Protein 4JDP (pdb70)

Structure (mmCIF, N/CA/C/O backbone):
data_4JDP
#
_entry.id   4JDP
#
_cell.length_a   59.559
_cell.length_b   64.733
_cell.length_c   135.062
_cell.angle_alpha   90.00
_cell.angle_beta   90.00
_cell.angle_gamma   90.00
#
_symmetry.space_group_name_H-M   'P 21 21 21'
#
loop_
_entity.id
_entity.type
_entity.pdbx_description
1 polymer 'p-nitrophenyl phosphatase (Pho2)'
2 non-polymer 'MAGNESIUM ION'
3 non-polymer 'CHLORIDE ION'
4 water water
#
loop_
_atom_site.group_PDB
_atom_site.id
_atom_site.type_symbol
_atom_site.label_atom_id
_atom_site.label_alt_id
_atom_site.label_comp_id
_atom_site.label_asym_id
_atom_site.label_entity_id
_atom_site.label_seq_id
_atom_site.pdbx_PDB_ins_code
_atom_site.Cartn_x
_atom_site.Cartn_y
_atom_site.Cartn_z
_atom_site.occupancy
_atom_site.B_iso_or_equiv
_atom_site.auth_seq_id
_atom_site.auth_comp_id
_atom_site.auth_asym_id
_atom_site.auth_atom_id
_atom_site.pdbx_PDB_model_num
ATOM 1 N N . MET A 1 23 ? -3.197 16.346 13.078 1.00 74.01 1 MET A N 1
ATOM 2 C CA . MET A 1 23 ? -2.038 16.965 13.797 1.00 72.33 1 MET A CA 1
ATOM 3 C C . MET A 1 23 ? -1.892 18.434 13.406 1.00 67.63 1 MET A C 1
ATOM 4 O O . MET A 1 23 ? -2.127 18.803 12.257 1.00 65.26 1 MET A O 1
ATOM 9 N N . MET A 1 24 ? -1.520 19.264 14.376 1.00 62.38 2 MET A N 1
ATOM 10 C CA . MET A 1 24 ? -1.370 20.700 14.160 1.00 59.13 2 MET A CA 1
ATOM 11 C C . MET A 1 24 ? 0.085 21.115 14.349 1.00 55.68 2 MET A C 1
ATOM 12 O O . MET A 1 24 ? 0.840 20.463 15.092 1.00 48.27 2 MET A O 1
ATOM 14 N N . PRO A 1 25 ? 0.489 22.217 13.691 1.00 55.65 3 PRO A N 1
ATOM 15 C CA . PRO A 1 25 ? 1.858 22.702 13.819 1.00 50.34 3 PRO A CA 1
ATOM 16 C C . PRO A 1 25 ? 2.047 23.528 15.101 1.00 50.03 3 PRO A C 1
ATOM 17 O O . PRO A 1 25 ? 2.419 24.708 15.023 1.00 42.95 3 PRO A O 1
ATOM 21 N N . ASP A 1 26 ? 1.804 22.907 16.260 1.00 45.29 4 ASP A N 1
ATOM 22 C CA . ASP A 1 26 ? 1.840 23.606 17.548 1.00 46.76 4 ASP A CA 1
ATOM 23 C C . ASP A 1 26 ? 3.167 23.358 18.248 1.00 43.39 4 ASP A C 1
ATOM 24 O O . ASP A 1 26 ? 3.439 22.249 18.704 1.00 43.38 4 ASP A O 1
ATOM 29 N N . LYS A 1 27 ? 3.982 24.407 18.324 1.00 36.15 5 LYS A N 1
ATOM 30 C CA . LYS A 1 27 ? 5.365 24.318 18.770 1.00 32.57 5 LYS A CA 1
ATOM 31 C C . LYS A 1 27 ? 5.642 25.431 19.764 1.00 31.95 5 LYS A C 1
ATOM 32 O O . LYS A 1 27 ? 4.888 26.408 19.829 1.00 29.93 5 LYS A O 1
ATOM 38 N N . LYS A 1 28 ? 6.750 25.315 20.486 1.00 29.71 6 LYS A N 1
ATOM 39 C CA . LYS A 1 28 ? 7.151 26.355 21.419 1.00 27.69 6 LYS A CA 1
ATOM 40 C C . LYS A 1 28 ? 7.743 27.542 20.691 1.00 28.63 6 LYS A C 1
ATOM 41 O O . LYS A 1 28 ? 7.623 28.675 21.165 1.00 25.87 6 LYS A O 1
ATOM 47 N N . GLY A 1 29 ? 8.404 27.287 19.566 1.00 27.21 7 GLY A N 1
ATOM 48 C CA . GLY A 1 29 ? 9.030 28.365 18.797 1.00 26.67 7 GLY A CA 1
ATOM 49 C C . GLY A 1 29 ? 8.856 28.233 17.298 1.00 26.18 7 GLY A C 1
ATOM 50 O O . GLY A 1 29 ? 8.551 27.149 16.782 1.00 25.84 7 GLY A O 1
ATOM 51 N N . TYR A 1 30 ? 9.068 29.350 16.593 1.00 23.28 8 TYR A N 1
ATOM 52 C CA . TYR A 1 30 ? 8.864 29.432 15.161 1.00 21.96 8 TYR A CA 1
ATOM 53 C C . TYR A 1 30 ? 10.002 30.208 14.532 1.00 21.45 8 TYR A C 1
ATOM 54 O O . TYR A 1 30 ? 10.337 31.309 14.984 1.00 23.77 8 TYR A O 1
ATOM 63 N N . ILE A 1 31 ? 10.576 29.613 13.494 1.00 21.31 9 ILE A N 1
ATOM 64 C CA . ILE A 1 31 ? 11.543 30.273 12.617 1.00 22.83 9 ILE A CA 1
ATOM 65 C C . ILE A 1 31 ? 10.735 30.663 11.381 1.00 24.50 9 ILE A C 1
ATOM 66 O O . ILE A 1 31 ? 10.201 29.804 10.668 1.00 23.43 9 ILE A O 1
ATOM 71 N N . ILE A 1 32 ? 10.617 31.970 11.139 1.00 21.93 10 ILE A N 1
ATOM 72 C CA . ILE A 1 32 ? 9.722 32.485 10.117 1.00 23.20 10 ILE A CA 1
ATOM 73 C C . ILE A 1 32 ? 10.483 33.318 9.082 1.00 21.77 10 ILE A C 1
ATOM 74 O O . ILE A 1 32 ? 11.162 34.292 9.403 1.00 23.40 10 ILE A O 1
ATOM 79 N N . ASP A 1 33 ? 10.378 32.897 7.834 1.00 22.45 11 ASP A N 1
ATOM 80 C CA . ASP A 1 33 ? 10.927 33.642 6.715 1.00 22.13 11 ASP A CA 1
ATOM 81 C C . ASP A 1 33 ? 10.139 34.938 6.553 1.00 22.41 11 ASP A C 1
ATOM 82 O O . ASP A 1 33 ? 8.964 34.985 6.888 1.00 23.15 11 ASP A O 1
ATOM 87 N N . ILE A 1 34 ? 10.788 35.996 6.063 1.00 22.82 12 ILE A N 1
ATOM 88 C CA . ILE A 1 34 ? 10.073 37.257 5.847 1.00 21.76 12 ILE A CA 1
ATOM 89 C C . ILE A 1 34 ? 9.431 37.324 4.463 1.00 21.32 12 ILE A C 1
ATOM 90 O O . ILE A 1 34 ? 8.193 37.426 4.337 1.00 24.06 12 ILE A O 1
ATOM 95 N N . ASP A 1 35 ? 10.249 37.288 3.414 1.00 23.29 13 ASP A N 1
ATOM 96 C CA . ASP A 1 35 ? 9.772 37.652 2.083 1.00 25.23 13 ASP A CA 1
ATOM 97 C C . ASP A 1 35 ? 8.869 36.560 1.511 1.00 24.80 13 ASP A C 1
ATOM 98 O O . ASP A 1 35 ? 9.264 35.412 1.417 1.00 24.47 13 ASP A O 1
ATOM 103 N N . GLY A 1 36 ? 7.642 36.920 1.177 1.00 25.24 14 GLY A N 1
ATOM 104 C CA . GLY A 1 36 ? 6.650 35.937 0.751 1.00 24.66 14 GLY A CA 1
ATOM 105 C C . GLY A 1 36 ? 5.800 35.331 1.855 1.00 24.27 14 GLY A C 1
ATOM 106 O O . GLY A 1 36 ? 4.910 34.526 1.566 1.00 28.30 14 GLY A O 1
ATOM 107 N N . VAL A 1 37 ? 6.056 35.712 3.105 1.00 23.39 15 VAL A N 1
ATOM 108 C CA . VAL A 1 37 ? 5.307 35.243 4.267 1.00 24.32 15 VAL A CA 1
ATOM 109 C C . VAL A 1 37 ? 4.691 36.410 5.030 1.00 25.14 15 VAL A C 1
ATOM 110 O O . VAL A 1 37 ? 3.487 36.419 5.303 1.00 24.54 15 VAL A O 1
ATOM 114 N N . ILE A 1 38 ? 5.525 37.405 5.346 1.00 23.03 16 ILE A N 1
ATOM 115 C CA . ILE A 1 38 ? 5.145 38.552 6.136 1.00 25.73 16 ILE A CA 1
ATOM 116 C C . ILE A 1 38 ? 5.061 39.802 5.271 1.00 26.84 16 ILE A C 1
ATOM 117 O O . ILE A 1 38 ? 4.209 40.651 5.499 1.00 26.08 16 ILE A O 1
ATOM 122 N N . GLY A 1 39 ? 5.958 39.909 4.300 1.00 27.23 17 GLY A N 1
ATOM 123 C CA . GLY A 1 39 ? 5.964 41.024 3.354 1.00 27.28 17 GLY A CA 1
ATOM 124 C C . GLY A 1 39 ? 6.459 40.584 1.995 1.00 28.04 17 GLY A C 1
ATOM 125 O O . GLY A 1 39 ? 6.965 39.459 1.831 1.00 25.22 17 GLY A O 1
ATOM 126 N N . LYS A 1 40 ? 6.269 41.455 1.016 1.00 25.21 18 LYS A N 1
ATOM 127 C CA . LYS A 1 40 ? 6.916 41.333 -0.289 1.00 27.58 18 LYS A CA 1
ATOM 128 C C . LYS A 1 40 ? 7.656 42.615 -0.508 1.00 27.09 18 LYS A C 1
ATOM 129 O O . LYS A 1 40 ? 7.031 43.660 -0.654 1.00 26.87 18 LYS A O 1
ATOM 135 N N . SER A 1 41 ? 8.983 42.562 -0.482 1.00 27.15 19 SER A N 1
ATOM 136 C CA . SER A 1 41 ? 9.774 43.797 -0.482 1.00 27.49 19 SER A CA 1
ATOM 137 C C . SER A 1 41 ? 9.272 44.701 0.661 1.00 28.27 19 SER A C 1
ATOM 138 O O . SER A 1 41 ? 9.172 44.255 1.815 1.00 26.83 19 SER A O 1
ATOM 141 N N . VAL A 1 42 ? 8.909 45.950 0.355 1.00 27.29 20 VAL A N 1
ATOM 142 C CA . VAL A 1 42 ? 8.548 46.911 1.388 1.00 27.59 20 VAL A CA 1
ATOM 143 C C . VAL A 1 42 ? 7.074 46.896 1.771 1.00 27.29 20 VAL A C 1
ATOM 144 O O . VAL A 1 42 ? 6.668 47.642 2.652 1.00 28.53 20 VAL A O 1
ATOM 148 N N . THR A 1 43 ? 6.284 46.016 1.151 1.00 28.21 21 THR A N 1
ATOM 149 C CA . THR A 1 43 ? 4.838 46.018 1.325 1.00 29.59 21 THR A CA 1
ATOM 150 C C . THR A 1 43 ? 4.401 44.799 2.148 1.00 28.52 21 THR A C 1
ATOM 151 O O . THR A 1 43 ? 4.799 43.662 1.836 1.00 28.76 21 THR A O 1
ATOM 155 N N . PRO A 1 44 ? 3.614 45.032 3.211 1.00 26.88 22 PRO A N 1
ATOM 156 C CA . PRO A 1 44 ? 3.156 43.925 4.046 1.00 28.10 22 PRO A CA 1
ATOM 157 C C . PRO A 1 44 ? 2.214 42.978 3.331 1.00 28.48 22 PRO A C 1
ATOM 158 O O . PRO A 1 44 ? 1.490 43.391 2.417 1.00 26.91 22 PRO A O 1
ATOM 162 N N . ILE A 1 45 ? 2.237 41.716 3.757 1.00 26.87 23 ILE A N 1
ATOM 163 C CA . ILE A 1 45 ? 1.248 40.724 3.371 1.00 30.31 23 ILE A CA 1
ATOM 164 C C . ILE A 1 45 ? 0.247 40.709 4.526 1.00 29.91 23 ILE A C 1
ATOM 165 O O . ILE A 1 45 ? 0.576 40.284 5.632 1.00 26.61 23 ILE A O 1
ATOM 170 N N . PRO A 1 46 ? -0.985 41.198 4.289 1.00 31.04 24 PRO A N 1
ATOM 171 C CA . PRO A 1 46 ? -1.889 41.375 5.431 1.00 32.62 24 PRO A CA 1
ATOM 172 C C . PRO A 1 46 ? -2.118 40.154 6.321 1.00 29.66 24 PRO A C 1
ATOM 173 O O . PRO A 1 46 ? -2.057 40.279 7.544 1.00 28.62 24 PRO A O 1
ATOM 177 N N . GLU A 1 47 ? -2.347 38.986 5.726 1.00 29.74 25 GLU A N 1
ATOM 178 C CA . GLU A 1 47 ? -2.575 37.777 6.509 1.00 31.27 25 GLU A CA 1
ATOM 179 C C . GLU A 1 47 ? -1.318 37.268 7.197 1.00 30.17 25 GLU A C 1
ATOM 180 O O . GLU A 1 47 ? -1.398 36.637 8.236 1.00 30.56 25 GLU A O 1
ATOM 186 N N . GLY A 1 48 ? -0.158 37.560 6.624 1.00 28.41 26 GLY A N 1
ATOM 187 C CA . GLY A 1 48 ? 1.110 37.267 7.278 1.00 26.30 26 GLY A CA 1
ATOM 188 C C . GLY A 1 48 ? 1.318 38.070 8.531 1.00 26.39 26 GLY A C 1
ATOM 189 O O . GLY A 1 48 ? 1.676 37.544 9.585 1.00 25.84 26 GLY A O 1
ATOM 190 N N . VAL A 1 49 ? 1.085 39.378 8.430 1.00 26.19 27 VAL A N 1
ATOM 191 C CA . VAL A 1 49 ? 1.170 40.232 9.580 1.00 26.12 27 VAL A CA 1
ATOM 192 C C . VAL A 1 49 ? 0.170 39.792 10.667 1.00 26.18 27 VAL A C 1
ATOM 193 O O . VAL A 1 49 ? 0.533 39.636 11.824 1.00 28.54 27 VAL A O 1
ATOM 197 N N . GLU A 1 50 ? -1.088 39.598 10.299 1.00 29.36 28 GLU A N 1
ATOM 198 C CA . GLU A 1 50 ? -2.094 39.140 11.256 1.00 31.83 28 GLU A CA 1
ATOM 199 C C . GLU A 1 50 ? -1.640 37.879 11.994 1.00 30.91 28 GLU A C 1
ATOM 200 O O . GLU A 1 50 ? -1.786 37.750 13.217 1.00 28.84 28 GLU A O 1
ATOM 206 N N . GLY A 1 51 ? -1.130 36.943 11.216 1.00 29.25 29 GLY A N 1
ATOM 207 C CA . GLY A 1 51 ? -0.634 35.679 11.735 1.00 26.69 29 GLY A CA 1
ATOM 208 C C . GLY A 1 51 ? 0.467 35.866 12.753 1.00 28.48 29 GLY A C 1
ATOM 209 O O . GLY A 1 51 ? 0.417 35.270 13.819 1.00 29.12 29 GLY A O 1
ATOM 210 N N . VAL A 1 52 ? 1.478 36.684 12.444 1.00 28.19 30 VAL A N 1
ATOM 211 C CA . VAL A 1 52 ? 2.572 36.885 13.389 1.00 29.28 30 VAL A CA 1
ATOM 212 C C . VAL A 1 52 ? 2.087 37.560 14.653 1.00 28.43 30 VAL A C 1
ATOM 213 O O . VAL A 1 52 ? 2.521 37.213 15.743 1.00 27.40 30 VAL A O 1
ATOM 217 N N . LYS A 1 53 ? 1.178 38.527 14.514 1.00 27.18 31 LYS A N 1
ATOM 218 C CA . LYS A 1 53 ? 0.639 39.193 15.684 1.00 28.52 31 LYS A CA 1
ATOM 219 C C . LYS A 1 53 ? -0.060 38.222 16.621 1.00 27.84 31 LYS A C 1
ATOM 220 O O . LYS A 1 53 ? 0.150 38.262 17.829 1.00 28.58 31 LYS A O 1
ATOM 226 N N . LYS A 1 54 ? -0.850 37.310 16.070 1.00 28.04 32 LYS A N 1
ATOM 227 C CA A LYS A 1 54 ? -1.563 36.346 16.892 0.50 29.98 32 LYS A CA 1
ATOM 228 C CA B LYS A 1 54 ? -1.567 36.343 16.902 0.50 30.57 32 LYS A CA 1
ATOM 229 C C . LYS A 1 54 ? -0.604 35.331 17.516 1.00 29.01 32 LYS A C 1
ATOM 230 O O . LYS A 1 54 ? -0.744 34.979 18.686 1.00 31.51 32 LYS A O 1
ATOM 241 N N . LEU A 1 55 ? 0.383 34.862 16.743 1.00 29.11 33 LEU A N 1
ATOM 242 C CA . LEU A 1 55 ? 1.432 34.010 17.333 1.00 28.70 33 LEU A CA 1
ATOM 243 C C . LEU A 1 55 ? 2.086 34.673 18.546 1.00 29.34 33 LEU A C 1
ATOM 244 O O . LEU A 1 55 ? 2.301 34.038 19.579 1.00 31.81 33 LEU A O 1
ATOM 249 N N . LYS A 1 56 ? 2.443 35.943 18.413 1.00 28.13 34 LYS A N 1
ATOM 250 C CA . LYS A 1 56 ? 3.064 36.658 19.514 1.00 30.95 34 LYS A CA 1
ATOM 251 C C . LYS A 1 56 ? 2.112 36.731 20.711 1.00 31.88 34 LYS A C 1
ATOM 252 O O . LYS A 1 56 ? 2.506 36.447 21.843 1.00 32.02 34 LYS A O 1
ATOM 258 N N . GLU A 1 57 ? 0.861 37.091 20.446 1.00 33.65 35 GLU A N 1
ATOM 259 C CA . GLU A 1 57 ? -0.176 37.153 21.484 1.00 35.97 35 GLU A CA 1
ATOM 260 C C . GLU A 1 57 ? -0.386 35.820 22.215 1.00 34.76 35 GLU A C 1
ATOM 261 O O . GLU A 1 57 ? -0.667 35.815 23.414 1.00 37.11 35 GLU A O 1
ATOM 267 N N . LEU A 1 58 ? -0.226 34.698 21.516 1.00 34.50 36 LEU A N 1
ATOM 268 C CA . LEU A 1 58 ? -0.287 33.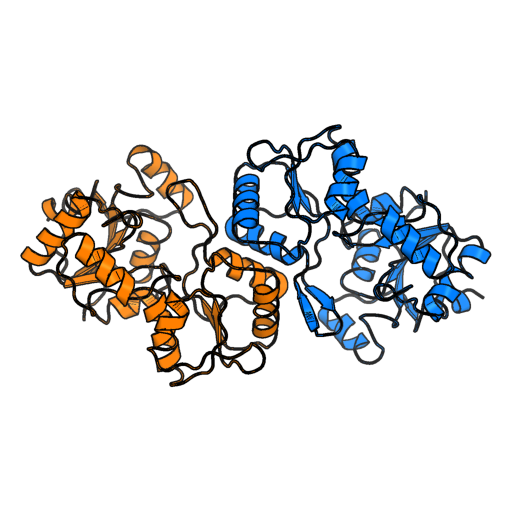379 22.155 1.00 32.85 36 LEU A CA 1
ATOM 269 C C . LEU A 1 58 ? 0.906 33.080 23.064 1.00 31.17 36 LEU A C 1
ATOM 270 O O . LEU A 1 58 ? 0.863 32.125 23.828 1.00 32.50 36 LEU A O 1
ATOM 275 N N . GLY A 1 59 ? 1.983 33.853 22.957 1.00 29.13 37 GLY A N 1
ATOM 276 C CA . GLY A 1 59 ? 3.169 33.638 23.793 1.00 28.46 37 GLY A CA 1
ATOM 277 C C . GLY A 1 59 ? 4.241 32.750 23.169 1.00 27.90 37 GLY A C 1
ATOM 278 O O . GLY A 1 59 ? 5.156 32.323 23.853 1.00 30.33 37 GLY A O 1
ATOM 279 N N . LYS A 1 60 ? 4.140 32.494 21.870 1.00 27.27 38 LYS A N 1
ATOM 280 C CA . LYS A 1 60 ? 5.144 31.672 21.173 1.00 28.52 38 LYS A CA 1
ATOM 281 C C . LYS A 1 60 ? 6.439 32.454 21.044 1.00 28.01 38 LYS A C 1
ATOM 282 O O . LYS A 1 60 ? 6.425 33.677 20.996 1.00 29.07 38 LYS A O 1
ATOM 288 N N . LYS A 1 61 ? 7.563 31.752 20.990 1.00 25.81 39 LYS A N 1
ATOM 289 C CA . LYS A 1 61 ? 8.818 32.414 20.722 1.00 26.52 39 LYS A CA 1
ATOM 290 C C . LYS A 1 61 ? 9.022 32.426 19.206 1.00 24.59 39 LYS A C 1
ATOM 291 O O . LYS A 1 61 ? 8.821 31.418 18.542 1.00 26.63 39 LYS A O 1
ATOM 297 N N . ILE A 1 62 ? 9.404 33.581 18.669 1.00 23.57 40 ILE A N 1
ATOM 298 C CA . ILE A 1 62 ? 9.500 33.779 17.229 1.00 24.03 40 ILE A CA 1
ATOM 299 C C . ILE A 1 62 ? 10.858 34.376 16.888 1.00 24.50 40 ILE A C 1
ATOM 300 O O . ILE A 1 62 ? 11.371 35.223 17.618 1.00 25.08 40 ILE A O 1
ATOM 305 N N . ILE A 1 63 ? 11.439 33.908 15.789 1.00 24.84 41 ILE A N 1
ATOM 306 C CA . ILE A 1 63 ? 12.616 34.540 15.202 1.00 24.87 41 ILE A CA 1
ATOM 307 C C . ILE A 1 63 ? 12.405 34.591 13.685 1.00 24.11 41 ILE A C 1
ATOM 308 O O . ILE A 1 63 ? 11.965 33.619 13.068 1.00 22.47 41 ILE A O 1
ATOM 313 N N . PHE A 1 64 ? 12.624 35.763 13.098 1.00 22.46 42 PHE A N 1
ATOM 314 C CA . PHE A 1 64 ? 12.542 35.931 11.664 1.00 22.37 42 PHE A CA 1
ATOM 315 C C . PHE A 1 64 ? 13.922 35.673 11.094 1.00 24.76 42 PHE A C 1
ATOM 316 O O . PHE A 1 64 ? 14.912 36.245 11.583 1.00 25.87 42 PHE A O 1
ATOM 324 N N . VAL A 1 65 ? 13.994 34.799 10.087 1.00 22.85 43 VAL A N 1
ATOM 325 C CA . VAL A 1 65 ? 15.270 34.412 9.487 1.00 23.30 43 VAL A CA 1
ATOM 326 C C . VAL A 1 65 ? 15.228 34.734 7.994 1.00 23.97 43 VAL A C 1
ATOM 327 O O . VAL A 1 65 ? 14.356 34.258 7.259 1.00 24.48 43 VAL A O 1
ATOM 331 N N . SER A 1 66 ? 16.160 35.590 7.557 1.00 21.87 44 SER A N 1
ATOM 332 C CA . SER A 1 66 ? 16.179 36.073 6.191 1.00 21.31 44 SER A CA 1
ATOM 333 C C . SER A 1 66 ? 17.544 35.845 5.558 1.00 21.81 44 SER A C 1
ATOM 334 O O . SER A 1 66 ? 18.573 36.026 6.212 1.00 23.65 44 SER A O 1
ATOM 337 N N . ASN A 1 67 ? 17.526 35.488 4.280 1.00 23.25 45 ASN A N 1
ATOM 338 C CA . ASN A 1 67 ? 18.725 35.270 3.483 1.00 22.33 45 ASN A CA 1
ATOM 339 C C . ASN A 1 67 ? 19.229 36.534 2.788 1.00 23.59 45 ASN A C 1
ATOM 340 O O . ASN A 1 67 ? 20.135 36.456 1.959 1.00 23.16 45 ASN A O 1
ATOM 345 N N . ASN A 1 68 ? 18.636 37.679 3.120 1.00 22.97 46 ASN A N 1
ATOM 346 C CA . ASN A 1 68 ? 18.915 38.935 2.425 1.00 25.63 46 ASN A CA 1
ATOM 347 C C . ASN A 1 68 ? 20.398 39.255 2.580 1.00 23.51 46 ASN A C 1
ATOM 348 O O . ASN A 1 68 ? 20.932 39.226 3.692 1.00 23.65 46 ASN A O 1
ATOM 353 N N . SER A 1 69 ? 21.103 39.445 1.473 1.00 24.42 47 SER A N 1
ATOM 354 C CA . SER A 1 69 ? 22.563 39.637 1.606 1.00 25.03 47 SER A CA 1
ATOM 355 C C . SER A 1 69 ? 22.949 41.078 1.384 1.00 24.04 47 SER A C 1
ATOM 356 O O . SER A 1 69 ? 24.124 41.394 1.414 1.00 25.25 47 SER A O 1
ATOM 359 N N . THR A 1 70 ? 21.966 41.947 1.197 1.00 25.06 48 THR A N 1
ATOM 360 C CA . THR A 1 70 ? 22.260 43.351 0.944 1.00 26.84 48 THR A CA 1
ATOM 361 C C . THR A 1 70 ? 21.679 44.327 1.966 1.00 28.66 48 THR A C 1
ATOM 362 O O . THR A 1 70 ? 22.003 45.514 1.894 1.00 31.97 48 THR A O 1
ATOM 366 N N . ARG A 1 71 ? 20.741 43.876 2.741 1.00 27.11 49 ARG A N 1
ATOM 367 C CA A ARG A 1 71 ? 20.270 44.681 3.872 0.50 29.42 49 ARG A CA 1
ATOM 368 C CA B ARG A 1 71 ? 20.220 44.706 3.884 0.50 28.53 49 ARG A CA 1
ATOM 369 C C . ARG A 1 71 ? 20.758 44.291 5.396 1.00 27.12 49 ARG A C 1
ATOM 370 O O . ARG A 1 71 ? 20.961 43.148 5.908 1.00 27.26 49 ARG A O 1
ATOM 385 N N . SER A 1 72 ? 20.944 45.409 6.080 1.00 25.63 50 SER A N 1
ATOM 386 C CA . SER A 1 72 ? 21.343 45.280 7.467 1.00 25.10 50 SER A CA 1
ATOM 387 C C . SER A 1 72 ? 20.176 44.825 8.354 1.00 23.87 50 SER A C 1
ATOM 388 O O . SER A 1 72 ? 19.001 44.867 7.946 1.00 24.68 50 SER A O 1
ATOM 391 N N . ARG A 1 73 ? 20.516 44.372 9.557 1.00 23.80 51 ARG A N 1
ATOM 392 C CA . ARG A 1 73 ? 19.545 43.994 10.568 1.00 27.18 51 ARG A CA 1
ATOM 393 C C . ARG A 1 73 ? 18.695 45.224 10.887 1.00 26.68 51 ARG A C 1
ATOM 394 O O . ARG A 1 73 ? 17.456 45.153 10.965 1.00 25.47 51 ARG A O 1
ATOM 402 N N . ARG A 1 74 ? 19.363 46.359 11.046 1.00 26.41 52 ARG A N 1
ATOM 403 C CA . ARG A 1 74 ? 18.644 47.629 11.301 1.00 29.48 52 ARG A CA 1
ATOM 404 C C . ARG A 1 74 ? 17.515 47.895 10.295 1.00 28.36 52 ARG A C 1
ATOM 405 O O . ARG A 1 74 ? 16.375 48.188 10.691 1.00 24.83 52 ARG A O 1
ATOM 413 N N . ILE A 1 75 ? 17.835 47.831 8.997 1.00 26.60 53 ILE A N 1
ATOM 414 C CA . ILE A 1 75 ? 16.869 48.069 7.953 1.00 25.14 53 ILE A CA 1
ATOM 415 C C . ILE A 1 75 ? 15.711 47.061 7.986 1.00 25.63 53 ILE A C 1
ATOM 416 O O . ILE A 1 75 ? 14.546 47.437 7.855 1.00 24.80 53 ILE A O 1
ATOM 421 N N . LEU A 1 76 ? 16.000 45.774 8.158 1.00 22.98 54 LEU A N 1
ATOM 422 C CA . LEU A 1 76 ? 14.908 44.823 8.217 1.00 21.97 54 LEU A CA 1
ATOM 423 C C . LEU A 1 76 ? 14.058 44.932 9.483 1.00 21.61 54 LEU A C 1
ATOM 424 O O . LEU A 1 76 ? 12.860 44.657 9.436 1.00 24.13 54 LEU A O 1
ATOM 429 N N . LEU A 1 77 ? 14.658 45.316 10.606 1.00 22.83 55 LEU A N 1
ATOM 430 C CA . LEU A 1 77 ? 13.904 45.578 11.829 1.00 24.74 55 LEU A CA 1
ATOM 431 C C . LEU A 1 77 ? 12.918 46.733 11.543 1.00 22.99 55 LEU A C 1
ATOM 432 O O . LEU A 1 77 ? 11.715 46.640 11.841 1.00 22.46 55 LEU A O 1
ATOM 437 N N . GLU A 1 78 ? 13.421 47.799 10.918 1.00 25.56 56 GLU A N 1
ATOM 438 C CA . GLU A 1 78 ? 12.568 48.953 10.569 1.00 24.90 56 GLU A CA 1
ATOM 439 C C . GLU A 1 78 ? 11.456 48.541 9.604 1.00 26.09 56 GLU A C 1
ATOM 440 O O . GLU A 1 78 ? 10.300 48.953 9.739 1.00 24.16 56 GLU A O 1
ATOM 446 N N . ARG A 1 79 ? 11.787 47.671 8.663 1.00 24.90 57 ARG A N 1
ATOM 447 C CA . ARG A 1 79 ? 10.806 47.182 7.742 1.00 25.06 57 ARG A CA 1
ATOM 448 C C . ARG A 1 79 ? 9.687 46.423 8.444 1.00 24.89 57 ARG A C 1
ATOM 449 O O . ARG A 1 79 ? 8.498 46.671 8.183 1.00 22.77 57 ARG A O 1
ATOM 457 N N . LEU A 1 80 ? 10.046 45.470 9.306 1.00 23.82 58 LEU A N 1
ATOM 458 C CA . LEU A 1 80 ? 9.031 44.748 10.055 1.00 22.82 58 LEU A CA 1
ATOM 459 C C . LEU A 1 80 ? 8.189 45.669 10.923 1.00 22.41 58 LEU A C 1
ATOM 460 O O . LEU A 1 80 ? 6.976 45.492 11.012 1.00 23.55 58 LEU A O 1
ATOM 465 N N . ARG A 1 81 ? 8.813 46.660 11.542 1.00 22.29 59 ARG A N 1
ATOM 466 C CA . ARG A 1 81 ? 8.045 47.593 12.347 1.00 23.52 59 ARG A CA 1
ATOM 467 C C . ARG A 1 81 ? 7.081 48.408 11.475 1.00 24.82 59 ARG A C 1
ATOM 468 O O . ARG A 1 81 ? 5.980 48.753 11.912 1.00 25.59 59 ARG A O 1
ATOM 476 N N . SER A 1 82 ? 7.476 48.696 10.246 1.00 24.74 60 SER A N 1
ATOM 477 C CA . SER A 1 82 ? 6.604 49.423 9.318 1.00 26.17 60 SER A CA 1
ATOM 478 C C . SER A 1 82 ? 5.414 48.584 8.850 1.00 24.08 60 SER A C 1
ATOM 479 O O . SER A 1 82 ? 4.454 49.138 8.315 1.00 25.75 60 SER A O 1
ATOM 482 N N . PHE A 1 83 ? 5.484 47.267 9.054 1.00 23.50 61 PHE A N 1
ATOM 483 C CA . PHE A 1 83 ? 4.348 46.375 8.842 1.00 24.97 61 PHE A CA 1
ATOM 484 C C . PHE A 1 83 ? 3.410 46.331 10.043 1.00 27.28 61 PHE A C 1
ATOM 485 O O . PHE A 1 83 ? 2.380 45.626 10.016 1.00 27.85 61 PHE A O 1
ATOM 493 N N . GLY A 1 84 ? 3.751 47.048 11.111 1.00 25.97 62 GLY A N 1
ATOM 494 C CA . GLY A 1 84 ? 2.908 47.098 12.304 1.00 27.67 62 GLY A CA 1
ATOM 495 C C . GLY A 1 84 ? 3.269 46.066 13.350 1.00 26.90 62 GLY A C 1
ATOM 496 O O . GLY A 1 84 ? 2.486 45.786 14.241 1.00 28.66 62 GLY A O 1
ATOM 497 N N . LEU A 1 85 ? 4.477 45.514 13.260 1.00 26.17 63 LEU A N 1
ATOM 498 C CA . LEU A 1 85 ? 4.909 44.471 14.170 1.00 27.62 63 LEU A CA 1
ATOM 499 C C . LEU A 1 85 ? 5.792 45.032 15.267 1.00 27.05 63 LEU A C 1
ATOM 500 O O . LEU A 1 85 ? 6.529 46.000 15.051 1.00 30.21 63 LEU A O 1
ATOM 505 N N . GLU A 1 86 ? 5.720 44.402 16.430 1.00 28.54 64 GLU A N 1
ATOM 506 C CA . GLU A 1 86 ? 6.596 44.705 17.546 1.00 30.14 64 GLU A CA 1
ATOM 507 C C . GLU A 1 86 ? 7.691 43.645 17.523 1.00 30.19 64 GLU A C 1
ATOM 508 O O . GLU A 1 86 ? 7.413 42.472 17.699 1.00 29.16 64 GLU A O 1
ATOM 514 N N . VAL A 1 87 ? 8.911 44.064 17.235 1.00 29.09 65 VAL A N 1
ATOM 515 C CA . VAL A 1 87 ? 10.024 43.130 17.009 1.00 29.70 65 VAL A CA 1
ATOM 516 C C . VAL A 1 87 ? 11.259 43.733 17.636 1.00 32.27 65 VAL A C 1
ATOM 517 O O . VAL A 1 87 ? 11.513 44.931 17.488 1.00 32.18 65 VAL A O 1
ATOM 521 N N . GLY A 1 88 ? 12.019 42.907 18.345 1.00 28.41 66 GLY A N 1
ATOM 522 C CA . GLY A 1 88 ? 13.288 43.318 18.920 1.00 27.85 66 GLY A CA 1
ATOM 523 C C . GLY A 1 88 ? 14.460 42.745 18.143 1.00 29.63 66 GLY A C 1
ATOM 524 O O . GLY A 1 88 ? 14.309 41.791 17.374 1.00 27.69 66 GLY A O 1
ATOM 525 N N . GLU A 1 89 ? 15.632 43.335 18.362 1.00 33.72 67 GLU A N 1
ATOM 526 C CA . GLU A 1 89 ? 16.865 42.923 17.706 1.00 36.84 67 GLU A CA 1
ATOM 527 C C . GLU A 1 89 ? 17.118 41.438 17.750 1.00 35.91 67 GLU A C 1
ATOM 528 O O . GLU A 1 89 ? 17.546 40.873 16.758 1.00 41.93 67 GLU A O 1
ATOM 534 N N . ASP A 1 90 ? 16.872 40.818 18.900 1.00 37.48 68 ASP A N 1
ATOM 535 C CA . ASP A 1 90 ? 17.085 39.380 19.064 1.00 41.67 68 ASP A CA 1
ATOM 536 C C . ASP A 1 90 ? 16.103 38.512 18.276 1.00 37.28 68 ASP A C 1
ATOM 537 O O . ASP A 1 90 ? 16.291 37.302 18.181 1.00 38.87 68 ASP A O 1
ATOM 542 N N . GLU A 1 91 ? 15.060 39.123 17.705 1.00 29.71 69 GLU A N 1
ATOM 543 C CA . GLU A 1 91 ? 14.005 38.387 17.016 1.00 27.97 69 GLU A CA 1
ATOM 544 C C . GLU A 1 91 ? 14.206 38.367 15.512 1.00 24.49 69 GLU A C 1
ATOM 545 O O . GLU A 1 91 ? 13.350 37.896 14.771 1.00 26.96 69 GLU A O 1
ATOM 551 N N . ILE A 1 92 ? 15.344 38.870 15.044 1.00 26.77 70 ILE A N 1
ATOM 552 C CA . ILE A 1 92 ? 15.647 38.861 13.618 1.00 26.90 70 ILE A CA 1
ATOM 553 C C . ILE A 1 92 ? 17.063 38.373 13.390 1.00 27.03 70 ILE A C 1
ATOM 554 O O . ILE A 1 92 ? 17.991 38.843 14.029 1.00 28.30 70 ILE A O 1
ATOM 559 N N . LEU A 1 93 ? 17.209 37.413 12.485 1.00 24.30 71 LEU A N 1
ATOM 560 C CA . LEU A 1 93 ? 18.511 36.920 12.115 1.00 23.89 71 LEU A CA 1
ATOM 561 C C . LEU A 1 93 ? 18.603 36.970 10.598 1.00 23.12 71 LEU A C 1
ATOM 562 O O . LEU A 1 93 ? 18.010 36.138 9.888 1.00 24.91 71 LEU A O 1
ATOM 567 N N . VAL A 1 94 ? 19.333 37.965 10.097 1.00 21.70 72 VAL A N 1
ATOM 568 C CA . VAL A 1 94 ? 19.485 38.177 8.669 1.00 21.67 72 VAL A CA 1
ATOM 569 C C . VAL A 1 94 ? 20.902 37.797 8.251 1.00 21.15 72 VAL A C 1
ATOM 570 O O . VAL A 1 94 ? 21.847 37.933 9.039 1.00 22.25 72 VAL A O 1
ATOM 574 N N . ALA A 1 95 ? 21.039 37.354 7.013 1.00 21.80 73 ALA A N 1
ATOM 575 C CA . ALA A 1 95 ? 22.296 36.744 6.541 1.00 22.16 73 ALA A CA 1
ATOM 576 C C . ALA A 1 95 ? 23.487 37.691 6.616 1.00 21.33 73 ALA A C 1
ATOM 577 O O . ALA A 1 95 ? 24.611 37.258 6.883 1.00 24.20 73 ALA A O 1
ATOM 579 N N . THR A 1 96 ? 23.257 38.977 6.392 1.00 21.99 74 THR A N 1
ATOM 580 C CA . THR A 1 96 ? 24.360 39.950 6.509 1.00 21.87 74 THR A CA 1
ATOM 581 C C . THR A 1 96 ? 24.956 39.961 7.915 1.00 22.73 74 THR A C 1
ATOM 582 O O . THR A 1 96 ? 26.168 39.795 8.095 1.00 23.98 74 THR A O 1
ATOM 586 N N . TYR A 1 97 ? 24.085 40.144 8.902 1.00 22.96 75 TYR A N 1
ATOM 587 C CA . TYR A 1 97 ? 24.434 40.111 10.312 1.00 24.88 75 TYR A CA 1
ATOM 588 C C . TYR A 1 97 ? 25.045 38.764 10.714 1.00 24.02 75 TYR A C 1
ATOM 589 O O . TYR A 1 97 ? 26.096 38.715 11.338 1.00 22.85 75 TYR A O 1
ATOM 598 N N . ALA A 1 98 ? 24.390 37.687 10.316 1.00 23.80 76 ALA A N 1
ATOM 599 C CA . ALA A 1 98 ? 24.836 36.346 10.702 1.00 24.54 76 ALA A CA 1
ATOM 600 C C . ALA A 1 98 ? 26.231 36.037 10.138 1.00 23.85 76 ALA A C 1
ATOM 601 O O . ALA A 1 98 ? 27.056 35.414 10.813 1.00 23.67 76 ALA A O 1
ATOM 603 N N . THR A 1 99 ? 26.489 36.495 8.920 1.00 23.79 77 THR A N 1
ATOM 604 C CA . THR A 1 99 ? 27.786 36.299 8.270 1.00 23.40 77 THR A CA 1
ATOM 605 C C . THR A 1 99 ? 28.867 37.076 9.017 1.00 23.39 77 THR A C 1
ATOM 606 O O . THR A 1 99 ? 29.931 36.536 9.347 1.00 22.82 77 THR A O 1
ATOM 610 N N . ALA A 1 100 ? 28.587 38.334 9.333 1.00 23.99 78 ALA A N 1
ATOM 611 C CA . ALA A 1 100 ? 29.561 39.157 10.043 1.00 25.36 78 ALA A CA 1
ATOM 612 C C . ALA A 1 100 ? 29.894 38.600 11.429 1.00 24.78 78 ALA A C 1
ATOM 613 O O . ALA A 1 100 ? 31.061 38.554 11.822 1.00 26.67 78 ALA A O 1
ATOM 615 N N . ARG A 1 101 ? 28.812 38.205 12.064 1.00 25.55 79 ARG A N 1
ATOM 616 C CA A ARG A 1 101 ? 28.944 37.549 13.389 0.30 28.35 79 ARG A CA 1
ATOM 617 C CA B ARG A 1 101 ? 28.996 37.568 13.359 0.70 29.32 79 ARG A CA 1
ATOM 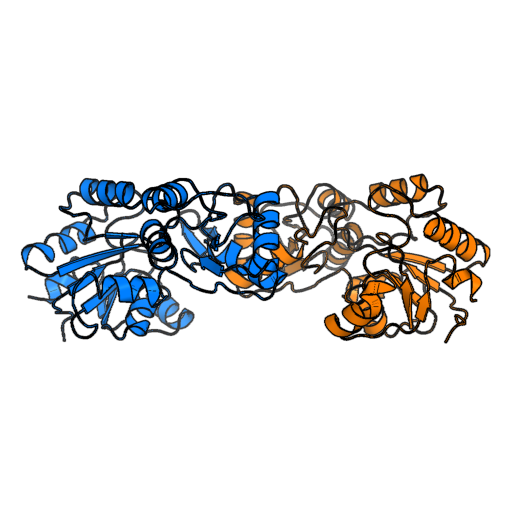618 C C . ARG A 1 101 ? 29.833 36.201 13.541 1.00 26.88 79 ARG A C 1
ATOM 619 O O . ARG A 1 101 ? 30.670 35.750 14.370 1.00 27.60 79 ARG A O 1
ATOM 634 N N . PHE A 1 102 ? 29.455 35.482 12.478 1.00 26.73 80 PHE A N 1
ATOM 635 C CA . PHE A 1 102 ? 30.131 34.195 12.309 1.00 26.38 80 PHE A CA 1
ATOM 636 C C . PHE A 1 102 ? 31.646 34.441 12.228 1.00 28.12 80 PHE A C 1
ATOM 637 O O . PHE A 1 102 ? 32.445 33.775 12.913 1.00 27.62 80 PHE A O 1
ATOM 645 N N . ILE A 1 103 ? 32.038 35.405 11.404 1.00 25.14 81 ILE A N 1
ATOM 646 C CA . ILE A 1 103 ? 33.463 35.690 11.192 1.00 27.21 81 ILE A CA 1
ATOM 647 C C . ILE A 1 103 ? 34.099 36.307 12.437 1.00 27.18 81 ILE A C 1
ATOM 648 O O . ILE A 1 103 ? 35.229 35.960 12.796 1.00 27.67 81 ILE A O 1
ATOM 653 N N . ALA A 1 104 ? 33.389 37.245 13.073 1.00 27.98 82 ALA A N 1
ATOM 654 C CA . ALA A 1 104 ? 33.895 37.919 14.272 1.00 28.44 82 ALA A CA 1
ATOM 655 C C . ALA A 1 104 ? 34.132 36.927 15.422 1.00 32.02 82 ALA A C 1
ATOM 656 O O . ALA A 1 104 ? 35.076 37.093 16.203 1.00 34.03 82 ALA A O 1
ATOM 658 N N . ARG A 1 105 ? 33.291 35.893 15.517 1.00 28.94 83 ARG A N 1
ATOM 659 C CA . ARG A 1 105 ? 33.492 34.836 16.508 1.00 31.92 83 ARG A CA 1
ATOM 660 C C . ARG A 1 105 ? 34.744 34.024 16.239 1.00 32.59 83 ARG A C 1
ATOM 661 O O . ARG A 1 105 ? 35.407 33.573 17.173 1.00 32.54 83 ARG A O 1
ATOM 669 N N . GLU A 1 106 ? 35.048 33.806 14.964 1.00 29.92 84 GLU A N 1
ATOM 670 C CA . GLU A 1 106 ? 36.236 33.036 14.594 1.00 32.36 84 GLU A CA 1
ATOM 671 C C . 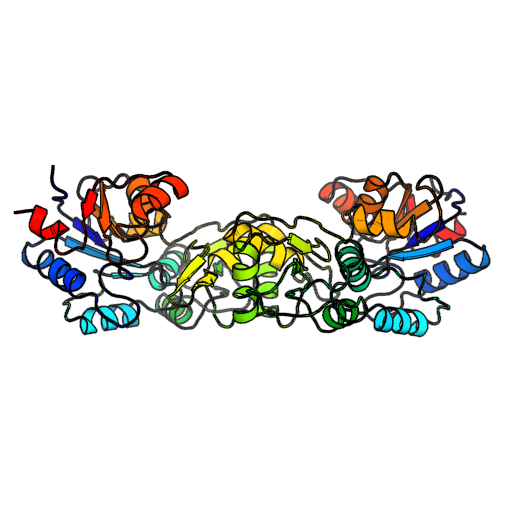GLU A 1 106 ? 37.485 33.859 14.784 1.00 32.72 84 GLU A C 1
ATOM 672 O O . GLU A 1 106 ? 38.513 33.363 15.221 1.00 36.83 84 GLU A O 1
ATOM 678 N N . LYS A 1 107 ? 37.412 35.126 14.429 1.00 31.80 85 LYS A N 1
ATOM 679 C CA . LYS A 1 107 ? 38.603 35.947 14.392 1.00 31.38 85 LYS A CA 1
ATOM 680 C C . LYS A 1 107 ? 38.234 37.403 14.531 1.00 32.46 85 LYS A C 1
ATOM 681 O O . LYS A 1 107 ? 37.948 38.068 13.543 1.00 29.66 85 LYS A O 1
ATOM 687 N N . PRO A 1 108 ? 38.193 37.900 15.778 1.00 34.10 86 PRO A N 1
ATOM 688 C CA . PRO A 1 108 ? 37.905 39.308 16.011 1.00 33.14 86 PRO A CA 1
ATOM 689 C C . PRO A 1 108 ? 38.821 40.203 15.188 1.00 32.77 86 PRO A C 1
ATOM 690 O O . PRO A 1 108 ? 40.004 39.895 15.001 1.00 30.66 86 PRO A O 1
ATOM 694 N N . ASN A 1 109 ? 38.247 41.280 14.660 1.00 33.60 87 ASN A N 1
ATOM 695 C CA . ASN A 1 109 ? 38.948 42.227 13.803 1.00 34.70 87 ASN A CA 1
ATOM 696 C C . ASN A 1 109 ? 39.567 41.646 12.533 1.00 30.75 87 ASN A C 1
ATOM 697 O O . ASN A 1 109 ? 40.520 42.211 11.995 1.00 29.50 87 ASN A O 1
ATOM 702 N N . ALA A 1 110 ? 39.022 40.535 12.049 1.00 30.27 88 ALA A N 1
ATOM 703 C CA . ALA A 1 110 ? 39.510 39.929 10.809 1.00 29.41 88 ALA A CA 1
ATOM 704 C C . ALA A 1 110 ? 39.438 40.913 9.656 1.00 29.01 88 ALA A C 1
ATOM 705 O O . ALA A 1 110 ? 38.516 41.744 9.571 1.00 27.14 88 ALA A O 1
ATOM 707 N N . LYS A 1 111 ? 40.412 40.788 8.760 1.00 29.09 89 LYS A N 1
ATOM 708 C CA . LYS A 1 111 ? 40.477 41.549 7.527 1.00 28.36 89 LYS A CA 1
ATOM 709 C C . LYS A 1 111 ? 39.666 40.803 6.468 1.00 26.99 89 LYS A C 1
ATOM 710 O O . LYS A 1 111 ? 39.912 39.621 6.198 1.00 26.64 89 LYS A O 1
ATOM 716 N N . VAL A 1 112 ? 38.689 41.490 5.886 1.00 26.47 90 VAL A N 1
ATOM 717 C CA A VAL A 1 112 ? 37.771 40.848 4.942 0.50 26.53 90 VAL A CA 1
ATOM 718 C CA B VAL A 1 112 ? 37.729 40.871 4.963 0.50 26.04 90 VAL A CA 1
ATOM 719 C C . VAL A 1 112 ? 37.741 41.571 3.611 1.00 26.07 90 VAL A C 1
ATOM 720 O O . VAL A 1 112 ? 37.747 42.811 3.553 1.00 26.73 90 VAL A O 1
ATOM 727 N N . PHE A 1 113 ? 37.723 40.776 2.548 1.00 26.21 91 PHE A N 1
ATOM 728 C CA . PHE A 1 113 ? 37.485 41.265 1.218 1.00 27.80 91 PHE A CA 1
ATOM 729 C C . PHE A 1 113 ? 36.106 40.765 0.831 1.00 25.34 91 PHE A C 1
ATOM 730 O O . PHE A 1 113 ? 35.854 39.556 0.919 1.00 26.26 91 PHE A O 1
ATOM 738 N N . THR A 1 114 ? 35.243 41.669 0.382 1.00 26.45 92 THR A N 1
ATOM 739 C CA . THR A 1 114 ? 33.882 41.285 0.002 1.00 24.98 92 THR A CA 1
ATOM 740 C C . THR A 1 114 ? 33.461 41.703 -1.416 1.00 24.69 92 THR A C 1
ATOM 741 O O . THR A 1 114 ? 33.853 42.758 -1.929 1.00 26.00 92 THR A O 1
ATOM 745 N N . THR A 1 115 ? 32.668 40.839 -2.049 1.00 24.02 93 THR A N 1
ATOM 746 C CA . THR A 1 115 ? 31.996 41.177 -3.302 1.00 24.23 93 THR A CA 1
ATOM 747 C C . THR A 1 115 ? 30.690 41.924 -3.060 1.00 23.63 93 THR A C 1
ATOM 748 O O . THR A 1 115 ? 30.042 42.341 -4.025 1.00 21.21 93 THR A O 1
ATOM 752 N N . GLY A 1 116 ? 30.317 42.103 -1.789 1.00 24.23 94 GLY A N 1
ATOM 753 C CA . GLY A 1 116 ? 28.943 42.499 -1.443 1.00 22.09 94 GLY A CA 1
ATOM 754 C C . GLY A 1 116 ? 28.727 43.988 -1.381 1.00 25.48 94 GLY A C 1
ATOM 755 O O . GLY A 1 116 ? 29.627 44.768 -1.711 1.00 24.00 94 GLY A O 1
ATOM 756 N N . GLU A 1 117 ? 27.520 44.356 -0.945 1.00 25.47 95 GLU A N 1
ATOM 757 C CA . GLU A 1 117 ? 26.991 45.739 -1.057 1.00 28.70 95 GLU A CA 1
ATOM 758 C C . GLU A 1 117 ? 27.025 46.435 0.286 1.00 30.31 95 GLU A C 1
ATOM 759 O O . GLU A 1 117 ? 27.440 45.855 1.278 1.00 32.08 95 GLU A O 1
ATOM 765 N N . GLU A 1 118 ? 26.538 47.674 0.337 1.00 29.48 96 GLU A N 1
ATOM 766 C CA . GLU A 1 118 ? 26.629 48.467 1.553 1.00 36.53 96 GLU A CA 1
ATOM 767 C C . GLU A 1 118 ? 26.018 47.807 2.809 1.00 28.74 96 GLU A C 1
ATOM 768 O O . GLU A 1 118 ? 26.634 47.865 3.838 1.00 31.92 96 GLU A O 1
ATOM 774 N N . GLY A 1 119 ? 24.846 47.183 2.724 1.00 29.25 97 GLY A N 1
ATOM 775 C CA . GLY A 1 119 ? 24.220 46.580 3.917 1.00 27.69 97 GLY A CA 1
ATOM 776 C C . GLY A 1 119 ? 25.044 45.462 4.537 1.00 26.03 97 GLY A C 1
ATOM 777 O O . GLY A 1 119 ? 25.100 45.295 5.758 1.00 26.86 97 GLY A O 1
ATOM 778 N N . LEU A 1 120 ? 25.714 44.692 3.690 1.00 24.62 98 LEU A N 1
ATOM 779 C CA . LEU A 1 120 ? 26.621 43.665 4.180 1.00 23.37 98 LEU A CA 1
ATOM 780 C C . LEU A 1 120 ? 27.833 44.337 4.797 1.00 23.45 98 LEU A C 1
ATOM 781 O O . LEU A 1 120 ? 28.259 43.998 5.881 1.00 24.84 98 LEU A O 1
ATOM 786 N N . ILE A 1 121 ? 28.360 45.333 4.105 1.00 26.90 99 ILE A N 1
ATOM 787 C CA . ILE A 1 121 ? 29.530 46.040 4.603 1.00 27.35 99 ILE A CA 1
ATOM 788 C C . ILE A 1 121 ? 29.227 46.674 5.959 1.00 27.19 99 ILE A C 1
ATOM 789 O O . ILE A 1 121 ? 30.051 46.572 6.883 1.00 27.83 99 ILE A O 1
ATOM 794 N N . GLU A 1 122 ? 28.047 47.269 6.093 1.00 28.58 100 GLU A N 1
ATOM 795 C CA . GLU A 1 122 ? 27.618 47.841 7.364 1.00 30.43 100 GLU A CA 1
ATOM 796 C C . GLU A 1 122 ? 27.736 46.833 8.508 1.00 29.07 100 GLU A C 1
ATOM 797 O O . GLU A 1 122 ? 28.286 47.147 9.564 1.00 29.79 100 GLU A O 1
ATOM 803 N N . GLU A 1 123 ? 27.218 45.625 8.298 1.00 25.38 101 GLU A N 1
ATOM 804 C CA . GLU A 1 123 ? 27.252 44.605 9.320 1.00 24.53 101 GLU A CA 1
ATOM 805 C C . GLU A 1 123 ? 28.670 44.119 9.575 1.00 21.54 101 GLU A C 1
ATOM 806 O O . GLU A 1 123 ? 29.037 43.910 10.717 1.00 22.67 101 GLU A O 1
ATOM 812 N N . LEU A 1 124 ? 29.459 43.957 8.517 1.00 23.15 102 LEU A N 1
ATOM 813 C CA . LEU A 1 124 ? 30.876 43.579 8.696 1.00 25.76 102 LEU A CA 1
ATOM 814 C C . LEU A 1 124 ? 31.569 44.605 9.599 1.00 25.54 102 LEU A C 1
ATOM 815 O O . LEU A 1 124 ? 32.272 44.245 10.539 1.00 27.54 102 LEU A O 1
ATOM 820 N N . ARG A 1 125 ? 31.330 45.885 9.348 1.00 26.41 103 ARG A N 1
ATOM 821 C CA . ARG A 1 125 ? 31.978 46.926 10.165 1.00 30.22 103 ARG A CA 1
ATOM 822 C C . ARG A 1 125 ? 31.443 46.948 11.608 1.00 31.01 103 ARG A C 1
ATOM 823 O O . ARG A 1 125 ? 32.207 47.118 12.553 1.00 29.60 103 ARG A O 1
ATOM 831 N N . LEU A 1 126 ? 30.137 46.745 11.778 1.00 29.35 104 LEU A N 1
ATOM 832 C CA . LEU A 1 126 ? 29.531 46.752 13.108 1.00 28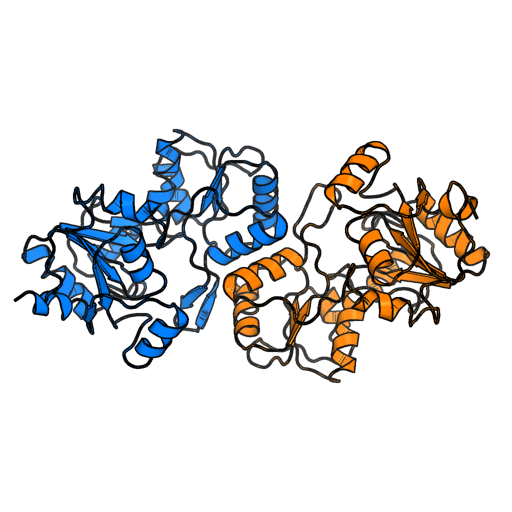.81 104 LEU A CA 1
ATOM 833 C C . LEU A 1 126 ? 30.073 45.608 13.961 1.00 29.86 104 LEU A C 1
ATOM 834 O O . LEU A 1 126 ? 30.115 45.699 15.194 1.00 28.91 104 LEU A O 1
ATOM 839 N N . ALA A 1 127 ? 30.499 44.535 13.303 1.00 26.89 105 ALA A N 1
ATOM 840 C CA . ALA A 1 127 ? 31.031 43.377 14.004 1.00 28.22 105 ALA A CA 1
ATOM 841 C C . ALA A 1 127 ? 32.514 43.528 14.325 1.00 28.51 105 ALA A C 1
ATOM 842 O O . ALA A 1 127 ? 33.112 42.622 14.891 1.00 31.45 105 ALA A O 1
ATOM 844 N N . GLY A 1 128 ? 33.103 44.669 13.980 1.00 29.17 106 GLY A N 1
ATOM 845 C CA . GLY A 1 128 ? 34.505 44.923 14.294 1.00 31.77 106 GLY A CA 1
ATOM 846 C C . GLY A 1 128 ? 35.495 44.489 13.228 1.00 32.30 106 GLY A C 1
ATOM 847 O O . GLY A 1 128 ? 36.714 44.559 13.448 1.00 30.46 106 GLY A O 1
ATOM 848 N N . LEU A 1 129 ? 34.991 44.092 12.059 1.00 29.32 107 LEU A N 1
ATOM 849 C CA . LEU A 1 129 ? 35.850 43.619 10.979 1.00 29.32 107 LEU A CA 1
ATOM 850 C C . LEU A 1 129 ? 36.404 44.756 10.142 1.00 30.20 107 LEU A C 1
ATOM 851 O O . LEU A 1 129 ? 35.841 45.858 10.115 1.00 30.67 107 LEU A O 1
ATOM 856 N N . GLU A 1 130 ? 37.519 44.486 9.472 1.00 29.53 108 GLU A N 1
ATOM 857 C CA . GLU A 1 130 ? 38.218 45.482 8.661 1.00 31.96 108 GLU A CA 1
ATOM 858 C C . GLU A 1 130 ? 38.044 45.157 7.171 1.00 29.89 108 GLU A C 1
ATOM 859 O O . GLU A 1 130 ? 38.365 44.051 6.716 1.00 31.01 108 GLU A O 1
ATOM 865 N N . ILE A 1 131 ? 37.504 46.116 6.431 1.00 28.41 109 ILE A N 1
ATOM 866 C CA . ILE A 1 131 ? 37.279 45.961 5.006 1.00 27.74 109 ILE A CA 1
ATOM 867 C C . ILE A 1 131 ? 38.591 46.271 4.281 1.00 29.12 109 ILE A C 1
ATOM 868 O O . ILE A 1 131 ? 39.103 47.391 4.402 1.00 28.44 109 ILE A O 1
ATOM 873 N N . VAL A 1 132 ? 39.134 45.286 3.569 1.00 29.68 110 VAL A N 1
ATOM 874 C CA . VAL A 1 132 ? 40.404 45.434 2.814 1.00 29.66 110 VAL A CA 1
ATOM 875 C C . VAL A 1 132 ? 40.295 44.846 1.401 1.00 30.55 110 VAL A C 1
ATOM 876 O O . VAL A 1 132 ? 39.263 44.274 1.049 1.00 29.06 110 VAL A O 1
ATOM 880 N N . ASP A 1 133 ? 41.368 44.942 0.601 1.00 30.44 111 ASP A N 1
ATOM 881 C CA . ASP A 1 133 ? 41.386 44.346 -0.738 1.00 31.26 111 ASP A CA 1
ATOM 882 C C . ASP A 1 133 ? 41.812 42.884 -0.663 1.00 29.48 111 ASP A C 1
ATOM 883 O O . ASP A 1 133 ? 42.254 42.447 0.397 1.00 27.45 111 ASP A O 1
ATOM 888 N N . TYR A 1 134 ? 41.684 42.145 -1.772 1.00 24.81 112 TYR A N 1
ATOM 889 C CA . TYR A 1 134 ? 41.847 40.670 -1.786 1.00 28.60 112 TYR A CA 1
ATOM 890 C C . TYR A 1 134 ? 43.214 40.172 -1.360 1.00 29.60 112 TYR A C 1
ATOM 891 O O . TYR A 1 134 ? 43.333 39.043 -0.873 1.00 33.29 112 TYR A O 1
ATOM 900 N N . ASP A 1 135 ? 44.243 40.978 -1.600 1.00 32.82 113 ASP A N 1
ATOM 901 C CA . ASP A 1 135 ? 45.626 40.565 -1.318 1.00 36.76 113 ASP A CA 1
ATOM 902 C C . ASP A 1 135 ? 45.959 40.673 0.164 1.00 37.06 113 ASP A C 1
ATOM 903 O O . ASP A 1 135 ? 46.909 40.056 0.618 1.00 36.90 113 ASP A O 1
ATOM 908 N N . GLU A 1 136 ? 45.172 41.462 0.895 1.00 34.79 114 GLU A N 1
ATOM 909 C CA . GLU A 1 136 ? 45.348 41.676 2.338 1.00 38.19 114 GLU A CA 1
ATOM 910 C C . GLU A 1 136 ? 44.365 40.867 3.185 1.00 36.25 114 GLU A C 1
ATOM 911 O O . GLU A 1 136 ? 44.546 40.740 4.392 1.00 35.40 114 GLU A O 1
ATOM 917 N N . ALA A 1 137 ? 43.322 40.333 2.554 1.00 33.05 115 ALA A N 1
ATOM 918 C CA . ALA A 1 137 ? 42.235 39.672 3.259 1.00 31.02 115 ALA A CA 1
ATOM 919 C C . ALA A 1 137 ? 42.625 38.364 3.928 1.00 28.00 115 ALA A C 1
ATOM 920 O O . ALA A 1 137 ? 43.441 37.604 3.413 1.00 28.79 115 ALA A O 1
ATOM 922 N N . GLU A 1 138 ? 42.033 38.130 5.092 1.00 26.83 116 GLU A N 1
ATOM 923 C CA . GLU A 1 138 ? 42.032 36.831 5.746 1.00 29.21 116 GLU A CA 1
ATOM 924 C C . GLU A 1 138 ? 40.769 36.049 5.393 1.00 29.64 116 GLU A C 1
ATOM 925 O O . GLU A 1 138 ? 40.768 34.812 5.448 1.00 28.63 116 GLU A O 1
ATOM 931 N N . TYR A 1 139 ? 39.685 36.758 5.053 1.00 26.74 117 TYR A N 1
ATOM 932 C CA . TYR A 1 139 ? 38.458 36.088 4.626 1.00 27.75 117 TYR A CA 1
ATOM 933 C C . TYR A 1 139 ? 37.989 36.660 3.290 1.00 25.95 117 TYR A C 1
ATOM 934 O O . TYR A 1 139 ? 38.081 37.876 3.054 1.00 25.83 117 TYR A O 1
ATOM 943 N N . LEU A 1 140 ? 37.483 35.772 2.446 1.00 26.23 118 LEU A N 1
ATOM 944 C CA . LEU A 1 140 ? 36.699 36.133 1.272 1.00 26.77 118 LEU A CA 1
ATOM 945 C C . LEU A 1 140 ? 35.237 35.989 1.672 1.00 23.95 118 LEU A C 1
ATOM 946 O O . LEU A 1 140 ? 34.806 34.919 2.122 1.00 25.32 118 LEU A O 1
ATOM 951 N N . VAL A 1 141 ? 34.490 37.081 1.526 1.00 22.92 119 VAL A N 1
ATOM 952 C CA . VAL A 1 141 ? 33.064 37.064 1.849 1.00 23.81 119 VAL A CA 1
ATOM 953 C C . VAL A 1 141 ? 32.265 37.372 0.585 1.00 23.96 119 VAL A C 1
ATOM 954 O O . VAL A 1 141 ? 32.290 38.491 0.067 1.00 24.41 119 VAL A O 1
ATOM 958 N N . VAL A 1 142 ? 31.550 36.368 0.096 1.00 23.64 120 VAL A N 1
ATOM 959 C CA . VAL A 1 142 ? 30.739 36.529 -1.106 1.00 23.18 120 VAL A CA 1
ATOM 960 C C . VAL A 1 142 ? 29.300 36.863 -0.698 1.00 24.85 120 VAL A C 1
ATOM 961 O O . VAL A 1 142 ? 28.643 36.101 0.025 1.00 24.00 120 VAL A O 1
ATOM 965 N N . GLY A 1 143 ? 28.860 38.035 -1.137 1.00 23.72 121 GLY A N 1
ATOM 966 C CA . GLY A 1 143 ? 27.465 38.447 -1.094 1.00 23.77 121 GLY A CA 1
ATOM 967 C C . GLY A 1 143 ? 27.069 38.998 -2.447 1.00 23.13 121 GLY A C 1
ATOM 968 O O . GLY A 1 143 ? 27.929 39.385 -3.250 1.00 24.56 121 GLY A O 1
ATOM 969 N N . SER A 1 144 ? 25.761 39.062 -2.710 1.00 21.30 122 SER A N 1
ATOM 970 C CA A SER A 1 144 ? 25.241 39.539 -3.970 0.50 20.84 122 SER A CA 1
ATOM 971 C CA B SER A 1 144 ? 25.293 39.526 -4.000 0.50 20.58 122 SER A CA 1
ATOM 972 C C . SER A 1 144 ? 25.635 41.013 -4.129 1.00 21.51 122 SER A C 1
ATOM 973 O O . SER A 1 144 ? 25.857 41.697 -3.129 1.00 26.38 122 SER A O 1
ATOM 978 N N . ASN A 1 145 ? 25.718 41.462 -5.366 1.00 21.44 123 ASN A N 1
ATOM 979 C CA . ASN A 1 145 ? 26.001 42.874 -5.664 1.00 22.30 123 ASN A CA 1
ATOM 980 C C . ASN A 1 145 ? 25.386 43.262 -6.994 1.00 23.31 123 ASN A C 1
ATOM 981 O O . ASN A 1 145 ? 25.743 42.729 -8.052 1.00 22.80 123 ASN A O 1
ATOM 986 N N . ARG A 1 146 ? 24.434 44.198 -6.946 1.00 23.73 124 ARG A N 1
ATOM 987 C CA A ARG A 1 146 ? 23.812 44.697 -8.168 0.50 25.01 124 ARG A CA 1
ATOM 988 C CA B ARG A 1 146 ? 23.808 44.692 -8.165 0.50 25.19 124 ARG A CA 1
ATOM 989 C C . ARG A 1 146 ? 24.801 45.505 -9.001 1.00 25.86 124 ARG A C 1
ATOM 990 O O . ARG A 1 146 ? 24.569 45.734 -10.176 1.00 25.91 124 ARG A O 1
ATOM 1005 N N . LYS A 1 147 ? 25.894 45.938 -8.370 1.00 26.17 125 LYS A N 1
ATOM 1006 C CA . LYS A 1 147 ? 26.988 46.626 -9.043 1.00 27.32 125 LYS A CA 1
ATOM 1007 C C . LYS A 1 147 ? 28.196 45.712 -9.239 1.00 26.67 125 LYS A C 1
ATOM 1008 O O . LYS A 1 147 ? 29.322 46.187 -9.425 1.00 25.22 125 LYS A O 1
ATOM 1014 N N . ILE A 1 148 ? 27.985 44.397 -9.225 1.00 21.87 126 ILE A N 1
ATOM 1015 C CA . ILE A 1 148 ? 29.080 43.466 -9.531 1.00 22.54 126 ILE A CA 1
ATOM 1016 C C . ILE A 1 148 ? 29.692 43.807 -10.903 1.00 23.04 126 ILE A C 1
ATOM 1017 O O . ILE A 1 148 ? 28.997 44.241 -11.813 1.00 24.64 126 ILE A O 1
ATOM 1022 N N . ASN A 1 149 ? 31.003 43.619 -11.048 1.00 23.67 127 ASN A N 1
ATOM 1023 C CA . ASN A 1 149 ? 31.674 43.889 -12.303 1.00 21.25 127 ASN A CA 1
ATOM 1024 C C . ASN A 1 149 ? 32.871 42.961 -12.482 1.00 21.76 127 ASN A C 1
ATOM 1025 O O . ASN A 1 149 ? 33.206 42.176 -11.583 1.00 22.71 127 ASN A O 1
ATOM 1030 N N . PHE A 1 150 ? 33.504 43.067 -13.635 1.00 23.04 128 PHE A N 1
ATOM 1031 C CA . PHE A 1 150 ? 34.595 42.174 -14.017 1.00 22.71 128 PHE A CA 1
ATOM 1032 C C . PHE A 1 150 ? 35.790 42.276 -13.058 1.00 22.30 128 PHE A C 1
ATOM 1033 O O . PHE A 1 150 ? 36.401 41.266 -12.693 1.00 20.96 128 PHE A O 1
ATOM 1041 N N . GLU A 1 151 ? 36.142 43.493 -12.646 1.00 22.57 129 GLU A N 1
ATOM 1042 C CA . GLU A 1 151 ? 37.256 43.651 -11.705 1.00 24.26 129 GLU A CA 1
ATOM 1043 C C . GLU A 1 151 ? 36.993 43.105 -10.296 1.00 24.30 129 GLU A C 1
ATOM 1044 O O . GLU A 1 151 ? 37.886 42.504 -9.696 1.00 24.61 129 GLU A O 1
ATOM 1050 N N . LEU A 1 152 ? 35.782 43.295 -9.769 1.00 23.79 130 LEU A N 1
ATOM 1051 C CA . LEU A 1 152 ? 35.415 42.676 -8.509 1.00 22.62 130 LEU A CA 1
ATOM 1052 C C . LEU A 1 152 ? 35.507 41.171 -8.628 1.00 21.52 130 LEU A C 1
ATOM 1053 O O . LEU A 1 152 ? 35.974 40.527 -7.704 1.00 23.16 130 LEU A O 1
ATOM 1058 N N . MET A 1 153 ? 35.082 40.627 -9.765 1.00 23.34 131 MET A N 1
ATOM 1059 C CA . MET A 1 153 ? 35.196 39.177 -9.977 1.00 22.96 131 MET A CA 1
ATOM 1060 C C . MET A 1 153 ? 36.658 38.739 -10.086 1.00 24.46 131 MET A C 1
ATOM 1061 O O . MET A 1 153 ? 36.991 37.657 -9.658 1.00 23.35 131 MET A O 1
ATOM 1066 N N . THR A 1 154 ? 37.516 39.563 -10.674 1.00 24.16 132 THR A N 1
ATOM 1067 C CA . THR A 1 154 ? 38.948 39.294 -10.707 1.00 23.15 132 THR A CA 1
ATOM 1068 C C . THR A 1 154 ? 39.536 39.225 -9.300 1.00 23.69 132 THR A C 1
ATOM 1069 O O . THR A 1 154 ? 40.305 38.316 -8.978 1.00 25.42 132 THR A O 1
ATOM 1073 N N . LYS A 1 155 ? 39.177 40.201 -8.467 1.00 23.19 133 LYS A N 1
ATOM 1074 C CA . LYS A 1 155 ? 39.641 40.262 -7.094 1.00 23.73 133 LYS A CA 1
ATOM 1075 C C . LYS A 1 155 ? 39.161 39.044 -6.301 1.00 24.04 133 LYS A C 1
ATOM 1076 O O . LYS A 1 155 ? 39.930 38.443 -5.555 1.00 22.50 133 LYS A O 1
ATOM 1082 N N . ALA A 1 156 ? 37.896 38.659 -6.494 1.00 23.54 134 ALA A N 1
ATOM 1083 C CA . ALA A 1 156 ? 37.361 37.476 -5.836 1.00 23.24 134 ALA A CA 1
ATOM 1084 C C . ALA A 1 156 ? 38.063 36.208 -6.299 1.00 22.88 134 ALA A C 1
ATOM 1085 O O . ALA A 1 156 ? 38.371 35.313 -5.475 1.00 24.29 134 ALA A O 1
ATOM 1087 N N . LEU A 1 157 ? 38.287 36.103 -7.607 1.00 23.49 135 LEU A N 1
ATOM 1088 C CA . LEU A 1 157 ? 39.031 34.982 -8.170 1.00 23.65 135 LEU A CA 1
ATOM 1089 C C . LEU A 1 157 ? 40.390 34.866 -7.488 1.00 26.02 135 LEU A C 1
ATOM 1090 O O . LEU A 1 157 ? 40.804 33.795 -7.047 1.00 25.67 135 LEU A O 1
ATOM 1095 N N . ARG A 1 158 ? 41.095 35.982 -7.390 1.00 24.58 136 ARG A N 1
ATOM 1096 C CA . ARG A 1 158 ? 42.446 35.949 -6.825 1.00 26.09 136 ARG A CA 1
ATOM 1097 C C . ARG A 1 158 ? 42.448 35.605 -5.329 1.00 28.43 136 ARG A C 1
ATOM 1098 O O . ARG A 1 158 ? 43.291 34.820 -4.870 1.00 28.63 136 ARG A O 1
ATOM 1106 N N . ALA A 1 159 ? 41.466 36.125 -4.590 1.00 26.42 137 ALA A N 1
ATOM 1107 C CA . ALA A 1 159 ? 41.280 35.770 -3.184 1.00 26.05 137 ALA A CA 1
ATOM 1108 C C . ALA A 1 159 ? 41.047 34.268 -3.037 1.00 28.55 137 ALA A C 1
ATOM 1109 O O . ALA A 1 159 ? 41.618 33.609 -2.164 1.00 31.29 137 ALA A O 1
ATOM 1111 N N . CYS A 1 160 ? 40.196 33.746 -3.905 1.00 28.52 138 CYS A N 1
ATOM 1112 C CA . CYS A 1 160 ? 39.947 32.311 -4.000 1.00 29.44 138 CYS A CA 1
ATOM 1113 C C . CYS A 1 160 ? 41.216 31.506 -4.205 1.00 31.94 138 CYS A C 1
ATOM 1114 O O . CYS A 1 160 ? 41.433 30.483 -3.532 1.00 29.93 138 CYS A O 1
ATOM 1117 N N . LEU A 1 161 ? 42.016 31.940 -5.179 1.00 30.98 139 LEU A N 1
ATOM 1118 C CA . LEU A 1 161 ? 43.256 31.247 -5.538 1.00 31.77 139 LEU A CA 1
ATOM 1119 C C . LEU A 1 161 ? 44.307 31.353 -4.429 1.00 34.45 139 LEU A C 1
ATOM 1120 O O . LEU A 1 161 ? 45.174 30.478 -4.315 1.00 34.39 139 LEU A O 1
ATOM 1125 N N . ARG A 1 162 ? 44.239 32.409 -3.618 1.00 35.61 140 ARG A N 1
ATOM 1126 C CA . ARG A 1 162 ? 45.092 32.519 -2.427 1.00 37.10 140 ARG A CA 1
ATOM 1127 C C . ARG A 1 162 ? 44.797 31.452 -1.370 1.00 36.28 140 ARG A C 1
ATOM 1128 O O . ARG A 1 162 ? 45.639 31.176 -0.517 1.00 36.44 140 ARG A O 1
ATOM 1136 N N . GLY A 1 163 ? 43.605 30.868 -1.403 1.00 32.45 141 GLY A N 1
ATOM 1137 C CA . GLY A 1 163 ? 43.251 29.798 -0.488 1.00 35.23 141 GLY A CA 1
ATOM 1138 C C . GLY A 1 163 ? 42.724 30.282 0.850 1.00 36.16 141 GLY A C 1
ATOM 1139 O O . GLY A 1 163 ? 42.604 29.493 1.781 1.00 34.36 141 GLY A O 1
ATOM 1140 N N . ILE A 1 164 ? 42.381 31.564 0.948 1.00 33.02 142 ILE A N 1
ATOM 1141 C CA . ILE A 1 164 ? 41.864 32.092 2.214 1.00 31.99 142 ILE A CA 1
ATOM 1142 C C . ILE A 1 164 ? 40.449 31.600 2.489 1.00 31.07 142 ILE A C 1
ATOM 1143 O O . ILE A 1 164 ? 39.734 31.158 1.581 1.00 30.52 142 ILE A O 1
ATOM 1148 N N . ARG A 1 165 ? 40.077 31.658 3.760 1.00 30.78 143 ARG A N 1
ATOM 1149 C CA . ARG A 1 165 ? 38.799 31.178 4.222 1.00 29.60 143 ARG A CA 1
ATOM 1150 C C . ARG A 1 165 ? 37.688 31.924 3.463 1.00 27.09 143 ARG A C 1
ATOM 1151 O O . ARG A 1 165 ? 37.748 33.131 3.284 1.00 25.80 143 ARG A O 1
ATOM 1159 N N . TYR A 1 166 ? 36.698 31.172 3.018 1.00 25.99 144 TYR A N 1
ATOM 1160 C CA . TYR A 1 166 ? 35.722 31.656 2.046 1.00 24.47 144 TYR A CA 1
ATOM 1161 C C . TYR A 1 166 ? 34.309 31.440 2.608 1.00 24.76 144 TYR A C 1
ATOM 1162 O O . TYR A 1 166 ? 33.837 30.318 2.769 1.00 25.36 144 TYR A O 1
ATOM 1171 N N . ILE A 1 167 ? 33.644 32.546 2.919 1.00 23.42 145 ILE A N 1
ATOM 1172 C CA . ILE A 1 167 ? 32.290 32.507 3.470 1.00 24.58 145 ILE A CA 1
ATOM 1173 C C . ILE A 1 167 ? 31.321 33.127 2.473 1.00 25.18 145 ILE A C 1
ATOM 1174 O O . ILE A 1 167 ? 31.623 34.163 1.896 1.00 24.15 145 ILE A O 1
ATOM 1179 N N . ALA A 1 168 ? 30.159 32.510 2.277 1.00 24.07 146 ALA A N 1
ATOM 1180 C CA . ALA A 1 168 ? 29.108 33.103 1.450 1.00 23.24 146 ALA A CA 1
ATOM 1181 C C . ALA A 1 168 ? 27.891 33.422 2.296 1.00 24.37 146 ALA A C 1
ATOM 1182 O O . ALA A 1 168 ? 27.486 32.649 3.158 1.00 24.27 146 ALA A O 1
ATOM 1184 N N . THR A 1 169 ? 27.287 34.564 2.032 1.00 22.46 147 THR A N 1
ATOM 1185 C CA . THR A 1 169 ? 26.137 34.994 2.806 1.00 22.05 147 THR A CA 1
ATOM 1186 C C . THR A 1 169 ? 24.931 34.070 2.665 1.00 20.51 147 THR A C 1
ATOM 1187 O O . THR A 1 169 ? 24.223 33.803 3.633 1.00 25.04 147 THR A O 1
ATOM 1191 N N . ASN A 1 170 ? 24.693 33.600 1.453 1.00 22.56 148 ASN A N 1
ATOM 1192 C CA . ASN A 1 170 ? 23.521 32.765 1.152 1.00 21.91 148 ASN A CA 1
ATOM 1193 C C . ASN A 1 170 ? 23.760 32.056 -0.183 1.00 23.45 148 ASN A C 1
ATOM 1194 O O . ASN A 1 170 ? 24.530 32.548 -1.000 1.00 23.05 148 ASN A O 1
ATOM 1199 N N . PRO A 1 171 ? 23.120 30.895 -0.406 1.00 23.56 149 PRO A N 1
ATOM 1200 C CA . PRO A 1 171 ? 23.406 30.121 -1.621 1.00 23.14 149 PRO A CA 1
ATOM 1201 C C . PRO A 1 171 ? 22.441 30.322 -2.772 1.00 25.46 149 PRO A C 1
ATOM 1202 O O . PRO A 1 171 ? 22.634 29.735 -3.834 1.00 26.93 149 PRO A O 1
ATOM 1206 N N . ASP A 1 172 ? 21.400 31.134 -2.574 1.00 22.83 150 ASP A N 1
ATOM 1207 C CA . ASP A 1 172 ? 20.329 31.258 -3.549 1.00 24.66 150 ASP A CA 1
ATOM 1208 C C . ASP A 1 172 ? 20.863 31.491 -4.968 1.00 26.86 150 ASP A C 1
ATOM 1209 O O . ASP A 1 172 ? 21.583 32.474 -5.241 1.00 24.62 150 ASP A O 1
ATOM 1214 N N . ARG A 1 173 ? 20.487 30.601 -5.876 1.00 26.99 151 ARG A N 1
ATOM 1215 C CA . ARG A 1 173 ? 20.944 30.716 -7.269 1.00 27.06 151 ARG A CA 1
ATOM 1216 C C . ARG A 1 173 ? 20.197 31.783 -8.027 1.00 27.27 151 ARG A C 1
ATOM 1217 O O . ARG A 1 173 ? 20.792 32.586 -8.777 1.00 28.88 151 ARG A O 1
ATOM 1225 N N . ILE A 1 174 ? 18.878 31.794 -7.833 1.00 28.99 152 ILE A N 1
ATOM 1226 C CA . ILE A 1 174 ? 17.996 32.688 -8.532 1.00 30.75 152 ILE A CA 1
ATOM 1227 C C . ILE A 1 174 ? 17.069 33.307 -7.491 1.00 38.26 152 ILE A C 1
ATOM 1228 O O . ILE A 1 174 ? 16.471 32.597 -6.665 1.00 36.79 152 ILE A O 1
ATOM 1233 N N . PHE A 1 175 ? 17.000 34.635 -7.511 1.00 37.66 153 PHE A N 1
ATOM 1234 C CA . PHE A 1 175 ? 16.076 35.373 -6.676 1.00 45.13 153 PHE A CA 1
ATOM 1235 C C . PHE A 1 175 ? 14.789 35.618 -7.475 1.00 46.24 153 PHE A C 1
ATOM 1236 O O . PHE A 1 175 ? 14.818 36.235 -8.549 1.00 41.15 153 PHE A O 1
ATOM 1244 N N . PRO A 1 176 ? 13.647 35.121 -6.964 1.00 53.19 154 PRO A N 1
ATOM 1245 C CA . PRO A 1 176 ? 12.399 35.255 -7.714 1.00 54.18 154 PRO A CA 1
ATOM 1246 C C . PRO A 1 176 ? 11.789 36.652 -7.591 1.00 60.88 154 PRO A C 1
ATOM 1247 O O . PRO A 1 176 ? 11.165 36.965 -6.578 1.00 61.08 154 PRO A O 1
ATOM 1251 N N . ALA A 1 177 ? 11.983 37.475 -8.621 1.00 60.58 155 ALA A N 1
ATOM 1252 C CA . ALA A 1 177 ? 11.464 38.842 -8.658 1.00 66.06 155 ALA A CA 1
ATOM 1253 C C . ALA A 1 177 ? 10.251 38.937 -9.588 1.00 71.06 155 ALA A C 1
ATOM 1254 O O . ALA A 1 177 ? 10.033 38.053 -10.419 1.00 66.41 155 ALA A O 1
ATOM 1256 N N . GLU A 1 178 ? 9.481 40.021 -9.462 1.00 83.27 156 GLU A N 1
ATOM 1257 C CA . GLU A 1 178 ? 8.174 40.131 -10.139 1.00 87.26 156 GLU A CA 1
ATOM 1258 C C . GLU A 1 178 ? 8.271 40.172 -11.668 1.00 83.20 156 GLU A C 1
ATOM 1259 O O . GLU A 1 178 ? 7.456 39.553 -12.359 1.00 79.66 156 GLU A O 1
ATOM 1265 N N . ASP A 1 179 ? 9.262 40.893 -12.192 1.00 80.86 157 ASP A N 1
ATOM 1266 C CA . ASP A 1 179 ? 9.472 40.959 -13.642 1.00 80.15 157 ASP A CA 1
ATOM 1267 C C . ASP A 1 179 ? 10.179 39.704 -14.185 1.00 69.77 157 ASP A C 1
ATOM 1268 O O . ASP A 1 179 ? 10.362 39.567 -15.395 1.00 68.68 157 ASP A O 1
ATOM 1273 N N . GLY A 1 180 ? 10.567 38.796 -13.292 1.00 63.30 158 GLY A N 1
ATOM 1274 C CA . GLY A 1 180 ? 11.173 37.526 -13.685 1.00 56.58 158 GLY A CA 1
ATOM 1275 C C . GLY A 1 180 ? 12.351 37.152 -12.800 1.00 46.03 158 GLY A C 1
ATOM 1276 O O . GLY A 1 180 ? 12.688 37.872 -11.869 1.00 43.91 158 GLY A O 1
ATOM 1277 N N . PRO A 1 181 ? 12.989 36.014 -13.090 1.00 40.89 159 PRO A N 1
ATOM 1278 C CA . PRO A 1 181 ? 14.131 35.583 -12.293 1.00 35.25 159 PRO A CA 1
ATOM 1279 C C . PRO A 1 181 ? 15.338 36.512 -12.469 1.00 29.98 159 PRO A C 1
ATOM 1280 O O . PRO A 1 181 ? 15.605 36.981 -13.574 1.00 31.31 159 PRO A O 1
ATOM 1284 N N . ILE A 1 182 ? 16.038 36.787 -11.380 1.00 30.44 160 ILE A N 1
ATOM 1285 C CA . ILE A 1 182 ? 17.329 37.489 -11.458 1.00 28.47 160 ILE A CA 1
ATOM 1286 C C . ILE A 1 182 ? 18.382 36.681 -10.720 1.00 26.62 160 ILE A C 1
ATOM 1287 O O . ILE A 1 182 ? 18.056 35.830 -9.892 1.00 27.78 160 ILE A O 1
ATOM 1292 N N . PRO A 1 183 ? 19.665 36.920 -11.032 1.00 26.39 161 PRO A N 1
ATOM 1293 C CA . PRO A 1 183 ? 20.701 36.179 -10.334 1.00 25.94 161 PRO A CA 1
ATOM 1294 C C . PRO A 1 183 ? 20.712 36.390 -8.824 1.00 25.96 161 PRO A C 1
ATOM 1295 O O . PRO A 1 183 ? 20.493 37.509 -8.350 1.00 26.19 161 PRO A O 1
ATOM 1299 N N . GLY A 1 184 ? 20.950 35.316 -8.077 1.00 21.84 162 GLY A N 1
ATOM 1300 C CA . GLY A 1 184 ? 21.207 35.396 -6.648 1.00 23.55 162 GLY A CA 1
ATOM 1301 C C . GLY A 1 184 ? 22.698 35.396 -6.361 1.00 23.36 162 GLY A C 1
ATOM 1302 O O . GLY A 1 184 ? 23.518 35.411 -7.299 1.00 22.94 162 GLY A O 1
ATOM 1303 N N . THR A 1 185 ? 23.039 35.395 -5.075 1.00 21.29 163 THR A N 1
ATOM 1304 C CA . THR A 1 185 ? 24.444 35.309 -4.610 1.00 21.29 163 THR A CA 1
ATOM 1305 C C . THR A 1 185 ? 25.111 34.074 -5.229 1.00 24.80 163 THR A C 1
ATOM 1306 O O . THR A 1 185 ? 26.322 34.068 -5.500 1.00 22.81 163 THR A O 1
ATOM 1310 N N . GLY A 1 186 ? 24.303 33.040 -5.467 1.00 23.62 164 GLY A N 1
ATOM 1311 C CA . GLY A 1 186 ? 24.751 31.823 -6.165 1.00 23.32 164 GLY A CA 1
ATOM 1312 C C . GLY A 1 186 ? 25.439 32.035 -7.511 1.00 24.72 164 GLY A C 1
ATOM 1313 O O . GLY A 1 186 ? 26.272 31.219 -7.926 1.00 26.53 164 GLY A O 1
ATOM 1314 N N . MET A 1 187 ? 25.117 33.126 -8.208 1.00 23.32 165 MET A N 1
ATOM 1315 C CA . MET A 1 187 ? 25.805 33.466 -9.432 1.00 23.29 165 MET A CA 1
ATOM 1316 C C . MET A 1 187 ? 27.320 33.574 -9.187 1.00 22.45 165 MET A C 1
ATOM 1317 O O . MET A 1 187 ? 28.131 33.039 -9.949 1.00 22.09 165 MET A O 1
ATOM 1322 N N . ILE A 1 188 ? 27.697 34.289 -8.138 1.00 22.13 166 ILE A N 1
ATOM 1323 C CA . ILE A 1 188 ? 29.133 34.531 -7.851 1.00 23.89 166 ILE A CA 1
ATOM 1324 C C . ILE A 1 188 ? 29.776 33.239 -7.360 1.00 24.49 166 ILE A C 1
ATOM 1325 O O . ILE A 1 188 ? 30.874 32.869 -7.784 1.00 22.91 166 ILE A O 1
ATOM 1330 N N . ILE A 1 189 ? 29.057 32.531 -6.490 1.00 23.97 167 ILE A N 1
ATOM 1331 C CA . ILE A 1 189 ? 29.496 31.227 -5.995 1.00 22.87 167 ILE A CA 1
ATOM 1332 C C . ILE A 1 189 ? 29.767 30.270 -7.151 1.00 23.08 167 ILE A C 1
ATOM 1333 O O . ILE A 1 189 ? 30.801 29.609 -7.176 1.00 23.92 167 ILE A O 1
ATOM 1338 N N . GLY A 1 190 ? 28.841 30.209 -8.100 1.00 23.32 168 GLY A N 1
ATOM 1339 C CA . GLY A 1 190 ? 28.971 29.372 -9.297 1.00 23.92 168 GLY A CA 1
ATOM 1340 C C . GLY A 1 190 ? 30.176 29.730 -10.147 1.00 25.43 168 GLY A C 1
ATOM 1341 O O . GLY A 1 190 ? 30.942 28.873 -10.558 1.00 24.50 168 GLY A O 1
ATOM 1342 N N . ALA A 1 191 ? 30.340 31.018 -10.403 1.00 22.68 169 ALA A N 1
ATOM 1343 C CA . ALA A 1 191 ? 31.453 31.505 -11.196 1.00 23.17 169 ALA A CA 1
ATOM 1344 C C . ALA A 1 191 ? 32.777 31.098 -10.558 1.00 21.94 169 ALA A C 1
ATOM 1345 O O . ALA A 1 191 ? 33.698 30.611 -11.238 1.00 22.37 169 ALA A O 1
ATOM 1347 N N . LEU A 1 192 ? 32.888 31.296 -9.253 1.00 22.86 170 LEU A N 1
ATOM 1348 C CA . LEU A 1 192 ? 34.153 31.034 -8.550 1.00 22.02 170 LEU A CA 1
ATOM 1349 C C . LEU A 1 192 ? 34.429 29.542 -8.501 1.00 24.99 170 LEU A C 1
ATOM 1350 O O . LEU A 1 192 ? 35.573 29.118 -8.630 1.00 26.13 170 LEU A O 1
ATOM 1355 N N . TYR A 1 193 ? 33.383 28.743 -8.308 1.00 22.48 171 TYR A N 1
ATOM 1356 C CA . TYR A 1 193 ? 33.572 27.286 -8.297 1.00 22.99 171 TYR A CA 1
ATOM 1357 C C . TYR A 1 193 ? 34.059 26.782 -9.656 1.00 23.67 171 TYR A C 1
ATOM 1358 O O . TYR A 1 193 ? 34.965 25.936 -9.731 1.00 24.76 171 TYR A O 1
ATOM 1367 N N . TRP A 1 194 ? 33.428 27.250 -10.717 1.00 22.52 172 TRP A N 1
ATOM 1368 C CA . TRP A 1 194 ? 33.795 26.842 -12.073 1.00 23.70 172 TRP A CA 1
ATOM 1369 C C . TRP A 1 194 ? 35.237 27.228 -12.387 1.00 24.02 172 TRP A C 1
ATOM 1370 O O . TRP A 1 194 ? 35.979 26.443 -12.966 1.00 26.09 172 TRP A O 1
ATOM 1381 N N . MET A 1 195 ? 35.631 28.434 -12.004 1.00 25.66 173 MET A N 1
ATOM 1382 C CA . MET A 1 195 ? 36.969 28.911 -12.327 1.00 25.88 173 MET A CA 1
ATOM 1383 C C . MET A 1 195 ? 38.078 28.264 -11.488 1.00 27.08 173 MET A C 1
ATOM 1384 O O . MET A 1 195 ? 39.184 28.084 -11.997 1.00 30.01 173 MET A O 1
ATOM 1389 N N . THR A 1 196 ? 37.799 27.941 -10.219 1.00 25.53 174 THR A N 1
ATOM 1390 C CA . THR A 1 196 ? 38.832 27.497 -9.269 1.00 28.59 174 THR A CA 1
ATOM 1391 C C . THR A 1 196 ? 38.644 26.116 -8.640 1.00 29.16 174 THR A C 1
ATOM 1392 O O . THR A 1 196 ? 39.561 25.609 -7.980 1.00 30.39 174 THR A O 1
ATOM 1396 N N . GLY A 1 197 ? 37.466 25.525 -8.807 1.00 27.41 175 GLY A N 1
ATOM 1397 C CA . GLY A 1 197 ? 37.092 24.296 -8.102 1.00 30.39 175 GLY A CA 1
ATOM 1398 C C . GLY A 1 197 ? 36.724 24.453 -6.619 1.00 31.23 175 GLY A C 1
ATOM 1399 O O . GLY A 1 197 ? 36.416 23.464 -5.950 1.00 31.48 175 GLY A O 1
ATOM 1400 N N . ARG A 1 198 ? 36.723 25.690 -6.111 1.00 28.49 176 ARG A N 1
ATOM 1401 C CA . ARG A 1 198 ? 36.454 25.960 -4.698 1.00 29.12 176 ARG A CA 1
ATOM 1402 C C . ARG A 1 198 ? 34.997 26.333 -4.495 1.00 31.08 176 ARG A C 1
ATOM 1403 O O . ARG A 1 198 ? 34.501 27.263 -5.143 1.00 28.97 176 ARG A O 1
ATOM 1411 N N . GLU A 1 199 ? 34.313 25.609 -3.616 1.00 30.43 177 GLU A N 1
ATOM 1412 C CA . GLU A 1 199 ? 33.017 26.047 -3.107 1.00 30.82 177 GLU A CA 1
ATOM 1413 C C . GLU A 1 199 ? 33.279 26.806 -1.823 1.00 27.82 177 GLU A C 1
ATOM 1414 O O . GLU A 1 199 ? 34.356 26.721 -1.269 1.00 27.02 177 GLU A O 1
ATOM 1420 N N . PRO A 1 200 ? 32.275 27.546 -1.321 1.00 26.96 178 PRO A N 1
ATOM 1421 C CA . PRO A 1 200 ? 32.486 28.222 -0.049 1.00 25.80 178 PRO A CA 1
ATOM 1422 C C . PRO A 1 200 ? 32.874 27.252 1.062 1.00 27.31 178 PRO A C 1
ATOM 1423 O O . PRO A 1 200 ? 32.346 26.140 1.119 1.00 28.13 178 PRO A O 1
ATOM 1427 N N . ASP A 1 201 ? 33.779 27.664 1.939 1.00 29.26 179 ASP A N 1
ATOM 1428 C CA . ASP A 1 201 ? 34.051 26.904 3.154 1.00 29.63 179 ASP A CA 1
ATOM 1429 C C . ASP A 1 201 ? 32.808 26.832 4.044 1.00 29.24 179 ASP A C 1
ATOM 1430 O O . ASP A 1 201 ? 32.529 25.795 4.651 1.00 26.61 179 ASP A O 1
ATOM 1435 N N . VAL A 1 202 ? 32.065 27.940 4.078 1.00 28.41 180 VAL A N 1
ATOM 1436 C CA . VAL A 1 202 ? 30.879 28.104 4.912 1.00 27.82 180 VAL A CA 1
ATOM 1437 C C . VAL A 1 202 ? 29.833 28.860 4.095 1.00 26.53 180 VAL A C 1
ATOM 1438 O O . VAL A 1 202 ? 30.132 29.897 3.516 1.00 25.41 180 VAL A O 1
ATOM 1442 N N . VAL A 1 203 ? 28.631 28.304 4.026 1.00 27.59 181 VAL A N 1
ATOM 1443 C CA . VAL A 1 203 ? 27.462 29.003 3.487 1.00 26.11 181 VAL A CA 1
ATOM 1444 C C . VAL A 1 203 ? 26.612 29.325 4.702 1.00 27.64 181 VAL A C 1
ATOM 1445 O O . VAL A 1 203 ? 26.274 28.446 5.492 1.00 26.29 181 VAL A O 1
ATOM 1449 N N . VAL A 1 204 ? 26.267 30.598 4.872 1.00 25.61 182 VAL A N 1
ATOM 1450 C CA . VAL A 1 204 ? 25.522 31.005 6.052 1.00 24.24 182 VAL A CA 1
ATOM 1451 C C . VAL A 1 204 ? 24.022 30.797 5.872 1.00 24.91 182 VAL A C 1
ATOM 1452 O O . VAL A 1 204 ? 23.394 30.098 6.671 1.00 25.49 182 VAL A O 1
ATOM 1456 N N . GLY A 1 205 ? 23.450 31.378 4.815 1.00 23.58 183 GLY A N 1
ATOM 1457 C CA . GLY A 1 205 ? 22.002 31.427 4.641 1.00 25.71 183 GLY A CA 1
ATOM 1458 C C . GLY A 1 205 ? 21.311 30.105 4.381 1.00 24.76 183 GLY A C 1
ATOM 1459 O O . GLY A 1 205 ? 21.961 29.099 4.048 1.00 24.68 183 GLY A O 1
ATOM 1460 N N . LYS A 1 206 ? 19.984 30.123 4.508 1.00 23.26 184 LYS A N 1
ATOM 1461 C CA . LYS A 1 206 ? 19.130 28.935 4.282 1.00 22.96 184 LYS A CA 1
ATOM 1462 C C . LYS A 1 206 ? 19.343 28.362 2.882 1.00 24.45 184 LYS A C 1
ATOM 1463 O O . LYS A 1 206 ? 19.521 29.117 1.940 1.00 23.91 184 LYS A O 1
ATOM 1469 N N . PRO A 1 207 ? 19.277 27.022 2.721 1.00 23.66 185 PRO A N 1
ATOM 1470 C CA . PRO A 1 207 ? 18.951 25.991 3.722 1.00 25.08 185 PRO A CA 1
ATOM 1471 C C . PRO A 1 207 ? 20.148 25.447 4.533 1.00 25.85 185 PRO A C 1
ATOM 1472 O O . PRO A 1 207 ? 20.024 24.424 5.214 1.00 25.45 185 PRO A O 1
ATOM 1476 N N . SER A 1 208 ? 21.269 26.153 4.514 1.00 24.83 186 SER A N 1
ATOM 1477 C CA . SER A 1 208 ? 22.391 25.822 5.370 1.00 26.55 186 SER A CA 1
ATOM 1478 C C . SER A 1 208 ? 22.014 25.666 6.839 1.00 28.12 186 SER A C 1
ATOM 1479 O O . SER A 1 208 ? 21.240 26.455 7.405 1.00 25.64 186 SER A O 1
ATOM 1482 N N . GLU A 1 209 ? 22.607 24.671 7.482 1.00 26.01 187 GLU A N 1
ATOM 1483 C CA . GLU A 1 209 ? 22.487 24.558 8.933 1.00 27.38 187 GLU A CA 1
ATOM 1484 C C . GLU A 1 209 ? 23.114 25.704 9.733 1.00 26.46 187 GLU A C 1
ATOM 1485 O O . GLU A 1 209 ? 22.823 25.846 10.911 1.00 28.58 187 GLU A O 1
ATOM 1491 N N . VAL A 1 210 ? 23.971 26.524 9.125 1.00 25.79 188 VAL A N 1
ATOM 1492 C CA . VAL A 1 210 ? 24.671 27.542 9.888 1.00 25.97 188 VAL A CA 1
ATOM 1493 C C . VAL A 1 210 ? 23.675 28.565 10.465 1.00 23.46 188 VAL A C 1
ATOM 1494 O O . VAL A 1 210 ? 23.613 28.784 11.686 1.00 23.03 188 VAL A O 1
ATOM 1498 N N . ILE A 1 211 ? 22.900 29.185 9.590 1.00 26.12 189 ILE A N 1
ATOM 1499 C CA . ILE A 1 211 ? 21.959 30.206 10.062 1.00 24.01 189 ILE A CA 1
ATOM 1500 C C . ILE A 1 211 ? 20.846 29.543 10.887 1.00 23.58 189 ILE A C 1
ATOM 1501 O O . ILE A 1 211 ? 20.385 30.099 11.884 1.00 21.56 189 ILE A O 1
ATOM 1506 N N . MET A 1 212 ? 20.482 28.316 10.512 1.00 23.59 190 MET A N 1
ATOM 1507 C CA . MET A 1 212 ? 19.370 27.633 11.189 1.00 23.68 190 MET A CA 1
ATOM 1508 C C . MET A 1 212 ? 19.720 27.232 12.600 1.00 23.91 190 MET A C 1
ATOM 1509 O O . MET A 1 212 ? 18.900 27.407 13.510 1.00 24.81 190 MET A O 1
ATOM 1514 N N . ARG A 1 213 ? 20.922 26.683 12.797 1.00 24.82 191 ARG A N 1
ATOM 1515 C CA . ARG A 1 213 ? 21.383 26.348 14.140 1.00 26.33 191 ARG A CA 1
ATOM 1516 C C . ARG A 1 213 ? 21.622 27.566 15.021 1.00 24.18 191 ARG A C 1
ATOM 1517 O O . ARG A 1 213 ? 21.385 27.509 16.234 1.00 24.77 191 ARG A O 1
ATOM 1525 N N . GLU A 1 214 ? 22.047 28.682 14.423 1.00 24.84 192 GLU A N 1
ATOM 1526 C CA . G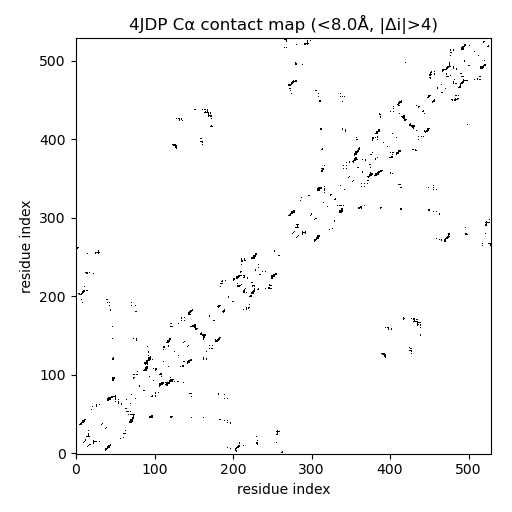LU A 1 214 ? 22.156 29.925 15.154 1.00 24.40 192 GLU A CA 1
ATOM 1527 C C . GLU A 1 214 ? 20.750 30.371 15.605 1.00 22.16 192 GLU A C 1
ATOM 1528 O O . GLU A 1 214 ? 20.569 30.769 16.755 1.00 23.31 192 GLU A O 1
ATOM 1534 N N . ALA A 1 215 ? 19.761 30.234 14.720 1.00 22.17 193 ALA A N 1
ATOM 1535 C CA . ALA A 1 215 ? 18.378 30.530 15.077 1.00 21.78 193 ALA A CA 1
ATOM 1536 C C . ALA A 1 215 ? 17.899 29.677 16.253 1.00 23.63 193 ALA A C 1
ATOM 1537 O O . ALA A 1 215 ? 17.288 30.176 17.177 1.00 22.56 193 ALA A O 1
ATOM 1539 N N . LEU A 1 216 ? 18.200 28.379 16.228 1.00 23.97 194 LEU A N 1
ATOM 1540 C CA . LEU A 1 216 ? 17.848 27.518 17.357 1.00 24.46 194 LEU A CA 1
ATOM 1541 C C . LEU A 1 216 ? 18.528 27.975 18.652 1.00 23.56 194 LEU A C 1
ATOM 1542 O O . LEU A 1 216 ? 17.918 27.979 19.731 1.00 24.19 194 LEU A O 1
ATOM 1547 N N . ASP A 1 217 ? 19.777 28.340 18.466 1.00 26.39 195 ASP A N 1
ATOM 1548 C CA A ASP A 1 217 ? 20.395 28.926 19.629 0.50 27.31 195 ASP A CA 1
ATOM 1549 C CA B ASP A 1 217 ? 20.442 28.875 19.639 0.50 25.74 195 ASP A CA 1
ATOM 1550 C C . ASP A 1 217 ? 19.935 30.196 20.428 1.00 24.98 195 ASP A C 1
ATOM 1551 O O . ASP A 1 217 ? 19.762 30.493 21.646 1.00 24.12 195 ASP A O 1
ATOM 1560 N N . ILE A 1 218 ? 19.532 31.024 19.453 1.00 25.11 196 ILE A N 1
ATOM 1561 C CA . ILE A 1 218 ? 18.875 32.258 19.864 1.00 25.18 196 ILE A CA 1
ATOM 1562 C C . ILE A 1 218 ? 17.511 31.944 20.488 1.00 25.30 196 ILE A C 1
ATOM 1563 O O . ILE A 1 218 ? 17.171 32.460 21.548 1.00 26.27 196 ILE A O 1
ATOM 1568 N N . LEU A 1 219 ? 16.766 31.033 19.878 1.00 25.42 197 LEU A N 1
ATOM 1569 C CA . LEU A 1 219 ? 15.492 30.610 20.441 1.00 24.98 197 LEU A CA 1
ATOM 1570 C C . LEU A 1 219 ? 15.639 29.892 21.782 1.00 27.56 197 LEU A C 1
ATOM 1571 O O . LEU A 1 219 ? 14.722 29.931 22.605 1.00 26.74 197 LEU A O 1
ATOM 1576 N N . GLY A 1 220 ? 16.771 29.210 21.978 1.00 26.77 198 GLY A N 1
ATOM 1577 C CA . GLY A 1 220 ? 17.003 28.372 23.149 1.00 27.05 198 GLY A CA 1
ATOM 1578 C C . GLY A 1 220 ? 16.134 27.117 23.129 1.00 27.32 198 GLY A C 1
ATOM 1579 O O . GLY A 1 220 ? 15.756 26.598 24.181 1.00 28.25 198 GLY A O 1
ATOM 1580 N N . LEU A 1 221 ? 15.824 26.638 21.933 1.00 25.26 199 LEU A N 1
ATOM 1581 C CA . LEU A 1 221 ? 14.989 25.455 21.746 1.00 27.09 199 LEU A CA 1
ATOM 1582 C C . LEU A 1 221 ? 15.681 24.442 20.858 1.00 28.63 199 LEU A C 1
ATOM 1583 O O . LEU A 1 221 ? 16.452 24.794 19.964 1.00 27.75 199 LEU A O 1
ATOM 1588 N N . ASP A 1 222 ? 15.395 23.168 21.097 1.00 27.37 200 ASP A N 1
ATOM 1589 C CA . ASP A 1 222 ? 15.764 22.123 20.153 1.00 29.52 200 ASP A CA 1
ATOM 1590 C C . ASP A 1 222 ? 14.752 22.047 19.004 1.00 29.14 200 ASP A C 1
ATOM 1591 O O . ASP A 1 222 ? 13.599 22.491 19.130 1.00 29.02 200 ASP A O 1
ATOM 1596 N N . ALA A 1 223 ? 15.180 21.444 17.896 1.00 29.04 201 ALA A N 1
ATOM 1597 C CA . ALA A 1 223 ? 14.415 21.424 16.673 1.00 26.63 201 ALA A CA 1
ATOM 1598 C C . ALA A 1 223 ? 13.043 20.765 16.821 1.00 27.88 201 ALA A C 1
ATOM 1599 O O . ALA A 1 223 ? 12.089 21.162 16.153 1.00 27.23 201 ALA A O 1
ATOM 1601 N N . LYS A 1 224 ? 12.938 19.762 17.700 1.00 27.15 202 LYS A N 1
ATOM 1602 C CA . LYS A 1 224 ? 11.642 19.129 17.965 1.00 26.99 202 LYS A CA 1
ATOM 1603 C C . LYS A 1 224 ? 10.579 20.108 18.484 1.00 26.37 202 LYS A C 1
ATOM 1604 O O . LYS A 1 224 ? 9.388 19.814 18.419 1.00 28.33 202 LYS A O 1
ATOM 1610 N N . ASP A 1 225 ? 11.005 21.262 19.000 1.00 27.68 203 ASP A N 1
ATOM 1611 C CA . ASP A 1 225 ? 10.075 22.247 19.566 1.00 28.61 203 ASP A CA 1
ATOM 1612 C C . ASP A 1 225 ? 9.873 23.484 18.692 1.00 27.83 203 ASP A C 1
ATOM 1613 O O . ASP A 1 225 ? 9.283 24.477 19.147 1.00 26.62 203 ASP A O 1
ATOM 1618 N N . VAL A 1 226 ? 10.283 23.363 17.435 1.00 26.83 204 VAL A N 1
ATOM 1619 C CA . VAL A 1 226 ? 10.298 24.468 16.488 1.00 26.18 204 VAL A CA 1
ATOM 1620 C C . VAL A 1 226 ? 9.670 24.074 15.155 1.00 26.59 204 VAL A C 1
ATOM 1621 O O . VAL A 1 226 ? 9.853 22.944 14.651 1.00 27.87 204 VAL A O 1
ATOM 1625 N N . ALA A 1 227 ? 8.892 24.994 14.587 1.00 23.80 205 ALA A N 1
ATOM 1626 C CA . ALA A 1 227 ? 8.434 24.861 13.220 1.00 23.11 205 ALA A CA 1
ATOM 1627 C C . ALA A 1 227 ? 9.118 25.925 12.382 1.00 24.45 205 ALA A C 1
ATOM 1628 O O . ALA A 1 227 ? 9.312 27.052 12.845 1.00 24.05 205 ALA A O 1
ATOM 1630 N N . VAL A 1 228 ? 9.501 25.534 11.171 1.00 25.66 206 VAL A N 1
ATOM 1631 C CA . VAL A 1 228 ? 10.129 26.426 10.199 1.00 26.00 206 VAL A CA 1
ATOM 1632 C C . VAL A 1 228 ? 9.101 26.727 9.130 1.00 26.29 206 VAL A C 1
ATOM 1633 O O . VAL A 1 228 ? 8.550 25.814 8.486 1.00 25.00 206 VAL A O 1
ATOM 1637 N N . VAL A 1 229 ? 8.822 28.022 8.956 1.00 23.44 207 VAL A N 1
ATOM 1638 C CA . VAL A 1 229 ? 7.756 28.507 8.097 1.00 24.72 207 VAL A CA 1
ATOM 1639 C C . VAL A 1 229 ? 8.347 29.333 6.944 1.00 23.87 207 VAL A C 1
ATOM 1640 O O . VAL A 1 229 ? 9.179 30.207 7.177 1.00 22.75 207 VAL A O 1
ATOM 1644 N N . GLY A 1 230 ? 7.905 29.050 5.730 1.00 23.88 208 GLY A N 1
ATOM 1645 C CA . GLY A 1 230 ? 8.359 29.774 4.550 1.00 23.74 208 GLY A CA 1
ATOM 1646 C C . GLY A 1 230 ? 7.520 29.549 3.327 1.00 23.63 208 GLY A C 1
ATOM 1647 O O . GLY A 1 230 ? 6.544 28.794 3.344 1.00 26.24 208 GLY A O 1
ATOM 1648 N N . ASP A 1 231 ? 7.929 30.201 2.246 1.00 25.29 209 ASP A N 1
ATOM 1649 C CA . ASP A 1 231 ? 7.225 30.141 0.974 1.00 25.83 209 ASP A CA 1
ATOM 1650 C C . ASP A 1 231 ? 7.960 29.394 -0.132 1.00 27.49 209 ASP A C 1
ATOM 1651 O O . ASP A 1 231 ? 7.412 29.271 -1.224 1.00 25.91 209 ASP A O 1
ATOM 1656 N N . GLN A 1 232 ? 9.180 28.909 0.132 1.00 27.02 210 GLN A N 1
ATOM 1657 C CA . GLN A 1 232 ? 9.958 28.158 -0.862 1.00 26.65 210 GLN A CA 1
ATOM 1658 C C . GLN A 1 232 ? 10.355 26.784 -0.340 1.00 28.53 210 GLN A C 1
ATOM 1659 O O . GLN A 1 232 ? 10.946 26.657 0.732 1.00 27.26 210 GLN A O 1
ATOM 1665 N N . ILE A 1 233 ? 10.035 25.749 -1.109 1.00 26.54 211 ILE A N 1
ATOM 1666 C CA . ILE A 1 233 ? 10.340 24.389 -0.701 1.00 28.54 211 ILE A CA 1
ATOM 1667 C C . ILE A 1 233 ? 11.846 24.162 -0.703 1.00 26.14 211 ILE A C 1
ATOM 1668 O O . ILE A 1 233 ? 12.392 23.616 0.258 1.00 27.78 211 ILE A O 1
ATOM 1673 N N . ASP A 1 234 ? 12.512 24.615 -1.755 1.00 26.82 212 ASP A N 1
ATOM 1674 C CA . ASP A 1 234 ? 13.976 24.496 -1.867 1.00 30.27 212 ASP A CA 1
ATOM 1675 C C . ASP A 1 234 ? 14.784 25.311 -0.850 1.00 30.04 212 ASP A C 1
ATOM 1676 O O . ASP A 1 234 ? 15.973 25.045 -0.660 1.00 29.05 212 ASP A O 1
ATOM 1681 N N . VAL A 1 235 ? 14.158 26.285 -0.187 1.00 26.27 213 VAL A N 1
ATOM 1682 C CA . VAL A 1 235 ? 14.892 27.106 0.774 1.00 25.80 213 VAL A CA 1
ATOM 1683 C C . VAL A 1 235 ? 14.392 26.843 2.199 1.00 25.92 213 VAL A C 1
ATOM 1684 O O . VAL A 1 235 ? 15.135 26.352 3.030 1.00 25.74 213 VAL A O 1
ATOM 1688 N N . ASP A 1 236 ? 13.121 27.137 2.459 1.00 24.92 214 ASP A N 1
ATOM 1689 C CA . ASP A 1 236 ? 12.560 27.053 3.809 1.00 23.93 214 ASP A CA 1
ATOM 1690 C C . ASP A 1 236 ? 12.254 25.623 4.272 1.00 25.57 214 ASP A C 1
ATOM 1691 O O . ASP A 1 236 ? 12.621 25.227 5.373 1.00 25.28 214 ASP A O 1
ATOM 1696 N N . VAL A 1 237 ? 11.597 24.843 3.430 1.00 25.87 215 VAL A N 1
ATOM 1697 C CA . VAL A 1 237 ? 11.325 23.450 3.774 1.00 25.51 215 VAL A CA 1
ATOM 1698 C C . VAL A 1 237 ? 12.642 22.674 3.871 1.00 25.27 215 VAL A C 1
ATOM 1699 O O . VAL A 1 237 ? 12.883 21.977 4.852 1.00 26.75 215 VAL A O 1
ATOM 1703 N N . ALA A 1 238 ? 13.523 22.840 2.892 1.00 26.76 216 ALA A N 1
ATOM 1704 C CA . ALA A 1 238 ? 14.858 22.232 2.980 1.00 28.74 216 ALA A CA 1
ATOM 1705 C C . ALA A 1 238 ? 15.617 22.661 4.242 1.00 27.63 216 ALA A C 1
ATOM 1706 O O . ALA A 1 238 ? 16.302 21.870 4.861 1.00 25.83 216 ALA A O 1
ATOM 1708 N N . ALA A 1 239 ? 15.484 23.921 4.645 1.00 25.83 217 ALA A N 1
ATOM 1709 C CA . ALA A 1 239 ? 16.144 24.377 5.861 1.00 25.17 217 ALA A CA 1
ATOM 1710 C C . ALA A 1 239 ? 15.617 23.668 7.104 1.00 25.02 217 ALA A C 1
ATOM 1711 O O . ALA A 1 239 ? 16.399 23.312 7.974 1.00 25.08 217 ALA A O 1
ATOM 1713 N N . GLY A 1 240 ? 14.295 23.466 7.171 1.00 25.62 218 GLY A N 1
ATOM 1714 C CA . GLY A 1 240 ? 13.675 22.780 8.282 1.00 25.80 218 GLY A CA 1
ATOM 1715 C C . GLY A 1 240 ? 14.140 21.333 8.308 1.00 26.96 218 GLY A C 1
ATOM 1716 O O . GLY A 1 240 ? 14.516 20.810 9.363 1.00 29.80 218 GLY A O 1
ATOM 1717 N N . LYS A 1 241 ? 14.137 20.700 7.142 1.00 30.04 219 LYS A N 1
ATOM 1718 C CA . LYS A 1 241 ? 14.575 19.289 7.038 1.00 32.71 219 LYS A CA 1
ATOM 1719 C C . LYS A 1 241 ? 15.994 19.107 7.540 1.00 31.58 219 LYS A C 1
ATOM 1720 O O . LYS A 1 241 ? 16.309 18.122 8.216 1.00 33.32 219 LYS A O 1
ATOM 1726 N N . ALA A 1 242 ? 16.844 20.084 7.252 1.00 32.25 220 ALA A N 1
ATOM 1727 C CA . ALA A 1 242 ? 18.265 20.015 7.601 1.00 33.59 220 ALA A CA 1
ATOM 1728 C C . ALA A 1 242 ? 18.539 20.022 9.106 1.00 33.46 220 ALA A C 1
ATOM 1729 O O . ALA A 1 242 ? 19.560 19.496 9.537 1.00 35.51 220 ALA A O 1
ATOM 1731 N N . ILE A 1 243 ? 17.651 20.617 9.901 1.00 31.09 221 ILE A N 1
ATOM 1732 C CA . ILE A 1 243 ? 17.796 20.628 11.355 1.00 29.14 221 ILE A CA 1
ATOM 1733 C C . ILE A 1 243 ? 16.780 19.708 12.041 1.00 28.16 221 ILE A C 1
ATOM 1734 O O . ILE A 1 243 ? 16.759 19.624 13.258 1.00 28.91 221 ILE A O 1
ATOM 1739 N N . GLY A 1 244 ? 15.960 19.018 11.258 1.00 32.60 222 GLY A N 1
ATOM 1740 C CA . GLY A 1 244 ? 14.970 18.101 11.809 1.00 33.49 222 GLY A CA 1
ATOM 1741 C C . GLY A 1 244 ? 13.818 18.803 12.509 1.00 32.60 222 GLY A C 1
ATOM 1742 O O . GLY A 1 244 ? 13.285 18.303 13.498 1.00 30.49 222 GLY A O 1
ATOM 1743 N N . ALA A 1 245 ? 13.422 19.965 11.991 1.00 28.30 223 ALA A N 1
ATOM 1744 C CA . ALA A 1 245 ? 12.251 20.674 12.494 1.00 25.97 223 ALA A CA 1
ATOM 1745 C C . ALA A 1 245 ? 11.079 20.470 11.545 1.00 26.84 223 ALA A C 1
ATOM 1746 O O . ALA A 1 245 ? 11.259 20.335 10.325 1.00 28.69 223 ALA A O 1
ATOM 1748 N N . GLU A 1 246 ? 9.867 20.471 12.090 1.00 28.04 224 GLU A N 1
ATOM 1749 C CA . GLU A 1 246 ? 8.676 20.412 11.260 1.00 28.80 224 GLU A CA 1
ATOM 1750 C C . GLU A 1 246 ? 8.619 21.625 10.337 1.00 29.80 224 GLU A C 1
ATOM 1751 O O . GLU A 1 246 ? 9.062 22.719 10.714 1.00 28.17 224 GLU A O 1
ATOM 1757 N N . THR A 1 247 ? 8.085 21.406 9.144 1.00 27.67 225 THR A N 1
ATOM 1758 C CA . THR A 1 247 ? 8.029 22.427 8.108 1.00 28.27 225 THR A CA 1
ATOM 1759 C C . THR A 1 247 ? 6.615 22.837 7.716 1.00 29.81 225 THR A C 1
ATOM 1760 O O . THR A 1 247 ? 5.724 21.988 7.518 1.00 29.36 225 THR A O 1
ATOM 1764 N N . VAL A 1 248 ? 6.426 24.151 7.588 1.00 26.60 226 VAL A N 1
ATOM 1765 C CA . VAL A 1 248 ? 5.157 24.746 7.176 1.00 26.92 226 VAL A CA 1
ATOM 1766 C C . VAL A 1 248 ? 5.424 25.568 5.922 1.00 27.03 226 VAL A C 1
ATOM 1767 O O . VAL A 1 248 ? 6.252 26.484 5.938 1.00 27.72 226 VAL A O 1
ATOM 1771 N N . LEU A 1 249 ? 4.738 25.226 4.840 1.00 27.71 227 LEU A N 1
ATOM 1772 C CA . LEU A 1 249 ? 4.782 25.996 3.610 1.00 27.64 227 LEU A CA 1
ATOM 1773 C C . LEU A 1 249 ? 3.537 26.853 3.537 1.00 30.98 227 LEU A C 1
ATOM 1774 O O . LEU A 1 249 ? 2.433 26.340 3.655 1.00 27.80 227 LEU A O 1
ATOM 1779 N N . VAL A 1 250 ? 3.706 28.164 3.386 1.00 27.95 228 VAL A N 1
ATOM 1780 C CA . VAL A 1 250 ? 2.566 29.042 3.106 1.00 28.47 228 VAL A CA 1
ATOM 1781 C C . VAL A 1 250 ? 2.504 29.374 1.622 1.00 27.86 228 VAL A C 1
ATOM 1782 O O . VAL A 1 250 ? 3.513 29.296 0.919 1.00 29.25 228 VAL A O 1
ATOM 1786 N N . LEU A 1 251 ? 1.321 29.746 1.144 1.00 28.33 229 LEU A N 1
ATOM 1787 C CA . LEU A 1 251 ? 1.110 29.974 -0.284 1.00 29.54 229 LEU A CA 1
ATOM 1788 C C . LEU A 1 251 ? 0.968 31.455 -0.646 1.00 30.55 229 LEU A C 1
ATOM 1789 O O . LEU A 1 251 ? 0.372 31.795 -1.668 1.00 31.71 229 LEU A O 1
ATOM 1794 N N . THR A 1 252 ? 1.547 32.325 0.175 1.00 29.99 230 THR A N 1
ATOM 1795 C CA . THR A 1 252 ? 1.472 33.779 -0.037 1.00 29.33 230 THR A CA 1
ATOM 1796 C C . THR A 1 252 ? 2.651 34.354 -0.839 1.00 28.96 230 THR A C 1
ATOM 1797 O O . THR A 1 252 ? 2.692 35.561 -1.101 1.00 27.79 230 THR A O 1
ATOM 1801 N N . GLY A 1 253 ? 3.603 33.504 -1.202 1.00 27.84 231 GLY A N 1
ATOM 1802 C CA . GLY A 1 253 ? 4.822 33.936 -1.897 1.00 28.24 231 GLY A CA 1
ATOM 1803 C C . GLY A 1 253 ? 5.056 33.167 -3.180 1.00 33.66 231 GLY A C 1
ATOM 1804 O O . GLY A 1 253 ? 4.161 33.073 -4.033 1.00 29.97 231 GLY A O 1
ATOM 1805 N N . VAL A 1 254 ? 6.251 32.587 -3.289 1.00 31.56 232 VAL A N 1
ATOM 1806 C CA . VAL A 1 254 ? 6.712 31.903 -4.493 1.00 32.44 232 VAL A CA 1
ATOM 1807 C C . VAL A 1 254 ? 5.859 30.684 -4.833 1.00 32.28 232 VAL A C 1
ATOM 1808 O O . VAL A 1 254 ? 5.587 30.440 -6.010 1.00 32.40 232 VAL A O 1
ATOM 1812 N N . THR A 1 255 ? 5.482 29.906 -3.819 1.00 28.51 233 THR A N 1
ATOM 1813 C CA . THR A 1 255 ? 4.641 28.726 -4.031 1.00 28.30 233 THR A CA 1
ATOM 1814 C C . THR A 1 255 ? 3.159 29.116 -4.003 1.00 29.31 233 THR A C 1
ATOM 1815 O O . THR A 1 255 ? 2.710 29.850 -3.125 1.00 30.66 233 THR A O 1
ATOM 1819 N N . THR A 1 256 ? 2.414 28.630 -4.988 1.00 30.81 234 THR A N 1
ATOM 1820 C CA . THR A 1 256 ? 0.986 28.885 -5.080 1.00 35.22 234 THR A CA 1
ATOM 1821 C C . THR A 1 256 ? 0.227 27.572 -5.126 1.00 37.07 234 THR A C 1
ATOM 1822 O O . THR A 1 256 ? 0.819 26.500 -5.313 1.00 34.94 234 THR A O 1
ATOM 1826 N N . ARG A 1 257 ? -1.092 27.675 -4.984 1.00 39.09 235 ARG A N 1
ATOM 1827 C CA . ARG A 1 257 ? -1.983 26.536 -5.180 1.00 43.96 235 ARG A CA 1
ATOM 1828 C C . ARG A 1 257 ? -1.728 25.938 -6.558 1.00 41.80 235 ARG A C 1
ATOM 1829 O O . ARG A 1 257 ? -1.633 24.723 -6.713 1.00 40.71 235 ARG A O 1
ATOM 1837 N N . GLU A 1 258 ? -1.542 26.817 -7.538 1.00 43.78 236 GLU A N 1
ATOM 1838 C CA A GLU A 1 258 ? -1.374 26.394 -8.921 0.50 43.88 236 GLU A CA 1
ATOM 1839 C CA B GLU A 1 258 ? -1.324 26.441 -8.941 0.50 45.37 236 GLU A CA 1
ATOM 1840 C C . GLU A 1 258 ? -0.074 25.601 -9.135 1.00 44.09 236 GLU A C 1
ATOM 1841 O O . GLU A 1 258 ? -0.096 24.542 -9.775 1.00 43.40 236 GLU A O 1
ATOM 1852 N N . ASN A 1 259 ? 1.039 26.087 -8.588 1.00 41.74 237 ASN A N 1
ATOM 1853 C CA . ASN A 1 259 ? 2.340 25.455 -8.829 1.00 36.43 237 ASN A CA 1
ATOM 1854 C C . ASN A 1 259 ? 2.836 24.513 -7.732 1.00 35.48 237 ASN A C 1
ATOM 1855 O O . ASN A 1 259 ? 3.918 23.938 -7.860 1.00 36.33 237 ASN A O 1
ATOM 1860 N N . LEU A 1 260 ? 2.044 24.336 -6.679 1.00 37.90 238 LEU A N 1
ATOM 1861 C CA . LEU A 1 260 ? 2.459 23.525 -5.531 1.00 36.21 238 LEU A CA 1
ATOM 1862 C C . LEU A 1 260 ? 2.952 22.135 -5.912 1.00 37.83 238 LEU A C 1
ATOM 1863 O O . LEU A 1 260 ? 4.040 21.726 -5.504 1.00 37.25 238 LEU A O 1
ATOM 1868 N N . ASP A 1 261 ? 2.149 21.388 -6.671 1.00 39.68 239 ASP A N 1
ATOM 1869 C CA . ASP A 1 261 ? 2.506 19.997 -6.987 1.00 40.11 239 ASP A CA 1
ATOM 1870 C C . ASP A 1 261 ? 3.773 19.934 -7.834 1.00 37.64 239 ASP A C 1
ATOM 1871 O O . ASP A 1 261 ? 4.616 19.045 -7.667 1.00 36.54 239 ASP A O 1
ATOM 1876 N N . GLN A 1 262 ? 3.916 20.907 -8.722 1.00 40.42 240 GLN A N 1
ATOM 1877 C CA . GLN A 1 262 ? 5.102 21.024 -9.554 1.00 46.63 240 GLN A CA 1
ATOM 1878 C C . GLN A 1 262 ? 6.339 21.387 -8.726 1.00 43.74 240 GLN A C 1
ATOM 1879 O O . GLN A 1 262 ? 7.427 20.870 -8.980 1.00 41.24 240 GLN A O 1
ATOM 1885 N N . MET A 1 263 ? 6.180 22.285 -7.751 1.00 40.44 241 MET A N 1
ATOM 1886 C CA . MET A 1 263 ? 7.305 22.672 -6.892 1.00 39.42 241 MET A CA 1
ATOM 1887 C C . MET A 1 263 ? 7.760 21.493 -6.042 1.00 36.21 241 MET A C 1
ATOM 1888 O O . MET A 1 263 ? 8.953 21.247 -5.905 1.00 39.24 241 MET A O 1
ATOM 1893 N N . ILE A 1 264 ? 6.810 20.765 -5.467 1.00 37.20 242 ILE A N 1
ATOM 1894 C CA . ILE A 1 264 ? 7.133 19.534 -4.740 1.00 37.50 242 ILE A CA 1
ATOM 1895 C C . ILE A 1 264 ? 7.935 18.576 -5.619 1.00 42.90 242 ILE A C 1
ATOM 1896 O O . ILE A 1 264 ? 8.914 17.966 -5.157 1.00 40.10 242 ILE A O 1
ATOM 1901 N N . GLU A 1 265 ? 7.524 18.449 -6.879 1.00 46.96 243 GLU A N 1
ATOM 1902 C CA . GLU A 1 265 ? 8.205 17.555 -7.818 1.00 52.08 243 GLU A CA 1
ATOM 1903 C C . GLU A 1 265 ? 9.592 18.079 -8.154 1.00 46.09 243 GLU A C 1
ATOM 1904 O O . GLU A 1 265 ? 10.576 17.344 -8.056 1.00 47.93 243 GLU A O 1
ATOM 1910 N N . ARG A 1 266 ? 9.663 19.351 -8.534 1.00 44.74 244 ARG A N 1
ATOM 1911 C CA . ARG A 1 266 ? 10.929 19.977 -8.932 1.00 45.87 244 ARG A CA 1
ATOM 1912 C C . ARG A 1 266 ? 11.983 19.916 -7.827 1.00 48.10 244 ARG A C 1
ATOM 1913 O O . ARG A 1 266 ? 13.147 19.621 -8.096 1.00 46.36 244 ARG A O 1
ATOM 1921 N N . HIS A 1 267 ? 11.572 20.192 -6.589 1.00 43.40 245 HIS A N 1
ATOM 1922 C CA . HIS A 1 267 ? 12.526 20.346 -5.489 1.00 42.17 245 HIS A CA 1
ATOM 1923 C C . HIS A 1 267 ? 12.691 19.081 -4.655 1.00 42.07 245 HIS A C 1
ATOM 1924 O O . HIS A 1 267 ? 13.619 18.988 -3.851 1.00 42.09 245 HIS A O 1
ATOM 1931 N N . GLY A 1 268 ? 11.792 18.116 -4.854 1.00 42.71 246 GLY A N 1
ATOM 1932 C CA . GLY A 1 268 ? 11.924 16.778 -4.283 1.00 43.05 246 GLY A CA 1
ATOM 1933 C C . GLY A 1 268 ? 11.625 16.619 -2.801 1.00 42.80 246 GLY A C 1
ATOM 1934 O O . GLY A 1 268 ? 12.007 15.616 -2.200 1.00 46.70 246 GLY A O 1
ATOM 1935 N N . LEU A 1 269 ? 10.942 17.600 -2.215 1.00 42.27 247 LEU A N 1
ATOM 1936 C CA . LEU A 1 269 ? 10.590 17.581 -0.798 1.00 39.06 247 LEU A CA 1
ATOM 1937 C C . LEU A 1 269 ? 9.128 17.957 -0.635 1.00 35.96 247 LEU A C 1
ATOM 1938 O O . LEU A 1 269 ? 8.579 18.698 -1.447 1.00 37.55 247 LEU A O 1
ATOM 1943 N N . LYS A 1 270 ? 8.525 17.471 0.438 1.00 34.48 248 LYS A N 1
ATOM 1944 C CA . LYS A 1 270 ? 7.158 17.795 0.785 1.00 42.79 248 LYS A CA 1
ATOM 1945 C C . LYS A 1 270 ? 7.169 18.422 2.179 1.00 37.99 248 LYS A C 1
ATOM 1946 O O . LYS A 1 270 ? 7.810 17.888 3.091 1.00 35.92 248 LYS A O 1
ATOM 1952 N N . PRO A 1 271 ? 6.482 19.563 2.348 1.00 34.62 249 PRO A N 1
ATOM 1953 C CA . PRO A 1 271 ? 6.390 20.109 3.702 1.00 34.22 249 PRO A CA 1
ATOM 1954 C C . PRO A 1 271 ? 5.504 19.252 4.587 1.00 34.39 249 PRO A C 1
ATOM 1955 O O . PRO A 1 271 ? 4.657 18.522 4.070 1.00 34.30 249 PRO A O 1
ATOM 1959 N N . ASP A 1 272 ? 5.672 19.359 5.900 1.00 31.65 250 ASP A N 1
ATOM 1960 C CA . ASP A 1 272 ? 4.745 18.705 6.834 1.00 34.25 250 ASP A CA 1
ATOM 1961 C C . ASP A 1 272 ? 3.356 19.315 6.774 1.00 36.73 250 ASP A C 1
ATOM 1962 O O . ASP A 1 272 ? 2.349 18.606 6.877 1.00 34.11 250 ASP A O 1
ATOM 1967 N N . TYR A 1 273 ? 3.309 20.633 6.619 1.00 30.46 251 TYR A N 1
ATOM 1968 C CA . TYR A 1 273 ? 2.053 21.367 6.505 1.00 32.44 251 TYR A CA 1
ATOM 1969 C C . TYR A 1 273 ? 2.061 22.343 5.343 1.00 30.87 251 TYR A C 1
ATOM 1970 O O . TYR A 1 273 ? 3.109 22.914 4.992 1.00 29.79 251 TYR A O 1
ATOM 1979 N N . VAL A 1 274 ? 0.881 22.536 4.763 1.00 29.85 252 VAL A N 1
ATOM 1980 C CA . VAL A 1 274 ? 0.643 23.579 3.771 1.00 32.61 252 VAL A CA 1
ATOM 1981 C C . VAL A 1 274 ? -0.567 24.417 4.194 1.00 32.94 252 VAL A C 1
ATOM 1982 O O . VAL A 1 274 ? -1.642 23.869 4.457 1.00 30.52 252 VAL A O 1
ATOM 1986 N N . PHE A 1 275 ? -0.403 25.741 4.267 1.00 29.90 253 PHE A N 1
ATOM 1987 C CA . PHE A 1 275 ? -1.513 26.643 4.585 1.00 28.51 253 PHE A CA 1
ATOM 1988 C C . PHE A 1 275 ? -1.523 27.779 3.597 1.00 29.99 253 PHE A C 1
ATOM 1989 O O . PHE A 1 275 ? -0.480 28.136 3.061 1.00 30.39 253 PHE A O 1
ATOM 1997 N N . ASN A 1 276 ? -2.686 28.370 3.344 1.00 30.16 254 ASN A N 1
ATOM 1998 C CA . ASN A 1 276 ? -2.736 29.469 2.377 1.00 31.24 254 ASN A CA 1
ATOM 1999 C C . ASN A 1 276 ? -1.859 30.640 2.806 1.00 29.97 254 ASN A C 1
ATOM 2000 O O . ASN A 1 276 ? -1.185 31.216 1.977 1.00 29.46 254 ASN A O 1
ATOM 2005 N N . SER A 1 277 ? -1.894 30.956 4.095 1.00 31.18 255 SER A N 1
ATOM 2006 C CA . SER A 1 277 ? -1.112 32.031 4.708 1.00 31.00 255 SER A CA 1
ATOM 2007 C C . SER A 1 277 ? -0.786 31.694 6.157 1.00 30.48 255 SER A C 1
ATOM 2008 O O . SER A 1 277 ? -1.308 30.715 6.728 1.00 29.98 255 SER A O 1
ATOM 2011 N N . LEU A 1 278 ? 0.055 32.532 6.766 1.00 27.87 256 LEU A N 1
ATOM 2012 C CA . LEU A 1 278 ? 0.432 32.353 8.157 1.00 27.69 256 LEU A CA 1
ATOM 2013 C C . LEU A 1 278 ? -0.794 32.420 9.082 1.00 28.75 256 LEU A C 1
ATOM 2014 O O . LEU A 1 278 ? -0.860 31.692 10.088 1.00 28.59 256 LEU A O 1
ATOM 2019 N N . LYS A 1 279 ? -1.750 33.280 8.727 1.00 31.64 257 LYS A N 1
ATOM 2020 C CA A LYS A 1 279 ? -3.015 33.419 9.457 0.50 32.84 257 LYS A CA 1
ATOM 2021 C CA B LYS A 1 279 ? -2.995 33.411 9.485 0.50 33.41 257 LYS A CA 1
ATOM 2022 C C . LYS A 1 279 ? -3.718 32.068 9.579 1.00 32.89 257 LYS A C 1
ATOM 2023 O O . LYS A 1 279 ? -4.252 31.725 10.640 1.00 31.81 257 LYS A O 1
ATOM 2034 N N . ASP A 1 280 ? -3.716 31.311 8.488 1.00 30.77 258 ASP A N 1
ATOM 2035 C CA . ASP A 1 280 ? -4.389 30.009 8.473 1.00 31.94 258 ASP A CA 1
ATOM 2036 C C . ASP A 1 280 ? -3.634 29.018 9.324 1.00 32.28 258 ASP A C 1
ATOM 2037 O O . ASP A 1 280 ? -4.249 28.195 9.996 1.00 32.24 258 ASP A O 1
ATOM 2042 N N . MET A 1 281 ? -2.304 29.082 9.318 1.00 28.51 259 MET A N 1
ATOM 2043 C CA . MET A 1 281 ? -1.533 28.209 10.203 1.00 30.71 259 MET A CA 1
ATOM 2044 C C . MET A 1 281 ? -1.897 28.464 11.669 1.00 31.87 259 MET A C 1
ATOM 2045 O O . MET A 1 281 ? -2.194 27.535 12.412 1.00 33.42 259 MET A O 1
ATOM 2050 N N . VAL A 1 282 ? -1.871 29.723 12.086 1.00 30.13 260 VAL A N 1
ATOM 2051 C CA . VAL A 1 282 ? -2.181 30.048 13.478 1.00 33.47 260 VAL A CA 1
ATOM 2052 C C . VAL A 1 282 ? -3.611 29.650 13.878 1.00 34.43 260 VAL A C 1
ATOM 2053 O O . VAL A 1 282 ? -3.828 29.181 14.994 1.00 37.30 260 VAL A O 1
ATOM 2057 N N . GLU A 1 283 ? -4.567 29.828 12.970 1.00 34.24 261 GLU A N 1
ATOM 2058 C CA . GLU A 1 283 ? -5.958 29.465 13.236 1.00 36.78 261 GLU A CA 1
ATOM 2059 C C . GLU A 1 283 ? -6.098 27.943 13.406 1.00 38.70 261 GLU A C 1
ATOM 2060 O O . GLU A 1 283 ? -6.964 27.477 14.142 1.00 38.84 261 GLU A O 1
ATOM 2066 N N . ALA A 1 284 ? -5.219 27.177 12.769 1.00 36.73 262 ALA A N 1
ATOM 2067 C CA . ALA A 1 284 ? -5.184 25.719 12.970 1.00 42.46 262 ALA A CA 1
ATOM 2068 C C . ALA A 1 284 ? -4.689 25.279 14.355 1.00 44.93 262 ALA A C 1
ATOM 2069 O O . ALA A 1 284 ? -4.735 24.088 14.673 1.00 47.15 262 ALA A O 1
ATOM 2071 N N . LEU A 1 285 ? -4.206 26.215 15.169 1.00 45.15 263 LEU A N 1
ATOM 2072 C CA . LEU A 1 285 ? -3.774 25.901 16.536 1.00 51.94 263 LEU A CA 1
ATOM 2073 C C . LEU A 1 285 ? -4.934 25.891 17.550 1.00 58.08 263 LEU A C 1
ATOM 2074 O O . LEU A 1 285 ? -4.754 25.424 18.673 1.00 63.45 263 LEU A O 1
ATOM 2079 N N . GLU A 1 286 ? -6.109 26.392 17.156 1.00 59.88 264 GLU A N 1
ATOM 2080 C CA . GLU A 1 286 ? -7.249 26.547 18.084 1.00 69.52 264 GLU A CA 1
ATOM 2081 C C . GLU A 1 286 ? -8.179 25.330 18.117 1.00 68.31 264 GLU A C 1
ATOM 2082 O O . GLU A 1 286 ? -8.411 24.679 17.097 1.00 70.70 264 GLU A O 1
ATOM 2088 N N . GLN B 1 21 ? 61.972 13.719 -28.534 1.00 60.69 -1 GLN B N 1
ATOM 2089 C CA . GLN B 1 21 ? 62.838 13.879 -29.741 1.00 66.38 -1 GLN B CA 1
ATOM 2090 C C . GLN B 1 21 ? 63.291 15.337 -29.928 1.00 70.65 -1 GLN B C 1
ATOM 2091 O O . GLN B 1 21 ? 62.471 16.257 -29.931 1.00 65.55 -1 GLN B O 1
ATOM 2093 N N . SER B 1 22 ? 64.599 15.539 -30.075 1.00 73.72 0 SER B N 1
ATOM 2094 C CA . SER B 1 22 ? 65.157 16.884 -30.236 1.00 71.70 0 SER B CA 1
ATOM 2095 C C . SER B 1 22 ? 64.862 17.476 -31.617 1.00 68.83 0 SER B C 1
ATOM 2096 O O . SER B 1 22 ? 64.857 18.697 -31.771 1.00 67.03 0 SER B O 1
ATOM 2099 N N . MET B 1 23 ? 64.619 16.620 -32.613 1.00 64.97 1 MET B N 1
ATOM 2100 C CA . MET B 1 23 ? 64.305 17.087 -33.964 1.00 65.14 1 MET B CA 1
ATOM 2101 C C . MET B 1 23 ? 62.797 17.083 -34.207 1.00 57.65 1 MET B C 1
ATOM 2102 O O . MET B 1 23 ? 62.062 16.270 -33.650 1.00 58.38 1 MET B O 1
ATOM 2107 N N . MET B 1 24 ? 62.353 17.994 -35.060 1.00 50.63 2 MET B N 1
ATOM 2108 C CA . MET B 1 24 ? 60.946 18.113 -35.412 1.00 49.53 2 MET B CA 1
ATOM 2109 C C . MET B 1 24 ? 60.703 17.438 -36.760 1.00 49.00 2 MET B C 1
ATOM 2110 O O . MET B 1 24 ? 61.389 17.760 -37.724 1.00 45.95 2 MET B O 1
ATOM 2115 N N . PRO B 1 25 ? 59.727 16.508 -36.841 1.00 48.30 3 PRO B N 1
ATOM 2116 C CA . PRO B 1 25 ? 59.373 15.950 -38.155 1.00 49.11 3 PRO B CA 1
ATOM 2117 C C . PRO B 1 25 ? 58.704 16.983 -39.071 1.00 53.30 3 PRO B C 1
ATOM 2118 O O . PRO B 1 25 ? 58.102 17.948 -38.581 1.00 51.66 3 PRO B O 1
ATOM 2122 N N . ASP B 1 26 ? 58.816 16.791 -40.383 1.00 49.21 4 ASP B N 1
ATOM 2123 C CA . ASP B 1 26 ? 58.333 17.786 -41.340 1.00 51.47 4 ASP B CA 1
ATOM 2124 C C . ASP B 1 26 ? 56.841 17.647 -41.634 1.00 49.72 4 ASP B C 1
ATOM 2125 O O . ASP B 1 26 ? 56.417 16.759 -42.374 1.00 51.30 4 ASP B O 1
ATOM 2130 N N . LYS B 1 27 ? 56.063 18.561 -41.063 1.00 42.80 5 LYS B N 1
ATOM 2131 C CA . LYS B 1 27 ? 54.625 18.590 -41.254 1.00 36.88 5 LYS B CA 1
ATOM 2132 C C . LYS B 1 27 ? 54.290 19.456 -42.453 1.00 35.27 5 LYS B C 1
ATOM 2133 O O . LYS B 1 27 ? 54.997 20.426 -42.754 1.00 36.42 5 LYS B O 1
ATOM 2139 N N . LYS B 1 28 ? 53.183 19.135 -43.109 1.00 34.32 6 LYS B N 1
ATOM 2140 C CA . LYS B 1 28 ? 52.687 19.933 -44.211 1.00 35.06 6 LYS B CA 1
ATOM 2141 C C . LYS B 1 28 ? 52.037 21.226 -43.699 1.00 33.72 6 LYS B C 1
ATOM 2142 O O . LYS B 1 28 ? 52.060 22.237 -44.389 1.00 33.12 6 LYS B O 1
ATOM 2148 N N . GLY B 1 29 ? 51.478 21.188 -42.488 1.00 33.40 7 GLY B N 1
ATOM 2149 C CA . GLY B 1 29 ? 50.764 22.356 -41.940 1.00 31.71 7 GLY B CA 1
ATOM 2150 C C . GLY B 1 29 ? 50.883 22.544 -40.440 1.00 31.25 7 GLY B C 1
ATOM 2151 O O . GLY B 1 29 ? 51.222 21.613 -39.712 1.00 29.64 7 GLY B O 1
ATOM 2152 N N . TYR B 1 30 ? 50.624 23.779 -39.991 1.00 27.63 8 TYR B N 1
ATOM 2153 C CA . TYR B 1 30 ? 50.724 24.150 -38.591 1.00 27.05 8 TYR B CA 1
ATOM 2154 C C . TYR B 1 30 ? 49.509 24.941 -38.152 1.00 26.32 8 TYR B C 1
ATOM 2155 O O . TYR B 1 30 ? 49.062 25.845 -38.857 1.00 27.67 8 TYR B O 1
ATOM 2164 N N . ILE B 1 31 ? 48.963 24.532 -37.011 1.00 26.26 9 ILE B N 1
ATOM 2165 C CA . ILE B 1 31 ? 47.956 25.297 -36.262 1.00 22.79 9 ILE B CA 1
ATOM 2166 C C . ILE B 1 31 ? 48.720 25.970 -35.120 1.00 25.36 9 ILE B C 1
ATOM 2167 O O . ILE B 1 31 ? 49.294 25.311 -34.247 1.00 25.02 9 ILE B O 1
ATOM 2172 N N . ILE B 1 32 ? 48.776 27.297 -35.167 1.00 22.68 10 ILE B N 1
ATOM 2173 C CA . ILE B 1 32 ? 49.630 28.062 -34.267 1.00 23.94 10 ILE B CA 1
ATOM 2174 C C . ILE B 1 32 ? 48.800 29.016 -33.405 1.00 22.36 10 ILE B C 1
ATOM 2175 O O . ILE B 1 32 ? 48.072 29.851 -33.920 1.00 24.21 10 ILE B O 1
ATOM 2180 N N . ASP B 1 33 ? 48.924 28.875 -32.096 1.00 23.43 11 ASP B N 1
ATOM 2181 C CA . ASP B 1 33 ? 48.336 29.807 -31.136 1.00 24.57 11 ASP B CA 1
ATOM 2182 C C . ASP B 1 33 ? 49.039 31.182 -31.270 1.00 24.91 11 ASP B C 1
ATOM 2183 O O . ASP B 1 33 ? 50.185 31.247 -31.695 1.00 23.46 11 ASP B O 1
ATOM 2188 N N . ILE B 1 34 ? 48.338 32.270 -30.969 1.00 22.69 12 ILE B N 1
ATOM 2189 C CA . ILE B 1 34 ? 48.964 33.603 -31.023 1.00 24.63 12 ILE B CA 1
ATOM 2190 C C . ILE B 1 34 ? 49.559 34.009 -29.680 1.00 22.95 12 ILE B C 1
ATOM 2191 O O . ILE B 1 34 ? 50.791 34.205 -29.561 1.00 23.11 12 ILE B O 1
ATOM 2196 N N . ASP B 1 35 ? 48.722 34.121 -28.645 1.00 22.83 13 ASP B N 1
ATOM 2197 C CA . ASP B 1 35 ? 49.155 34.729 -27.390 1.00 24.68 13 ASP B CA 1
ATOM 2198 C C . ASP B 1 35 ? 50.118 33.844 -26.621 1.00 26.22 13 ASP B C 1
ATOM 2199 O O . ASP B 1 35 ? 49.804 32.715 -26.312 1.00 23.68 13 ASP B O 1
ATOM 2204 N N . GLY B 1 36 ? 51.319 34.342 -26.346 1.00 23.71 14 GLY B N 1
ATOM 2205 C CA . GLY B 1 36 ? 52.371 33.526 -25.739 1.00 26.13 14 GLY B CA 1
ATOM 2206 C C . GLY B 1 36 ? 53.294 32.815 -26.731 1.00 26.25 14 GLY B C 1
ATOM 2207 O O . GLY B 1 36 ? 54.227 32.132 -26.318 1.00 26.99 14 GLY B O 1
ATOM 2208 N N . VAL B 1 37 ? 53.022 32.958 -28.026 1.00 24.80 15 VAL B N 1
ATOM 2209 C CA . VAL B 1 37 ? 53.792 32.319 -29.093 1.00 26.70 15 VAL B CA 1
ATOM 2210 C C . VAL B 1 37 ? 54.320 33.337 -30.095 1.00 28.08 15 VAL B C 1
ATOM 2211 O O . VAL B 1 37 ? 55.523 33.356 -30.380 1.00 27.48 15 VAL B O 1
ATOM 2215 N N . ILE B 1 38 ? 53.408 34.134 -30.652 1.00 26.79 16 ILE B N 1
ATOM 2216 C CA . ILE B 1 38 ? 53.723 35.166 -31.635 1.00 29.29 16 ILE B CA 1
ATOM 2217 C C . ILE B 1 38 ? 53.760 36.548 -30.994 1.00 31.35 16 ILE B C 1
ATOM 2218 O O . ILE B 1 38 ? 54.574 37.389 -31.366 1.00 29.43 16 ILE B O 1
ATOM 2223 N N . GLY B 1 39 ? 52.851 36.781 -30.060 1.00 29.18 17 GLY B N 1
ATOM 2224 C CA . GLY B 1 39 ? 52.790 38.033 -29.318 1.00 29.57 17 GLY B CA 1
ATOM 2225 C C . GLY B 1 39 ? 52.271 37.824 -27.911 1.00 32.33 17 GLY B C 1
ATOM 2226 O O . GLY B 1 39 ? 51.794 36.737 -27.555 1.00 30.02 17 GLY B O 1
ATOM 2227 N N . LYS B 1 40 ? 52.426 38.844 -27.083 1.00 32.20 18 LYS B N 1
ATOM 2228 C CA . LYS B 1 40 ? 51.715 38.931 -25.834 1.00 35.96 18 LYS B CA 1
ATOM 2229 C C . LYS B 1 40 ? 50.893 40.190 -25.936 1.00 36.52 18 LYS B C 1
ATOM 2230 O O . LYS B 1 40 ? 51.426 41.278 -26.012 1.00 35.52 18 LYS B O 1
ATOM 2236 N N . SER B 1 41 ? 49.586 40.037 -25.904 1.00 35.98 19 SER B N 1
ATOM 2237 C CA . SER B 1 41 ? 48.692 41.159 -26.164 1.00 37.46 19 SER B CA 1
ATOM 2238 C C . SER B 1 41 ? 49.226 41.903 -27.407 1.00 37.53 19 SER B C 1
ATOM 2239 O O . SER B 1 41 ? 49.502 41.266 -28.429 1.00 37.04 19 SER B O 1
ATOM 2242 N N . VAL B 1 42 ? 49.426 43.220 -27.339 1.00 36.86 20 VAL B N 1
ATOM 2243 C CA . VAL B 1 42 ? 49.850 43.965 -28.540 1.00 36.44 20 VAL B CA 1
ATOM 2244 C C . VAL B 1 42 ? 51.369 43.996 -28.782 1.00 34.82 20 VAL B C 1
ATOM 2245 O O . VAL B 1 42 ? 51.822 44.674 -29.708 1.00 37.77 20 VAL B O 1
ATOM 2249 N N . THR B 1 43 ? 52.148 43.279 -27.973 1.00 31.81 21 THR B N 1
ATOM 2250 C CA . THR B 1 43 ? 53.608 43.292 -28.076 1.00 34.26 21 THR B CA 1
ATOM 2251 C C . THR B 1 43 ? 54.118 42.016 -28.743 1.00 36.49 21 THR B C 1
ATOM 2252 O O . THR B 1 43 ? 53.805 40.915 -28.281 1.00 34.19 21 THR B O 1
ATOM 2256 N N . PRO B 1 44 ? 54.895 42.153 -29.834 1.00 34.59 22 PRO B N 1
ATOM 2257 C CA . PRO B 1 44 ? 55.385 40.942 -30.481 1.00 32.78 22 PRO B CA 1
ATOM 2258 C C . PRO B 1 44 ? 56.433 40.232 -29.646 1.00 33.27 22 PRO B C 1
ATOM 2259 O O . PRO B 1 44 ? 57.103 40.840 -28.793 1.00 33.89 22 PRO B O 1
ATOM 2263 N N . ILE B 1 45 ? 56.519 38.928 -29.867 1.00 30.63 23 ILE B N 1
ATOM 2264 C CA . ILE B 1 45 ? 57.571 38.088 -29.354 1.00 31.72 23 ILE B CA 1
ATOM 2265 C C . ILE B 1 45 ? 58.491 37.849 -30.556 1.00 32.46 23 ILE B C 1
ATOM 2266 O O . ILE B 1 45 ? 58.103 37.159 -31.497 1.00 31.73 23 ILE B O 1
ATOM 2271 N N . PRO B 1 46 ? 59.696 38.450 -30.553 1.00 34.84 24 PRO B N 1
ATOM 2272 C CA . PRO B 1 46 ? 60.526 38.415 -31.765 1.00 35.04 24 PRO B CA 1
ATOM 2273 C C . PRO B 1 46 ? 60.814 37.017 -32.297 1.00 32.78 24 PRO B C 1
ATOM 2274 O O . PRO B 1 46 ? 60.743 36.801 -33.500 1.00 33.32 24 PRO B O 1
ATOM 2278 N N . GLU B 1 47 ? 61.109 36.075 -31.412 1.00 34.95 25 GLU B N 1
ATOM 2279 C CA . GLU B 1 47 ? 61.413 34.715 -31.841 1.00 37.92 25 GLU B CA 1
ATOM 2280 C C . GLU B 1 47 ? 60.193 33.989 -32.413 1.00 35.21 25 GLU B C 1
ATOM 2281 O O . GLU B 1 47 ? 60.337 33.098 -33.244 1.00 33.63 25 GLU B O 1
ATOM 2287 N N . GLY B 1 48 ? 58.996 34.374 -31.983 1.00 32.86 26 GLY B N 1
ATOM 2288 C CA . GLY B 1 48 ? 57.773 33.835 -32.573 1.00 30.81 26 GLY B CA 1
ATOM 2289 C C . GLY B 1 48 ? 57.539 34.393 -33.955 1.00 28.95 26 GLY B C 1
ATOM 2290 O O . GLY B 1 48 ? 57.267 33.673 -34.903 1.00 28.36 26 GLY B O 1
ATOM 2291 N N . VAL B 1 49 ? 57.660 35.715 -34.080 1.00 29.74 27 VAL B N 1
ATOM 2292 C CA . VAL B 1 49 ? 57.498 36.362 -35.368 1.00 31.87 27 VAL B CA 1
ATOM 2293 C C . VAL B 1 49 ? 58.487 35.794 -36.396 1.00 33.13 27 VAL B C 1
ATOM 2294 O O . VAL B 1 49 ? 58.100 35.471 -37.519 1.00 33.28 27 VAL B O 1
ATOM 2298 N N . GLU B 1 50 ? 59.753 35.671 -35.999 1.00 37.03 28 GLU B N 1
ATOM 2299 C CA . GLU B 1 50 ? 60.791 35.092 -36.871 1.00 38.74 28 GLU B CA 1
ATOM 2300 C C . GLU B 1 50 ? 60.477 33.636 -37.249 1.00 37.02 28 GLU B C 1
ATOM 2301 O O . GLU B 1 50 ? 60.717 33.225 -38.383 1.00 33.81 28 GLU B O 1
ATOM 2307 N N . GLY B 1 51 ? 59.924 32.866 -36.309 1.00 34.96 29 GLY B N 1
ATOM 2308 C CA . GLY B 1 51 ? 59.531 31.482 -36.584 1.00 33.03 29 GLY B CA 1
ATOM 2309 C C . GLY B 1 51 ? 58.488 31.358 -37.675 1.00 29.90 29 GLY B C 1
ATOM 2310 O O . GLY B 1 51 ? 58.576 30.496 -38.551 1.00 32.26 29 GLY B O 1
ATOM 2311 N N .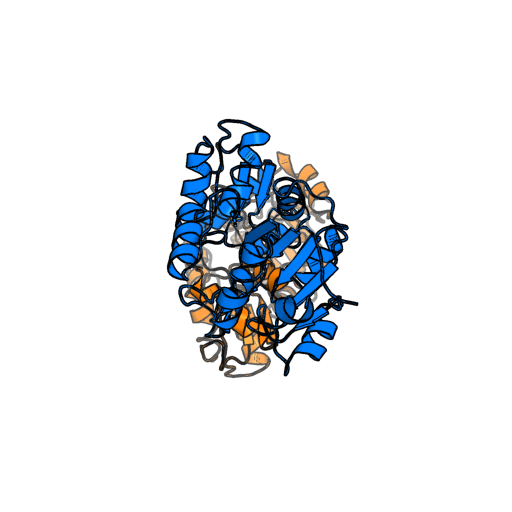 VAL B 1 52 ? 57.464 32.211 -37.610 1.00 30.97 30 VAL B N 1
ATOM 2312 C CA . VAL B 1 52 ? 56.437 32.283 -38.633 1.00 30.65 30 VAL B CA 1
ATOM 2313 C C . VAL B 1 52 ? 57.015 32.656 -39.991 1.00 31.31 30 VAL B C 1
ATOM 2314 O O . VAL B 1 52 ? 56.688 32.038 -41.003 1.00 31.02 30 VAL B O 1
ATOM 2318 N N . LYS B 1 53 ? 57.873 33.671 -40.012 1.00 32.54 31 LYS B N 1
ATOM 2319 C CA . LYS B 1 53 ? 58.510 34.083 -41.259 1.00 34.44 31 LYS B CA 1
ATOM 2320 C C . LYS B 1 53 ? 59.247 32.908 -41.892 1.00 35.10 31 LYS B C 1
ATOM 2321 O O . LYS B 1 53 ? 59.084 32.644 -43.087 1.00 37.52 31 LYS B O 1
ATOM 2327 N N . LYS B 1 54 ? 59.989 32.167 -41.079 1.00 33.37 32 LYS B N 1
ATOM 2328 C CA . LYS B 1 54 ? 60.755 31.018 -41.580 1.00 37.08 32 LYS B CA 1
ATOM 2329 C C . LYS B 1 54 ? 59.851 29.890 -42.090 1.00 36.67 32 LYS B C 1
ATOM 2330 O O . LYS B 1 54 ? 60.123 29.309 -43.139 1.00 36.24 32 LYS B O 1
ATOM 2336 N N . LEU B 1 55 ? 58.763 29.590 -41.372 1.00 33.39 33 LEU B N 1
ATOM 2337 C CA . LEU B 1 55 ? 57.829 28.561 -41.825 1.00 33.43 33 LEU B CA 1
ATOM 2338 C C . LEU B 1 55 ? 57.234 28.893 -43.175 1.00 33.01 33 LEU B C 1
ATOM 2339 O O . LEU B 1 55 ? 57.064 28.011 -44.016 1.00 31.71 33 LEU B O 1
ATOM 2344 N N . LYS B 1 56 ? 56.901 30.168 -43.373 1.00 31.17 34 LYS B N 1
ATOM 2345 C CA . LYS B 1 56 ? 56.362 30.634 -44.635 1.00 35.86 34 LYS B CA 1
ATOM 2346 C C . LYS B 1 56 ? 57.373 30.486 -45.769 1.00 36.50 34 LYS B C 1
ATOM 2347 O O . LYS B 1 56 ? 57.007 30.092 -46.873 1.00 38.03 34 LYS B O 1
ATOM 2353 N N . GLU B 1 57 ? 58.636 30.784 -45.484 1.00 33.95 35 GLU B N 1
ATOM 2354 C CA . GLU B 1 57 ? 59.710 30.587 -46.456 1.00 37.83 35 GLU B CA 1
ATOM 2355 C C . GLU B 1 57 ? 59.859 29.110 -46.817 1.00 37.40 35 GLU B C 1
ATOM 2356 O O . GLU B 1 57 ? 60.167 28.784 -47.958 1.00 38.14 35 GLU B O 1
ATOM 2362 N N . LEU B 1 58 ? 59.594 28.216 -45.869 1.00 35.90 36 LEU B N 1
ATOM 2363 C CA . LEU B 1 58 ? 59.625 26.777 -46.152 1.00 35.80 36 LEU B CA 1
ATOM 2364 C C . LEU B 1 58 ? 58.404 26.300 -46.922 1.00 33.43 36 LEU B C 1
ATOM 2365 O O . LEU B 1 58 ? 58.347 25.142 -47.303 1.00 34.69 36 LEU B O 1
ATOM 2370 N N . GLY B 1 59 ? 57.438 27.186 -47.158 1.00 32.12 37 GLY B N 1
ATOM 2371 C CA . GLY B 1 59 ? 56.233 26.846 -47.902 1.00 32.63 37 GLY B CA 1
ATOM 2372 C C . GLY B 1 59 ? 55.245 26.008 -47.110 1.00 32.40 37 GLY B C 1
ATOM 2373 O O . GLY B 1 59 ? 54.481 25.241 -47.682 1.00 36.75 37 GLY B O 1
ATOM 2374 N N . LYS B 1 60 ? 55.269 26.132 -45.789 1.00 31.45 38 LYS B N 1
ATOM 2375 C CA . LYS B 1 60 ? 54.370 25.338 -44.953 1.00 32.82 38 LYS B CA 1
ATOM 2376 C C . LYS B 1 60 ? 53.042 26.091 -44.811 1.00 31.98 38 LYS B C 1
ATOM 2377 O O . LYS B 1 60 ? 53.020 27.318 -44.802 1.00 30.77 38 LYS B O 1
ATOM 2383 N N . LYS B 1 61 ? 51.950 25.342 -44.713 1.00 29.96 39 LYS B N 1
ATOM 2384 C CA . LYS B 1 61 ? 50.625 25.927 -44.509 1.00 32.53 39 LYS B CA 1
ATOM 2385 C C . LYS B 1 61 ? 50.496 26.303 -43.036 1.00 31.21 39 LYS B C 1
ATOM 2386 O O . LYS B 1 61 ? 50.910 25.547 -42.155 1.00 32.88 39 LYS B O 1
ATOM 2392 N N . ILE B 1 62 ? 49.939 27.483 -42.778 1.00 30.49 40 ILE B N 1
ATOM 2393 C CA . ILE B 1 62 ? 49.827 28.010 -41.435 1.00 32.46 40 ILE B CA 1
ATOM 2394 C C . ILE B 1 62 ? 48.424 28.555 -41.233 1.00 31.17 40 ILE B C 1
ATOM 2395 O O . ILE B 1 62 ? 47.869 29.214 -42.120 1.00 30.50 40 ILE B O 1
ATOM 2400 N N . ILE B 1 63 ? 47.858 28.266 -40.065 1.00 26.63 41 ILE B N 1
ATOM 2401 C CA . ILE B 1 63 ? 46.650 28.942 -39.613 1.00 26.10 41 ILE B CA 1
ATOM 2402 C C . ILE B 1 63 ? 46.821 29.302 -38.144 1.00 26.56 41 ILE B C 1
ATOM 2403 O O . ILE B 1 63 ? 47.239 28.480 -37.341 1.00 25.36 41 ILE B O 1
ATOM 2408 N N . PHE B 1 64 ? 46.594 30.571 -37.817 1.00 24.22 42 PHE B N 1
ATOM 2409 C CA . PHE B 1 64 ? 46.631 30.999 -36.439 1.00 25.39 42 PHE B CA 1
ATOM 2410 C C . PHE B 1 64 ? 45.254 30.783 -35.855 1.00 25.67 42 PHE B C 1
ATOM 2411 O O . PHE B 1 64 ? 44.249 31.231 -36.432 1.00 28.90 42 PHE B O 1
ATOM 2419 N N . VAL B 1 65 ? 45.208 30.101 -34.720 1.00 23.71 43 VAL B N 1
ATOM 2420 C CA . VAL B 1 65 ? 43.939 29.776 -34.075 1.00 24.84 43 VAL B CA 1
ATOM 2421 C C . VAL B 1 65 ? 43.935 30.375 -32.681 1.00 24.79 43 VAL B C 1
ATOM 2422 O O . VAL B 1 65 ? 44.788 30.063 -31.842 1.00 26.27 43 VAL B O 1
ATOM 2426 N N . SER B 1 66 ? 42.981 31.275 -32.443 1.00 23.84 44 SER B N 1
ATOM 2427 C CA . SER B 1 66 ? 42.947 32.035 -31.226 1.00 22.58 44 SER B CA 1
ATOM 2428 C C . SER B 1 66 ? 41.592 31.848 -30.548 1.00 20.42 44 SER B C 1
ATOM 2429 O O . SER B 1 66 ? 40.560 31.876 -31.216 1.00 23.41 44 SER B O 1
ATOM 2432 N N . ASN B 1 67 ? 41.622 31.741 -29.229 1.00 21.61 45 ASN B N 1
ATOM 2433 C CA . ASN B 1 67 ? 40.425 31.649 -28.386 1.00 21.78 45 ASN B CA 1
ATOM 2434 C C . ASN B 1 67 ? 39.858 33.015 -27.979 1.00 21.92 45 ASN B C 1
ATOM 2435 O O . ASN B 1 67 ? 38.932 33.082 -27.174 1.00 22.71 45 ASN B O 1
ATOM 2440 N N . ASN B 1 68 ? 40.449 34.083 -28.509 1.00 25.13 46 ASN B N 1
ATOM 2441 C CA . ASN B 1 68 ? 40.059 35.449 -28.142 1.00 25.71 46 ASN B CA 1
ATOM 2442 C C . ASN B 1 68 ? 38.578 35.676 -28.449 1.00 25.01 46 ASN B C 1
ATOM 2443 O O . ASN B 1 68 ? 38.156 35.520 -29.582 1.00 27.07 46 ASN B O 1
ATOM 2448 N N . SER B 1 69 ? 37.781 35.989 -27.431 1.00 24.19 47 SER B N 1
ATOM 2449 C CA . SER B 1 69 ? 36.346 36.136 -27.635 1.00 21.41 47 SER B CA 1
ATOM 2450 C C . SER B 1 69 ? 35.925 37.585 -27.722 1.00 21.68 47 SER B C 1
ATOM 2451 O O . SER B 1 69 ? 34.750 37.863 -27.903 1.00 24.01 47 SER B O 1
ATOM 2454 N N . THR B 1 70 ? 36.872 38.490 -27.590 1.00 24.53 48 THR B N 1
ATOM 2455 C CA . THR B 1 70 ? 36.528 39.911 -27.586 1.00 26.02 48 THR B CA 1
ATOM 2456 C C . THR B 1 70 ? 37.014 40.669 -28.821 1.00 31.95 48 THR B C 1
ATOM 2457 O O . THR B 1 70 ? 36.575 41.801 -29.039 1.00 32.53 48 THR B O 1
ATOM 2461 N N . ARG B 1 71 ? 37.891 40.066 -29.619 1.00 29.37 49 ARG B N 1
ATOM 2462 C CA A ARG B 1 71 ? 38.471 40.741 -30.779 0.50 31.69 49 ARG B CA 1
ATOM 2463 C CA B ARG B 1 71 ? 38.476 40.735 -30.782 0.50 31.58 49 ARG B CA 1
ATOM 2464 C C . ARG B 1 71 ? 38.009 40.132 -32.100 1.00 30.10 49 ARG B C 1
ATOM 2465 O O . ARG B 1 71 ? 37.971 38.902 -32.263 1.00 28.50 49 ARG B O 1
ATOM 2480 N N . SER B 1 72 ? 37.666 41.006 -33.045 1.00 28.85 50 SER B N 1
ATOM 2481 C CA . SER B 1 72 ? 37.304 40.600 -34.394 1.00 29.15 50 SER B CA 1
ATOM 2482 C C . SER B 1 72 ? 38.517 40.090 -35.185 1.00 28.24 50 SER B C 1
ATOM 2483 O O . SER B 1 72 ? 39.681 40.384 -34.848 1.00 27.33 50 SER B O 1
ATOM 2486 N N . ARG B 1 73 ? 38.232 39.346 -36.252 1.00 27.19 51 ARG B N 1
ATOM 2487 C CA . ARG B 1 73 ? 39.258 38.920 -37.199 1.00 29.12 51 ARG B CA 1
ATOM 2488 C C . ARG B 1 73 ? 39.995 40.136 -37.766 1.00 29.13 51 ARG B C 1
ATOM 2489 O O . ARG B 1 73 ? 41.211 40.117 -37.911 1.00 28.59 51 ARG B O 1
ATOM 2497 N N . ARG B 1 74 ? 39.241 41.192 -38.058 1.00 27.96 52 ARG B N 1
ATOM 2498 C CA . ARG B 1 74 ? 39.818 42.458 -38.555 1.00 32.38 52 ARG B CA 1
ATOM 2499 C C . ARG B 1 74 ? 40.929 42.988 -37.646 1.00 28.11 52 ARG B C 1
ATOM 2500 O O . ARG B 1 74 ? 42.024 43.316 -38.113 1.00 30.40 52 ARG B O 1
ATOM 2508 N N . ILE B 1 75 ? 40.660 43.035 -36.345 1.00 28.79 53 ILE B N 1
ATOM 2509 C CA . ILE B 1 75 ? 41.595 43.570 -35.361 1.00 29.52 53 ILE B CA 1
ATOM 2510 C C . ILE B 1 75 ? 42.804 42.653 -35.166 1.00 28.04 53 ILE B C 1
ATOM 2511 O O . ILE B 1 75 ? 43.927 43.130 -35.103 1.00 27.92 53 ILE B O 1
ATOM 2516 N N . LEU B 1 76 ? 42.594 41.338 -35.095 1.00 27.93 54 LEU B N 1
ATOM 2517 C CA . LEU B 1 76 ? 43.737 40.433 -34.982 1.00 30.31 54 LEU B CA 1
ATOM 2518 C C . LEU B 1 76 ? 44.612 40.407 -36.238 1.00 29.88 54 LEU B C 1
ATOM 2519 O O . LEU B 1 76 ? 45.827 40.276 -36.133 1.00 33.08 54 LEU B O 1
ATOM 2524 N N . LEU B 1 77 ? 44.010 40.511 -37.418 1.00 30.01 55 LEU B N 1
ATOM 2525 C CA . LEU B 1 77 ? 44.784 40.648 -38.659 1.00 33.52 55 LEU B CA 1
ATOM 2526 C C . LEU B 1 77 ? 45.675 41.886 -38.581 1.00 34.77 55 LEU B C 1
ATOM 2527 O O . LEU B 1 77 ? 46.863 41.812 -38.864 1.00 34.30 55 LEU B O 1
ATOM 2532 N N . GLU B 1 78 ? 45.083 43.021 -38.219 1.00 35.69 56 GLU B N 1
ATOM 2533 C CA . GLU B 1 78 ? 45.848 44.265 -38.042 1.00 36.96 56 GLU B CA 1
ATOM 2534 C C . GLU B 1 78 ? 46.972 44.086 -37.039 1.00 36.46 56 GLU B C 1
ATOM 2535 O O . GLU B 1 78 ? 48.065 44.611 -37.230 1.00 36.69 56 GLU B O 1
ATOM 2541 N N . ARG B 1 79 ? 46.693 43.368 -35.953 1.00 34.38 57 ARG B N 1
ATOM 2542 C CA . ARG B 1 79 ? 47.689 43.139 -34.909 1.00 34.41 57 ARG B CA 1
ATOM 2543 C C . ARG B 1 79 ? 48.852 42.298 -35.434 1.00 33.26 57 ARG B C 1
ATOM 2544 O O . ARG B 1 79 ? 50.014 42.619 -35.187 1.00 35.99 57 ARG B O 1
ATOM 2552 N N . LEU B 1 80 ? 48.546 41.220 -36.144 1.00 32.07 58 LEU B N 1
ATOM 2553 C CA . LEU B 1 80 ? 49.604 40.390 -36.723 1.00 33.28 58 LEU B CA 1
ATOM 2554 C C . LEU B 1 80 ? 50.413 41.185 -37.748 1.00 34.00 58 LEU B C 1
ATOM 2555 O O . LEU B 1 80 ? 51.630 41.075 -37.798 1.00 34.13 58 LEU B O 1
ATOM 2560 N N . ARG B 1 81 ? 49.730 41.972 -38.564 1.00 36.69 59 ARG B N 1
ATOM 2561 C CA . ARG B 1 81 ? 50.420 42.809 -39.552 1.00 39.77 59 ARG B CA 1
ATOM 2562 C C . ARG B 1 81 ? 51.277 43.879 -38.866 1.00 39.57 59 ARG B C 1
ATOM 2563 O O . ARG B 1 81 ? 52.357 44.226 -39.358 1.00 41.86 59 ARG B O 1
ATOM 2571 N N . SER B 1 82 ? 50.824 44.350 -37.707 1.00 38.57 60 SER B N 1
ATOM 2572 C CA . SER B 1 82 ? 51.613 45.265 -36.871 1.00 39.21 60 SER B CA 1
ATOM 2573 C C . SER B 1 82 ? 52.914 44.634 -36.362 1.00 41.59 60 SER B C 1
ATOM 2574 O O . SER B 1 82 ? 53.854 45.352 -36.016 1.00 43.69 60 SER B O 1
ATOM 2577 N N . PHE B 1 83 ? 52.956 43.302 -36.300 1.00 39.74 61 PHE B N 1
ATOM 2578 C CA . PHE B 1 83 ? 54.180 42.575 -35.959 1.00 38.60 61 PHE B CA 1
ATOM 2579 C C . PHE B 1 83 ? 55.086 42.399 -37.167 1.00 38.46 61 PHE B C 1
ATOM 2580 O O . PHE B 1 83 ? 56.174 41.863 -37.037 1.00 41.91 61 PHE B O 1
ATOM 2588 N N . GLY B 1 84 ? 54.638 42.849 -38.336 1.00 40.38 62 GLY B N 1
ATOM 2589 C CA . GLY B 1 84 ? 55.427 42.776 -39.561 1.00 41.30 62 GLY B CA 1
ATOM 2590 C C . GLY B 1 84 ? 55.268 41.444 -40.262 1.00 41.88 62 GLY B C 1
ATOM 2591 O O . GLY B 1 84 ? 56.144 41.021 -41.024 1.00 40.86 62 GLY B O 1
ATOM 2592 N N . LEU B 1 85 ? 54.151 40.772 -39.989 1.00 40.81 63 LEU B N 1
ATOM 2593 C CA . LEU B 1 85 ? 53.846 39.496 -40.617 1.00 39.37 63 LEU B CA 1
ATOM 2594 C C . LEU B 1 85 ? 52.932 39.696 -41.803 1.00 41.14 63 LEU B C 1
ATOM 2595 O O . LEU B 1 85 ? 52.025 40.518 -41.755 1.00 40.40 63 LEU B O 1
ATOM 2600 N N . GLU B 1 86 ? 53.173 38.928 -42.864 1.00 44.45 64 GLU B N 1
ATOM 2601 C CA . GLU B 1 86 ? 52.322 38.947 -44.047 1.00 50.52 64 GLU B CA 1
ATOM 2602 C C . GLU B 1 86 ? 51.312 37.822 -43.859 1.00 49.32 64 GLU B C 1
ATOM 2603 O O . GLU B 1 86 ? 51.671 36.638 -43.903 1.00 51.02 64 GLU B O 1
ATOM 2609 N N . VAL B 1 87 ? 50.058 38.196 -43.627 1.00 43.51 65 VAL B N 1
ATOM 2610 C CA . VAL B 1 87 ? 49.021 37.253 -43.226 1.00 42.41 65 VAL B CA 1
ATOM 2611 C C . VAL B 1 87 ? 47.739 37.535 -43.986 1.00 42.45 65 VAL B C 1
ATOM 2612 O O . VAL B 1 87 ? 47.349 38.688 -44.122 1.00 49.59 65 VAL B O 1
ATOM 2616 N N . GLY B 1 88 ? 47.087 36.481 -44.470 1.00 41.35 66 GLY B N 1
ATOM 2617 C CA . GLY B 1 88 ? 45.799 36.602 -45.156 1.00 44.15 66 GLY B CA 1
ATOM 2618 C C . GLY B 1 88 ? 44.636 36.278 -44.236 1.00 44.66 66 GLY B C 1
ATOM 2619 O O . GLY B 1 88 ? 44.835 35.720 -43.161 1.00 40.07 66 GLY B O 1
ATOM 2620 N N . GLU B 1 89 ? 43.423 36.620 -44.675 1.00 46.73 67 GLU B N 1
ATOM 2621 C CA . GLU B 1 89 ? 42.196 36.356 -43.920 1.00 49.04 67 GLU B CA 1
ATOM 2622 C C . GLU B 1 89 ? 42.051 34.887 -43.564 1.00 46.50 67 GLU B C 1
ATOM 2623 O O . GLU B 1 89 ? 41.759 34.546 -42.417 1.00 47.97 67 GLU B O 1
ATOM 2629 N N . ASP B 1 90 ? 42.268 34.030 -44.555 1.00 41.66 68 ASP B N 1
ATOM 2630 C CA . ASP B 1 90 ? 42.183 32.582 -44.375 1.00 44.55 68 ASP B CA 1
ATOM 2631 C C . ASP B 1 90 ? 43.224 32.005 -43.413 1.00 37.29 68 ASP B C 1
ATOM 2632 O O . ASP B 1 90 ? 43.110 30.848 -43.014 1.00 40.86 68 ASP B O 1
ATOM 2637 N N . GLU B 1 91 ? 44.234 32.790 -43.045 1.00 32.65 69 GLU B N 1
ATOM 2638 C CA . GLU B 1 91 ? 45.268 32.314 -42.138 1.00 33.08 69 GLU B CA 1
ATOM 2639 C C . GLU B 1 91 ? 44.999 32.640 -40.673 1.00 29.64 69 GLU B C 1
ATOM 2640 O O . GLU B 1 91 ? 45.837 32.374 -39.824 1.00 29.14 69 GLU B O 1
ATOM 2646 N N . ILE B 1 92 ? 43.840 33.217 -40.370 1.00 31.00 70 ILE B N 1
ATOM 2647 C CA A ILE B 1 92 ? 43.470 33.464 -38.986 0.50 29.67 70 ILE B CA 1
ATOM 2648 C CA B ILE B 1 92 ? 43.454 33.496 -38.983 0.50 29.42 70 ILE B CA 1
ATOM 2649 C C . ILE B 1 92 ? 42.083 32.894 -38.701 1.00 29.28 70 ILE B C 1
ATOM 2650 O O . ILE B 1 92 ? 41.116 33.132 -39.443 1.00 29.58 70 ILE B O 1
ATOM 2659 N N . LEU B 1 93 ? 41.996 32.104 -37.639 1.00 25.95 71 LEU B N 1
ATOM 2660 C CA . LEU B 1 93 ? 40.730 31.574 -37.201 1.00 23.74 71 LEU B CA 1
ATOM 2661 C C . LEU B 1 93 ? 40.586 31.945 -35.721 1.00 23.78 71 LEU B C 1
ATOM 2662 O O . LEU B 1 93 ? 41.149 31.325 -34.837 1.00 23.74 71 LEU B O 1
ATOM 2667 N N . VAL B 1 94 ? 39.843 33.018 -35.467 1.00 23.55 72 VAL B N 1
ATOM 2668 C CA . VAL B 1 94 ? 39.639 33.501 -34.116 1.00 23.02 72 VAL B CA 1
ATOM 2669 C C . VAL B 1 94 ? 38.260 33.089 -33.641 1.00 21.18 72 VAL B C 1
ATOM 2670 O O . VAL B 1 94 ? 37.326 32.969 -34.439 1.00 23.70 72 VAL B O 1
ATOM 2674 N N . ALA B 1 95 ? 38.115 32.866 -32.344 1.00 22.19 73 ALA B N 1
ATOM 2675 C CA . ALA B 1 95 ? 36.884 32.269 -31.814 1.00 23.27 73 ALA B CA 1
ATOM 2676 C C . ALA B 1 95 ? 35.640 33.129 -32.049 1.00 22.32 73 ALA B C 1
ATOM 2677 O O . ALA B 1 95 ? 34.550 32.608 -32.199 1.00 21.97 73 ALA B O 1
ATOM 2679 N N . THR B 1 96 ? 35.795 34.443 -32.139 1.00 22.90 74 THR B N 1
ATOM 2680 C CA . THR B 1 96 ? 34.650 35.281 -32.457 1.00 21.19 74 THR B CA 1
ATOM 2681 C C . THR B 1 96 ? 34.084 34.951 -33.835 1.00 22.33 74 THR B C 1
ATOM 2682 O O . THR B 1 96 ? 32.882 34.754 -33.984 1.00 24.36 74 THR B O 1
ATOM 2686 N N . TYR B 1 97 ? 34.958 34.897 -34.831 1.00 21.92 75 TYR B N 1
ATOM 2687 C CA . TYR B 1 97 ? 34.603 34.590 -36.209 1.00 24.25 75 TYR B CA 1
ATOM 2688 C C . TYR B 1 97 ? 34.109 33.145 -36.300 1.00 23.72 75 TYR B C 1
ATOM 2689 O O . TYR B 1 97 ? 33.053 32.863 -36.875 1.00 23.98 75 TYR B O 1
ATOM 2698 N N . ALA B 1 98 ? 34.847 32.250 -35.665 1.00 23.96 76 ALA B N 1
ATOM 2699 C CA . ALA B 1 98 ? 34.498 30.818 -35.733 1.00 24.64 76 ALA B CA 1
ATOM 2700 C C . ALA B 1 98 ? 33.126 30.556 -35.151 1.00 24.82 76 ALA B C 1
ATOM 2701 O O . ALA B 1 98 ? 32.362 29.722 -35.684 1.00 24.10 76 ALA B O 1
ATOM 2703 N N . THR B 1 99 ? 32.812 31.235 -34.053 1.00 21.50 77 THR B N 1
ATOM 2704 C CA . THR B 1 99 ? 31.503 31.106 -33.407 1.00 22.66 77 THR B CA 1
ATOM 2705 C C . THR B 1 99 ? 30.377 31.622 -34.287 1.00 23.70 77 THR B C 1
ATOM 2706 O O . THR B 1 99 ? 29.347 30.953 -34.463 1.00 23.33 77 THR B O 1
ATOM 2710 N N . ALA B 1 100 ? 30.574 32.804 -34.851 1.00 24.64 78 ALA B N 1
ATOM 2711 C CA . ALA B 1 100 ? 29.549 33.431 -35.675 1.00 25.47 78 ALA B CA 1
ATOM 2712 C C . ALA B 1 100 ? 29.254 32.593 -36.913 1.00 25.61 78 ALA B C 1
ATOM 2713 O O . ALA B 1 100 ? 28.095 32.434 -37.297 1.00 26.75 78 ALA B O 1
ATOM 2715 N N . ARG B 1 101 ? 30.290 32.027 -37.517 1.00 27.15 79 ARG B N 1
ATOM 2716 C CA . ARG B 1 101 ? 30.102 31.257 -38.749 1.00 28.85 79 ARG B CA 1
ATOM 2717 C C . ARG B 1 101 ? 29.543 29.890 -38.437 1.00 26.57 79 ARG B C 1
ATOM 2718 O O . ARG B 1 101 ? 28.797 29.339 -39.238 1.00 27.14 79 ARG B O 1
ATOM 2726 N N . PHE B 1 102 ? 29.890 29.348 -37.278 1.00 24.60 80 PHE B N 1
ATOM 2727 C CA . PHE B 1 102 ? 29.283 28.077 -36.845 1.00 24.14 80 PHE B CA 1
ATOM 2728 C C . PHE B 1 102 ? 27.766 28.228 -36.786 1.00 26.22 80 PHE B C 1
ATOM 2729 O O . PHE B 1 102 ? 26.997 27.368 -37.270 1.00 25.59 80 PHE B O 1
ATOM 2737 N N . ILE B 1 103 ? 27.321 29.320 -36.188 1.00 24.86 81 ILE B N 1
ATOM 2738 C CA . ILE B 1 103 ? 25.893 29.543 -36.009 1.00 25.47 81 ILE B CA 1
ATOM 2739 C C . ILE B 1 103 ? 25.209 29.800 -37.360 1.00 26.82 81 ILE B C 1
ATOM 2740 O O . ILE B 1 103 ? 24.156 29.237 -37.647 1.00 27.41 81 ILE B O 1
ATOM 2745 N N . ALA B 1 104 ? 25.802 30.676 -38.156 1.00 27.44 82 ALA B N 1
ATOM 2746 C CA . ALA B 1 104 ? 25.232 31.061 -39.458 1.00 27.60 82 ALA B CA 1
ATOM 2747 C C . ALA B 1 104 ? 25.073 29.850 -40.378 1.00 29.98 82 ALA B C 1
ATOM 2748 O O . ALA B 1 104 ? 24.060 29.701 -41.085 1.00 28.49 82 ALA B O 1
ATOM 2750 N N . ARG B 1 105 ? 26.069 28.975 -40.377 1.00 29.73 83 ARG B N 1
ATOM 2751 C CA . ARG B 1 105 ? 25.953 27.712 -41.125 1.00 31.11 83 ARG B CA 1
ATOM 2752 C C . ARG B 1 105 ? 24.765 26.845 -40.684 1.00 35.13 83 ARG B C 1
ATOM 2753 O O . ARG B 1 105 ? 24.050 26.282 -41.527 1.00 34.01 83 ARG B O 1
ATOM 2761 N N . GLU B 1 106 ? 24.553 26.724 -39.376 1.00 32.70 84 GLU B N 1
ATOM 2762 C CA . GLU B 1 106 ? 23.417 25.987 -38.847 1.00 30.81 84 GLU B CA 1
ATOM 2763 C C . GLU B 1 106 ? 22.110 26.638 -39.212 1.00 34.15 84 GLU B C 1
ATOM 2764 O O . GLU B 1 106 ? 21.128 25.955 -39.483 1.00 33.47 84 GLU B O 1
ATOM 2770 N N . LYS B 1 107 ? 22.075 27.963 -39.135 1.00 29.94 85 LYS B N 1
ATOM 2771 C CA . LYS B 1 107 ? 20.828 28.682 -39.313 1.00 29.82 85 LYS B CA 1
ATOM 2772 C C . LYS B 1 107 ? 21.181 30.056 -39.810 1.00 31.01 85 LYS B C 1
ATOM 2773 O O . LYS B 1 107 ? 21.463 30.953 -39.007 1.00 27.70 85 LYS B O 1
ATOM 2779 N N . PRO B 1 108 ? 21.228 30.217 -41.140 1.00 30.12 86 PRO B N 1
ATOM 2780 C CA . PRO B 1 108 ? 21.529 31.518 -41.695 1.00 31.38 86 PRO B CA 1
ATOM 2781 C C . PRO B 1 108 ? 20.572 32.558 -41.160 1.00 29.00 86 PRO B C 1
ATOM 2782 O O . PRO B 1 108 ? 19.378 32.283 -41.015 1.00 28.72 86 PRO B O 1
ATOM 2786 N N . ASN B 1 109 ? 21.109 33.738 -40.856 1.00 30.96 87 ASN B N 1
ATOM 2787 C CA . ASN B 1 109 ? 20.355 34.865 -40.307 1.00 30.80 87 ASN B CA 1
ATOM 2788 C C . ASN B 1 109 ? 19.697 34.612 -38.949 1.00 31.89 87 ASN B C 1
ATOM 2789 O O . ASN B 1 109 ? 18.738 35.307 -38.604 1.00 30.87 87 ASN B O 1
ATOM 2794 N N . ALA B 1 110 ? 20.193 33.628 -38.181 1.00 28.88 88 ALA B N 1
ATOM 2795 C CA . ALA B 1 110 ? 19.694 33.379 -36.829 1.00 27.40 88 ALA B CA 1
ATOM 2796 C C . ALA B 1 110 ? 19.669 34.648 -35.961 1.00 27.67 88 ALA B C 1
ATOM 2797 O O . ALA B 1 110 ? 20.572 35.505 -36.050 1.00 27.25 88 ALA B O 1
ATOM 2799 N N . LYS B 1 111 ? 18.649 34.719 -35.116 1.00 29.88 89 LYS B N 1
ATOM 2800 C CA . LYS B 1 111 ? 18.517 35.740 -34.085 1.00 30.67 89 LYS B CA 1
ATOM 2801 C C . LYS B 1 111 ? 19.283 35.277 -32.861 1.00 29.29 89 LYS B C 1
ATOM 2802 O O . LYS B 1 111 ? 19.052 34.173 -32.363 1.00 28.99 89 LYS B O 1
ATOM 2808 N N . VAL B 1 112 ? 20.151 36.148 -32.359 1.00 29.66 90 VAL B N 1
ATOM 2809 C CA A VAL B 1 112 ? 21.013 35.775 -31.254 0.50 28.73 90 VAL B CA 1
ATOM 2810 C CA B VAL B 1 112 ? 21.108 35.818 -31.304 0.50 30.50 90 VAL B CA 1
ATOM 2811 C C . VAL B 1 112 ? 21.048 36.830 -30.161 1.00 29.11 90 VAL B C 1
ATOM 2812 O O . VAL B 1 112 ? 20.909 38.041 -30.411 1.00 28.42 90 VAL B O 1
ATOM 2819 N N . PHE B 1 113 ? 21.184 36.341 -28.932 1.00 27.27 91 PHE B N 1
ATOM 2820 C CA . PHE B 1 113 ? 21.436 37.179 -27.784 1.00 27.30 91 PHE B CA 1
ATOM 2821 C C . PHE B 1 113 ? 22.834 36.799 -27.302 1.00 27.92 91 PHE B C 1
ATOM 2822 O O . PHE B 1 113 ? 23.144 35.612 -27.178 1.00 25.41 91 PHE B O 1
ATOM 2830 N N . THR B 1 114 ? 23.671 37.795 -27.031 1.00 23.75 92 THR B N 1
ATOM 2831 C CA . THR B 1 114 ? 25.037 37.535 -26.576 1.00 23.26 92 THR B CA 1
ATOM 2832 C C . THR B 1 114 ? 25.436 38.338 -25.327 1.00 25.84 92 THR B C 1
ATOM 2833 O O . THR B 1 114 ? 24.965 39.466 -25.113 1.00 24.91 92 THR B O 1
ATOM 2837 N N . THR B 1 115 ? 26.320 37.749 -24.523 1.00 23.81 93 THR B N 1
ATOM 2838 C CA . THR B 1 115 ? 26.949 38.427 -23.400 1.00 25.04 93 THR B CA 1
ATOM 2839 C C . THR B 1 115 ? 28.237 39.141 -23.790 1.00 24.73 93 THR B C 1
ATOM 2840 O O . THR B 1 115 ? 28.844 39.819 -22.957 1.00 24.56 93 THR B O 1
ATOM 2844 N N . GLY B 1 116 ? 28.638 38.997 -25.052 1.00 24.65 94 GLY B N 1
ATOM 2845 C CA . GLY B 1 116 ? 29.959 39.407 -25.493 1.00 23.06 94 GLY B CA 1
ATOM 2846 C C . GLY B 1 116 ? 30.127 40.878 -25.813 1.00 24.80 94 GLY B C 1
ATOM 2847 O O . GLY B 1 116 ? 29.168 41.667 -25.767 1.00 24.86 94 GLY B O 1
ATOM 2848 N N . GLU B 1 117 ? 31.367 41.203 -26.163 1.00 26.85 95 GLU B N 1
ATOM 2849 C CA . GLU B 1 117 ? 31.818 42.564 -26.451 1.00 28.19 95 GLU B CA 1
ATOM 2850 C C . GLU B 1 117 ? 31.673 42.915 -27.920 1.00 31.22 95 GLU B C 1
ATOM 2851 O O . GLU B 1 117 ? 31.290 42.081 -28.740 1.00 28.15 95 GLU B O 1
ATOM 2857 N N . GLU B 1 118 ? 32.009 44.165 -28.246 1.00 31.10 96 GLU B N 1
ATOM 2858 C CA . GLU B 1 118 ? 31.934 44.671 -29.603 1.00 33.82 96 GLU B CA 1
ATOM 2859 C C . GLU B 1 118 ? 32.611 43.776 -30.640 1.00 29.80 96 GLU B C 1
ATOM 2860 O O . GLU B 1 118 ? 32.067 43.603 -31.715 1.00 30.30 96 GLU B O 1
ATOM 2866 N N . GLY B 1 119 ? 33.783 43.222 -30.330 1.00 27.68 97 GLY B N 1
ATOM 2867 C CA . GLY B 1 119 ? 34.486 42.342 -31.279 1.00 29.79 97 GLY B CA 1
ATOM 2868 C C . GLY B 1 119 ? 33.705 41.093 -31.680 1.00 25.37 97 GLY B C 1
ATOM 2869 O O . GLY B 1 119 ? 33.702 40.697 -32.850 1.00 27.18 97 GLY B O 1
ATOM 2870 N N . LEU B 1 120 ? 33.038 40.483 -30.716 1.00 23.57 98 LEU B N 1
ATOM 2871 C CA . LEU B 1 120 ? 32.139 39.351 -31.001 1.00 24.20 98 LEU B CA 1
ATOM 2872 C C . LEU B 1 120 ? 30.889 39.812 -31.762 1.00 25.53 98 LEU B C 1
ATOM 2873 O O . LEU B 1 120 ? 30.481 39.206 -32.752 1.00 25.52 98 LEU B O 1
ATOM 2878 N N . ILE B 1 121 ? 30.308 40.914 -31.313 1.00 25.84 99 ILE B N 1
ATOM 2879 C CA . ILE B 1 121 ? 29.115 41.469 -31.962 1.00 26.68 99 ILE B CA 1
ATOM 2880 C C . ILE B 1 121 ? 29.400 41.747 -33.439 1.00 26.10 99 ILE B C 1
ATOM 2881 O O . ILE B 1 121 ? 28.602 41.384 -34.297 1.00 26.44 99 ILE B O 1
ATOM 2886 N N . GLU B 1 122 ? 30.566 42.327 -33.728 1.00 28.04 100 GLU B N 1
ATOM 2887 C CA . GLU B 1 122 ? 31.020 42.589 -35.101 1.00 28.57 100 GLU B CA 1
ATOM 2888 C C . GLU B 1 122 ? 30.996 41.335 -35.957 1.00 27.58 100 GLU B C 1
ATOM 2889 O O . GLU B 1 122 ? 30.478 41.345 -37.065 1.00 27.12 100 GLU B O 1
ATOM 2895 N N . GLU B 1 123 ? 31.585 40.262 -35.450 1.00 25.77 101 GLU B N 1
ATOM 2896 C CA . GLU B 1 123 ? 31.603 39.009 -36.198 1.00 24.71 101 GLU B CA 1
ATOM 2897 C C . GLU B 1 123 ? 30.217 38.397 -36.357 1.00 24.99 101 GLU B C 1
ATOM 2898 O O . GLU B 1 123 ? 29.915 37.833 -37.425 1.00 27.25 101 GLU B O 1
ATOM 2904 N N . LEU B 1 124 ? 29.392 38.484 -35.319 1.00 25.69 102 LEU B N 1
ATOM 2905 C CA . LEU B 1 124 ? 28.008 37.969 -35.401 1.00 25.91 102 LEU B CA 1
ATOM 2906 C C . LEU B 1 124 ? 27.250 38.702 -36.513 1.00 27.86 102 LEU B C 1
ATOM 2907 O O . LEU B 1 124 ? 26.557 38.089 -37.321 1.00 26.99 102 LEU B O 1
ATOM 2912 N N . ARG B 1 125 ? 27.424 40.020 -36.587 1.00 30.06 103 ARG B N 1
ATOM 2913 C CA A ARG B 1 125 ? 26.785 40.822 -37.639 0.50 31.36 103 ARG B CA 1
ATOM 2914 C CA B ARG B 1 125 ? 26.780 40.812 -37.630 0.50 30.25 103 ARG B CA 1
ATOM 2915 C C . ARG B 1 125 ? 27.361 40.515 -39.016 1.00 29.49 103 ARG B C 1
ATOM 2916 O O . ARG B 1 125 ? 26.614 40.342 -39.980 1.00 29.99 103 ARG B O 1
ATOM 2931 N N . LEU B 1 126 ? 28.691 40.447 -39.120 1.00 28.02 104 LEU B N 1
ATOM 2932 C CA . LEU B 1 126 ? 29.333 40.100 -40.398 1.00 28.71 104 LEU B CA 1
ATOM 2933 C C . LEU B 1 126 ? 28.890 38.736 -40.948 1.00 30.27 104 LEU B C 1
ATOM 2934 O O . LEU B 1 126 ? 28.855 38.526 -42.161 1.00 28.40 104 LEU B O 1
ATOM 2939 N N . ALA B 1 127 ? 28.527 37.828 -40.051 1.00 29.58 105 ALA B N 1
ATOM 2940 C CA . ALA B 1 127 ? 28.034 36.511 -40.443 1.00 27.55 105 ALA B CA 1
ATOM 2941 C C . ALA B 1 127 ? 26.550 36.548 -40.822 1.00 27.73 105 ALA B C 1
ATOM 2942 O O . ALA B 1 127 ? 25.975 35.519 -41.140 1.00 29.11 105 ALA B O 1
ATOM 2944 N N . GLY B 1 128 ? 25.930 37.725 -40.754 1.00 29.20 106 GLY B N 1
ATOM 2945 C CA . GLY B 1 128 ? 24.526 37.900 -41.128 1.00 28.87 106 GLY B CA 1
ATOM 2946 C C . GLY B 1 128 ? 23.514 37.609 -40.048 1.00 27.48 106 GLY B C 1
ATOM 2947 O O . GLY B 1 128 ? 22.321 37.529 -40.327 1.00 32.40 106 GLY B O 1
ATOM 2948 N N . LEU B 1 129 ? 23.966 37.440 -38.806 1.00 25.95 107 LEU B N 1
ATOM 2949 C CA . LEU B 1 129 ? 23.073 37.148 -37.701 1.00 27.12 107 LEU B CA 1
ATOM 2950 C C . LEU B 1 129 ? 22.427 38.436 -37.161 1.00 28.57 107 LEU B C 1
ATOM 2951 O O . LEU B 1 129 ? 22.985 39.529 -37.319 1.00 31.02 107 LEU B O 1
ATOM 2956 N N . GLU B 1 130 ? 21.264 38.296 -36.536 1.00 30.89 108 GLU B N 1
ATOM 2957 C CA . GLU B 1 130 ? 20.532 39.436 -35.967 1.00 33.07 108 GLU B CA 1
ATOM 2958 C C . GLU B 1 130 ? 20.700 39.421 -34.449 1.00 33.33 108 GLU B C 1
ATOM 2959 O O . GLU B 1 130 ? 20.401 38.414 -33.805 1.00 34.14 108 GLU B O 1
ATOM 2965 N N . ILE B 1 131 ? 21.184 40.525 -33.885 1.00 32.21 109 ILE B N 1
ATOM 2966 C CA . ILE B 1 131 ? 21.316 40.660 -32.439 1.00 33.05 109 ILE B CA 1
ATOM 2967 C C . ILE B 1 131 ? 19.973 41.100 -31.875 1.00 33.81 109 ILE B C 1
ATOM 2968 O O . ILE B 1 131 ? 19.461 42.151 -32.273 1.00 33.43 109 ILE B O 1
ATOM 2973 N N . VAL B 1 132 ? 19.418 40.306 -30.968 1.00 31.07 110 VAL B N 1
ATOM 2974 C CA . VAL B 1 132 ? 18.112 40.579 -30.347 1.00 32.87 110 VAL B CA 1
ATOM 2975 C C . VAL B 1 132 ? 18.147 40.394 -28.822 1.00 33.53 110 VAL B C 1
ATOM 2976 O O . VAL B 1 132 ? 19.143 39.926 -28.265 1.00 31.63 110 VAL B O 1
ATOM 2980 N N . ASP B 1 133 ? 17.057 40.755 -28.141 1.00 34.01 111 ASP B N 1
ATOM 2981 C CA . ASP B 1 133 ? 16.977 40.535 -26.702 1.00 35.09 111 ASP B CA 1
ATOM 2982 C C . ASP B 1 133 ? 16.690 39.071 -26.409 1.00 31.82 111 ASP B C 1
ATOM 2983 O O . ASP B 1 133 ? 16.397 38.267 -27.318 1.00 31.01 111 ASP B O 1
ATOM 2988 N N . TYR B 1 134 ? 16.804 38.735 -25.136 1.00 32.65 112 TYR B N 1
ATOM 2989 C CA . TYR B 1 134 ? 16.792 37.352 -24.680 1.00 32.86 112 TYR B CA 1
ATOM 2990 C C . TYR B 1 134 ? 15.506 36.598 -24.989 1.00 35.39 112 TYR B C 1
ATOM 2991 O O . TYR B 1 134 ? 15.547 35.400 -25.219 1.00 32.75 112 TYR B O 1
ATOM 3000 N N . ASP B 1 135 ? 14.378 37.305 -24.997 1.00 34.70 113 ASP B N 1
ATOM 3001 C CA A ASP B 1 135 ? 13.061 36.703 -25.234 0.50 37.38 113 ASP B CA 1
ATOM 3002 C CA B ASP B 1 135 ? 13.070 36.674 -25.230 0.50 36.83 113 ASP B CA 1
ATOM 3003 C C . ASP B 1 135 ? 12.794 36.352 -26.705 1.00 36.64 113 ASP B C 1
ATOM 3004 O O . ASP B 1 135 ? 11.942 35.519 -27.003 1.00 40.32 113 ASP B O 1
ATOM 3013 N N . GLU B 1 136 ? 13.499 37.001 -27.624 1.00 34.06 114 GLU B N 1
ATOM 3014 C CA . GLU B 1 136 ? 13.336 36.727 -29.057 1.00 38.09 114 GLU B CA 1
ATOM 3015 C C . GLU B 1 136 ? 14.432 35.813 -29.632 1.00 35.39 114 GLU B C 1
ATOM 3016 O O . GLU B 1 136 ? 14.291 35.285 -30.725 1.00 34.86 114 GLU B O 1
ATOM 3022 N N . ALA B 1 137 ? 15.527 35.636 -28.895 1.00 31.01 115 ALA B N 1
ATOM 3023 C CA . ALA B 1 137 ? 16.700 34.949 -29.418 1.00 28.29 115 ALA B CA 1
ATOM 3024 C C . ALA B 1 137 ? 16.452 33.473 -29.718 1.00 26.82 115 ALA B C 1
ATOM 3025 O O . ALA B 1 137 ? 15.708 32.808 -29.004 1.00 27.80 115 ALA B O 1
ATOM 3027 N N . GLU B 1 138 ? 17.118 32.986 -30.759 1.00 27.71 116 GLU B N 1
ATOM 3028 C CA . GLU B 1 138 ? 17.131 31.573 -31.108 1.00 28.90 116 GLU B CA 1
ATOM 3029 C C . GLU B 1 138 ? 18.404 30.898 -30.574 1.00 29.40 116 GLU B C 1
ATOM 3030 O O . GLU B 1 138 ? 18.437 29.675 -30.369 1.00 26.69 116 GLU B O 1
ATOM 3036 N N . TYR B 1 139 ? 19.449 31.703 -30.355 1.00 25.97 117 TYR B N 1
ATOM 3037 C CA . TYR B 1 139 ? 20.700 31.223 -29.754 1.00 26.74 117 TYR B CA 1
ATOM 3038 C C . TYR B 1 139 ? 21.131 32.152 -28.630 1.00 26.48 117 TYR B C 1
ATOM 3039 O O . TYR B 1 139 ? 21.000 33.381 -28.750 1.00 25.71 117 TYR B O 1
ATOM 3048 N N . LEU B 1 140 ? 21.654 31.555 -27.566 1.00 24.33 118 LEU B N 1
ATOM 3049 C CA . LEU B 1 140 ? 22.409 32.264 -26.541 1.00 23.17 118 LEU B CA 1
ATOM 3050 C C . LEU B 1 140 ? 23.888 32.090 -26.902 1.00 22.89 118 LEU B C 1
ATOM 3051 O O . LEU B 1 140 ? 24.351 30.959 -27.090 1.00 22.37 118 LEU B O 1
ATOM 3056 N N . VAL B 1 141 ? 24.613 33.199 -27.024 1.00 22.74 119 VAL B N 1
ATOM 3057 C CA . VAL B 1 141 ? 26.031 33.157 -27.384 1.00 23.13 119 VAL B CA 1
ATOM 3058 C C . VAL B 1 141 ? 26.837 33.790 -26.250 1.00 23.19 119 VAL B C 1
ATOM 3059 O O . VAL B 1 141 ? 26.735 35.003 -25.994 1.00 22.79 119 VAL B O 1
ATOM 3063 N N . VAL B 1 142 ? 27.608 32.963 -25.553 1.00 22.34 120 VAL B N 1
ATOM 3064 C CA . VAL B 1 142 ? 28.383 33.412 -24.415 1.00 22.27 120 VAL B CA 1
ATOM 3065 C C . VAL B 1 142 ? 29.832 33.690 -24.841 1.00 24.56 120 VAL B C 1
ATOM 3066 O O . VAL B 1 142 ? 30.531 32.810 -25.373 1.00 22.48 120 VAL B O 1
ATOM 3070 N N . GLY B 1 143 ? 30.237 34.951 -24.670 1.00 22.90 121 GLY B N 1
ATOM 3071 C CA . GLY B 1 143 ? 31.647 35.369 -24.791 1.00 23.94 121 GLY B CA 1
ATOM 3072 C C . GLY B 1 143 ? 31.996 36.265 -23.613 1.00 24.06 121 GLY B C 1
ATOM 3073 O O . GLY B 1 143 ? 31.113 36.758 -22.918 1.00 22.31 121 GLY B O 1
ATOM 3074 N N . SER B 1 144 ? 33.291 36.460 -23.369 1.00 22.21 122 SER B N 1
ATOM 3075 C CA . SER B 1 144 ? 33.752 37.211 -22.231 1.00 21.43 122 SER B CA 1
ATOM 3076 C C . SER B 1 144 ? 33.390 38.679 -22.442 1.00 20.36 122 SER B C 1
ATOM 3077 O O . SER B 1 144 ? 33.316 39.132 -23.563 1.00 23.52 122 SER B O 1
ATOM 3080 N N . ASN B 1 145 ? 33.191 39.406 -21.360 1.00 22.38 123 ASN B N 1
ATOM 3081 C CA . ASN B 1 145 ? 32.900 40.836 -21.449 1.00 22.19 123 ASN B CA 1
ATOM 3082 C C . ASN B 1 145 ? 33.486 41.558 -20.253 1.00 22.82 123 ASN B C 1
ATOM 3083 O O . ASN B 1 145 ? 33.109 41.311 -19.116 1.00 22.96 123 ASN B O 1
ATOM 3088 N N . ARG B 1 146 ? 34.404 42.479 -20.510 1.00 24.75 124 ARG B N 1
ATOM 3089 C CA A ARG B 1 146 ? 35.013 43.258 -19.438 0.50 24.97 124 ARG B CA 1
ATOM 3090 C CA B ARG B 1 146 ? 35.011 43.239 -19.427 0.50 25.22 124 ARG B CA 1
ATOM 3091 C C . ARG B 1 146 ? 34.028 44.260 -18.844 1.00 24.65 124 ARG B C 1
ATOM 3092 O O . ARG B 1 146 ? 34.290 44.826 -17.788 1.00 26.67 124 ARG B O 1
ATOM 3107 N N . LYS B 1 147 ? 32.904 44.473 -19.527 1.00 23.41 125 LYS B N 1
ATOM 3108 C CA . LYS B 1 147 ? 31.831 45.333 -19.032 1.00 24.15 125 LYS B CA 1
ATOM 3109 C C . LYS B 1 147 ? 30.638 44.506 -18.575 1.00 25.37 125 LYS B C 1
ATOM 3110 O O . LYS B 1 147 ? 29.512 44.996 -18.496 1.00 23.70 125 LYS B O 1
ATOM 3116 N N . ILE B 1 148 ? 30.881 43.238 -18.262 1.00 22.13 126 ILE B N 1
ATOM 3117 C CA . ILE B 1 148 ? 29.818 42.397 -17.708 1.00 24.23 126 ILE B CA 1
ATOM 3118 C C . ILE B 1 148 ? 29.234 43.050 -16.460 1.00 25.35 126 ILE B C 1
ATOM 3119 O O . ILE B 1 148 ? 29.941 43.694 -15.667 1.00 25.35 126 ILE B O 1
ATOM 3124 N N . ASN B 1 149 ? 27.929 42.909 -16.310 1.00 24.46 127 ASN B N 1
ATOM 3125 C CA . ASN B 1 149 ? 27.230 43.538 -15.208 1.00 25.45 127 ASN B CA 1
ATOM 3126 C C . ASN B 1 149 ? 26.002 42.727 -14.856 1.00 25.97 127 ASN B C 1
ATOM 3127 O O . ASN B 1 149 ? 25.697 41.747 -15.522 1.00 24.47 127 ASN B O 1
ATOM 3132 N N . PHE B 1 150 ? 25.308 43.151 -13.810 1.00 26.27 128 PHE B N 1
ATOM 3133 C CA . PHE B 1 150 ? 24.141 42.423 -13.300 1.00 25.24 128 PHE B CA 1
ATOM 3134 C C . PHE B 1 150 ? 23.003 42.364 -14.318 1.00 26.33 128 PHE B C 1
ATOM 3135 O O . PHE B 1 150 ? 22.350 41.301 -14.461 1.00 25.05 128 PHE B O 1
ATOM 3143 N N . GLU B 1 151 ? 22.752 43.458 -15.035 1.00 28.68 129 GLU B N 1
ATOM 3144 C CA . GLU B 1 151 ? 21.687 43.459 -16.044 1.00 31.18 129 GLU B CA 1
ATOM 3145 C C . GLU B 1 151 ? 21.952 42.471 -17.176 1.00 28.37 129 GLU B C 1
ATOM 3146 O O . GLU B 1 151 ? 21.062 41.753 -17.597 1.00 26.84 129 GLU B O 1
ATOM 3152 N N . LEU B 1 152 ? 23.182 42.445 -17.660 1.00 26.33 130 LEU B N 1
ATOM 3153 C CA . LEU B 1 152 ? 23.535 41.527 -18.729 1.00 25.35 130 LEU B CA 1
ATOM 3154 C C . LEU B 1 152 ? 23.435 40.078 -18.266 1.00 24.64 130 LEU B C 1
ATOM 3155 O O . LEU B 1 152 ? 22.954 39.217 -19.018 1.00 25.47 130 LEU B O 1
ATOM 3160 N N . MET B 1 153 ? 23.829 39.818 -17.030 1.00 25.44 131 MET B N 1
ATOM 3161 C CA . MET B 1 153 ? 23.754 38.457 -16.495 1.00 26.03 131 MET B CA 1
ATOM 3162 C C . MET B 1 153 ? 22.314 38.030 -16.262 1.00 24.48 131 MET B C 1
ATOM 3163 O O . MET B 1 153 ? 21.981 36.864 -16.427 1.00 24.62 131 MET B O 1
ATOM 3168 N N . THR B 1 154 ? 21.458 38.976 -15.880 1.00 25.15 132 THR B N 1
ATOM 3169 C CA . THR B 1 154 ? 20.024 38.738 -15.802 1.00 23.19 132 THR B CA 1
ATOM 3170 C C . THR B 1 154 ? 19.471 38.281 -17.152 1.00 23.32 132 THR B C 1
ATOM 3171 O O . THR B 1 154 ? 18.765 37.262 -17.238 1.00 24.27 132 THR B O 1
ATOM 3175 N N . LYS B 1 155 ? 19.865 39.055 -18.149 1.00 25.05 133 LYS B N 1
ATOM 3176 C CA A LYS B 1 155 ? 19.476 38.647 -19.492 0.50 26.79 133 LYS B CA 1
ATOM 3177 C CA B LYS B 1 155 ? 19.348 38.681 -19.553 0.50 26.45 133 LYS B CA 1
ATOM 3178 C C . LYS B 1 155 ? 19.899 37.228 -20.145 1.00 26.78 133 LYS B C 1
ATOM 3179 O O . LYS B 1 155 ? 19.257 36.266 -20.672 1.00 26.70 133 LYS B O 1
ATOM 3190 N N . ALA B 1 156 ? 21.144 37.040 -19.672 1.00 24.64 134 ALA B N 1
ATOM 3191 C CA . ALA B 1 156 ? 21.750 35.749 -19.998 1.00 24.63 134 ALA B CA 1
ATOM 3192 C C . ALA B 1 156 ? 21.057 34.617 -19.254 1.00 23.26 134 ALA B C 1
ATOM 3193 O O . ALA B 1 156 ? 20.764 33.554 -19.845 1.00 25.70 134 ALA B O 1
ATOM 3195 N N . LEU B 1 157 ? 20.796 34.830 -17.963 1.00 22.45 135 LEU B N 1
ATOM 3196 C CA . LEU B 1 157 ? 20.068 33.879 -17.144 1.00 25.29 135 LEU B CA 1
ATOM 3197 C C . LEU B 1 157 ? 18.728 33.532 -17.782 1.00 25.43 135 LEU B C 1
ATOM 3198 O O . LEU B 1 157 ? 18.361 32.356 -17.920 1.00 25.27 135 LEU B O 1
ATOM 3203 N N . ARG B 1 158 ? 17.993 34.569 -18.147 1.00 27.25 136 ARG B N 1
ATOM 3204 C CA . ARG B 1 158 ? 16.657 34.375 -18.716 1.00 26.77 136 ARG B CA 1
ATOM 3205 C C . ARG B 1 158 ? 16.718 33.683 -20.084 1.00 26.57 136 ARG B C 1
ATOM 3206 O O . ARG B 1 158 ? 15.939 32.767 -20.341 1.00 29.14 136 ARG B O 1
ATOM 3214 N N . ALA B 1 159 ? 17.674 34.068 -20.927 1.00 25.15 137 ALA B N 1
ATOM 3215 C CA . ALA B 1 159 ? 17.897 33.379 -22.196 1.00 26.90 137 ALA B CA 1
ATOM 3216 C C . ALA B 1 159 ? 18.204 31.905 -21.945 1.00 26.16 137 ALA B C 1
ATOM 3217 O O . ALA B 1 159 ? 17.663 31.018 -22.614 1.00 27.45 137 ALA B O 1
ATOM 3219 N N . CYS B 1 160 ? 19.084 31.660 -20.982 1.00 26.85 138 CYS B N 1
ATOM 3220 C CA . CYS B 1 160 ? 19.510 30.303 -20.646 1.00 27.18 138 CYS B CA 1
ATOM 3221 C C . CYS B 1 160 ? 18.304 29.456 -20.177 1.00 29.35 138 CYS B C 1
ATOM 3222 O O . CYS B 1 160 ? 18.120 28.310 -20.597 1.00 27.45 138 CYS B O 1
ATOM 3225 N N . LEU B 1 161 ? 17.463 30.056 -19.343 1.00 28.67 139 LEU B N 1
ATOM 3226 C CA . LEU B 1 161 ? 16.310 29.349 -18.771 1.00 31.20 139 LEU B CA 1
ATOM 3227 C C . LEU B 1 161 ? 15.268 28.971 -19.811 1.00 33.01 139 LEU B C 1
ATOM 3228 O O . LEU B 1 161 ? 14.478 28.032 -19.601 1.00 33.45 139 LEU B O 1
ATOM 3233 N N . ARG B 1 162 ? 15.249 29.707 -20.916 1.00 29.86 140 ARG B N 1
ATOM 3234 C CA . ARG B 1 162 ? 14.321 29.429 -22.005 1.00 32.63 140 ARG B CA 1
ATOM 3235 C C . ARG B 1 162 ? 14.653 28.129 -22.738 1.00 33.12 140 ARG B C 1
ATOM 3236 O O . ARG B 1 162 ? 13.821 27.629 -23.504 1.00 32.23 140 ARG B O 1
ATOM 3244 N N . GLY B 1 163 ? 15.863 27.607 -22.530 1.00 31.42 141 GLY B N 1
ATOM 3245 C CA . GLY B 1 163 ? 16.291 26.345 -23.135 1.00 29.68 141 GLY B CA 1
ATOM 3246 C C . GLY B 1 163 ? 16.813 26.465 -24.558 1.00 28.92 141 GLY B C 1
ATOM 3247 O O . GLY B 1 163 ? 17.034 25.464 -25.212 1.00 32.77 141 GLY B O 1
ATOM 3248 N N . ILE B 1 164 ? 17.042 27.686 -25.041 1.00 25.83 142 ILE B N 1
ATOM 3249 C CA . ILE B 1 164 ? 17.482 27.889 -26.405 1.00 26.41 142 ILE B CA 1
ATOM 3250 C C . ILE B 1 164 ? 18.905 27.381 -26.625 1.00 24.97 142 ILE B C 1
ATOM 3251 O O . ILE B 1 164 ? 19.676 27.225 -25.679 1.00 25.30 142 ILE B O 1
ATOM 3256 N N . ARG B 1 165 ? 19.239 27.137 -27.880 1.00 24.58 143 ARG B N 1
ATOM 3257 C CA . ARG B 1 165 ? 20.556 26.627 -28.220 1.00 25.43 143 ARG B CA 1
ATOM 3258 C C . ARG B 1 165 ? 21.621 27.597 -27.704 1.00 23.78 143 ARG B C 1
ATOM 3259 O O . ARG B 1 165 ? 21.482 28.810 -27.818 1.00 26.01 143 ARG B O 1
ATOM 3267 N N . TYR B 1 166 ? 22.651 27.031 -27.098 1.00 24.00 144 TYR B N 1
ATOM 3268 C CA . TYR B 1 166 ? 23.601 27.792 -26.278 1.00 22.36 144 TYR B CA 1
ATOM 3269 C C . TYR B 1 166 ? 25.016 27.454 -26.742 1.00 22.00 144 TYR B C 1
ATOM 3270 O O . TYR B 1 166 ? 25.482 26.325 -26.588 1.00 22.77 144 TYR B O 1
ATOM 3279 N N . ILE B 1 167 ? 25.696 28.456 -27.308 1.00 22.29 145 ILE B N 1
ATOM 3280 C CA . ILE B 1 167 ? 27.025 28.304 -27.845 1.00 23.04 145 ILE B CA 1
ATOM 3281 C C . ILE B 1 167 ? 27.969 29.185 -27.014 1.00 24.08 145 ILE B C 1
ATOM 3282 O O . ILE B 1 167 ? 27.617 30.308 -26.700 1.00 24.21 145 ILE B O 1
ATOM 3287 N N . ALA B 1 168 ? 29.127 28.651 -26.633 1.00 21.71 146 ALA B N 1
ATOM 3288 C CA . ALA B 1 168 ? 30.181 29.446 -25.994 1.00 21.43 146 ALA B CA 1
ATOM 3289 C C . ALA B 1 168 ? 31.357 29.617 -26.935 1.00 22.72 146 ALA B C 1
ATOM 3290 O O . ALA B 1 168 ? 31.777 28.671 -27.597 1.00 22.47 146 ALA B O 1
ATOM 3292 N N . THR B 1 169 ? 31.934 30.820 -26.953 1.00 21.55 147 THR B N 1
ATOM 3293 C CA . THR B 1 169 ? 33.043 31.112 -27.839 1.00 19.12 147 THR B CA 1
ATOM 3294 C C . THR B 1 169 ? 34.295 30.294 -27.476 1.00 18.76 147 THR B C 1
ATOM 3295 O O . THR B 1 169 ? 35.060 29.878 -28.356 1.00 22.65 147 THR B O 1
ATOM 3299 N N . ASN B 1 170 ? 34.510 30.121 -26.180 1.00 20.20 148 ASN B N 1
ATOM 3300 C CA . ASN B 1 170 ? 35.692 29.431 -25.658 1.00 20.93 148 ASN B CA 1
ATOM 3301 C C . ASN B 1 170 ? 35.468 29.054 -24.196 1.00 22.31 148 ASN B C 1
ATOM 3302 O O . ASN B 1 170 ? 34.658 29.678 -23.512 1.00 21.62 148 ASN B O 1
ATOM 3307 N N . PRO B 1 171 ? 36.153 27.991 -23.702 1.00 20.34 149 PRO B N 1
ATOM 3308 C CA . PRO B 1 171 ? 35.858 27.513 -22.354 1.00 20.38 149 PRO B CA 1
ATOM 3309 C C . PRO B 1 171 ? 36.783 28.015 -21.239 1.00 19.51 149 PRO B C 1
ATOM 3310 O O . PRO B 1 171 ? 36.565 27.717 -20.070 1.00 22.25 149 PRO B O 1
ATOM 3314 N N . ASP B 1 172 ? 37.820 28.760 -21.593 1.00 19.95 150 ASP B N 1
ATOM 3315 C CA . ASP B 1 172 ? 38.855 29.159 -20.652 1.00 21.67 150 ASP B CA 1
ATOM 3316 C C . ASP B 1 172 ? 38.290 29.720 -19.342 1.00 23.87 150 ASP B C 1
ATOM 3317 O O . ASP B 1 172 ? 37.585 30.733 -19.336 1.00 23.74 150 ASP B O 1
ATOM 3322 N N . ARG B 1 173 ? 38.602 29.052 -18.249 1.00 23.69 151 ARG B N 1
ATOM 3323 C CA . ARG B 1 173 ? 38.160 29.480 -16.926 1.00 24.02 151 ARG B CA 1
ATOM 3324 C C . ARG B 1 173 ? 38.929 30.699 -16.449 1.00 25.37 151 ARG B C 1
ATOM 3325 O O . ARG B 1 173 ? 38.343 31.663 -15.924 1.00 24.11 151 ARG B O 1
ATOM 3333 N N . ILE B 1 174 ? 40.243 30.645 -16.638 1.00 23.40 152 ILE B N 1
ATOM 3334 C CA . ILE B 1 174 ? 41.131 31.728 -16.220 1.00 26.71 152 ILE B CA 1
ATOM 3335 C C . ILE B 1 174 ? 41.998 32.103 -17.412 1.00 30.33 152 ILE B C 1
ATOM 3336 O O . ILE B 1 174 ? 42.584 31.233 -18.059 1.00 28.50 152 ILE B O 1
ATOM 3341 N N . PHE B 1 175 ? 42.067 33.396 -17.701 1.00 29.28 153 PHE B N 1
ATOM 3342 C CA . PHE B 1 175 ? 42.887 33.913 -18.789 1.00 30.54 153 PHE B CA 1
ATOM 3343 C C . PHE B 1 175 ? 44.188 34.420 -18.186 1.00 30.38 153 PHE B C 1
ATOM 3344 O O . PHE B 1 175 ? 44.159 35.196 -17.240 1.00 31.94 153 PHE B O 1
ATOM 3352 N N . PRO B 1 176 ? 45.339 33.963 -18.713 1.00 33.35 154 PRO B N 1
ATOM 3353 C CA . PRO B 1 176 ? 46.628 34.262 -18.091 1.00 34.07 154 PRO B CA 1
ATOM 3354 C C . PRO B 1 176 ? 47.179 35.622 -18.530 1.00 35.86 154 PRO B C 1
ATOM 3355 O O . PRO B 1 176 ? 48.170 35.700 -19.249 1.00 36.21 154 PRO B O 1
ATOM 3359 N N . ALA B 1 177 ? 46.527 36.687 -18.085 1.00 35.13 155 ALA B N 1
ATOM 3360 C CA . ALA B 1 177 ? 46.931 38.047 -18.454 1.00 36.23 155 ALA B CA 1
ATOM 3361 C C . ALA B 1 177 ? 48.289 38.429 -17.843 1.00 38.30 155 ALA B C 1
ATOM 3362 O O . ALA B 1 177 ? 48.688 37.893 -16.812 1.00 37.03 155 ALA B O 1
ATOM 3364 N N . GLU B 1 178 ? 48.976 39.383 -18.462 1.00 44.94 156 GLU B N 1
ATOM 3365 C CA A GLU B 1 178 ? 50.341 39.708 -18.028 0.50 48.35 156 GLU B CA 1
ATOM 3366 C CA B GLU B 1 178 ? 50.327 39.790 -18.044 0.50 47.39 156 GLU B CA 1
ATOM 3367 C C . GLU B 1 178 ? 50.440 40.076 -16.543 1.00 47.94 156 GLU B C 1
ATOM 3368 O O . GLU B 1 178 ? 51.377 39.630 -15.870 1.00 48.14 156 GLU B O 1
ATOM 3379 N N . ASP B 1 179 ? 49.477 40.835 -16.018 1.00 47.95 157 ASP B N 1
ATOM 3380 C CA . ASP B 1 179 ? 49.539 41.285 -14.613 1.00 48.87 157 ASP B CA 1
ATOM 3381 C C . ASP B 1 179 ? 48.869 40.372 -13.586 1.00 50.19 157 ASP B C 1
ATOM 3382 O O . ASP B 1 179 ? 48.641 40.791 -12.446 1.00 51.71 157 ASP B O 1
ATOM 3387 N N . GLY B 1 180 ? 48.566 39.131 -13.973 1.00 46.13 158 GLY B N 1
ATOM 3388 C CA . GLY B 1 180 ? 47.970 38.157 -13.055 1.00 42.14 158 GLY B CA 1
ATOM 3389 C C . GLY B 1 180 ? 46.693 37.563 -13.629 1.00 38.08 158 GLY B C 1
ATOM 3390 O O . GLY B 1 180 ? 46.162 38.061 -14.628 1.00 38.27 158 GLY B O 1
ATOM 3391 N N . PRO B 1 181 ? 46.204 36.483 -13.014 1.00 32.13 159 PRO B N 1
ATOM 3392 C CA . PRO B 1 181 ? 45.043 35.782 -13.560 1.00 30.95 159 PRO B CA 1
ATOM 3393 C C . PRO B 1 181 ? 43.786 36.652 -13.572 1.00 26.86 159 PRO B C 1
ATOM 3394 O O . PRO B 1 181 ? 43.514 37.377 -12.597 1.00 25.63 159 PRO B O 1
ATOM 3398 N N . ILE B 1 182 ? 43.050 36.580 -14.675 1.00 25.22 160 ILE B N 1
ATOM 3399 C CA . ILE B 1 182 ? 41.753 37.208 -14.763 1.00 25.23 160 ILE B CA 1
ATOM 3400 C C . ILE B 1 182 ? 40.715 36.185 -15.217 1.00 23.60 160 ILE B C 1
ATOM 3401 O O . ILE B 1 182 ? 41.063 35.125 -15.748 1.00 23.56 160 ILE B O 1
ATOM 3406 N N . PRO B 1 183 ? 39.435 36.490 -14.980 1.00 24.28 161 PRO B N 1
ATOM 3407 C CA . PRO B 1 183 ? 38.424 35.543 -15.423 1.00 23.53 161 PRO B CA 1
ATOM 3408 C C . PRO B 1 183 ? 38.381 35.384 -16.929 1.00 22.68 161 PRO B C 1
ATOM 3409 O O . PRO B 1 183 ? 38.568 36.350 -17.665 1.00 24.81 161 PRO B O 1
ATOM 3413 N N . GLY B 1 184 ? 38.166 34.158 -17.389 1.00 20.83 162 GLY B N 1
ATOM 3414 C CA . GLY B 1 184 ? 37.873 33.907 -18.777 1.00 21.19 162 GLY B CA 1
ATOM 3415 C C . GLY B 1 184 ? 36.370 33.825 -19.045 1.00 20.49 162 GLY B C 1
ATOM 3416 O O . GLY B 1 184 ? 35.548 34.005 -18.149 1.00 18.98 162 GLY B O 1
ATOM 3417 N N . THR B 1 185 ? 36.030 33.566 -20.293 1.00 21.65 163 THR B N 1
ATOM 3418 C CA . THR B 1 185 ? 34.657 33.292 -20.705 1.00 21.31 163 THR B CA 1
ATOM 3419 C C . THR B 1 185 ? 34.016 32.224 -19.792 1.00 22.37 163 THR B C 1
ATOM 3420 O O . THR B 1 185 ? 32.817 32.263 -19.519 1.00 19.72 163 THR B O 1
ATOM 3424 N N . GLY B 1 186 ? 34.821 31.284 -19.302 1.00 22.15 164 GLY B N 1
ATOM 3425 C CA . GLY B 1 186 ? 34.331 30.265 -18.359 1.00 22.78 164 GLY B CA 1
ATOM 3426 C C . GLY B 1 186 ? 33.687 30.792 -17.079 1.00 22.42 164 GLY B C 1
ATOM 3427 O O . GLY B 1 186 ? 32.886 30.124 -16.474 1.00 22.66 164 GLY B O 1
ATOM 3428 N N . MET B 1 187 ? 34.030 32.007 -16.647 1.00 21.63 165 MET B N 1
ATOM 3429 C CA . MET B 1 187 ? 33.285 32.646 -15.578 1.00 19.80 165 MET B CA 1
ATOM 3430 C C . MET B 1 187 ? 31.769 32.692 -15.831 1.00 18.51 165 MET B C 1
ATOM 3431 O O . MET B 1 187 ? 30.990 32.401 -14.937 1.00 21.10 165 MET B O 1
ATOM 3436 N N . ILE B 1 188 ? 31.377 33.096 -17.027 1.00 20.00 166 ILE B N 1
ATOM 3437 C CA . ILE B 1 188 ? 29.962 33.225 -17.392 1.00 21.59 166 ILE B CA 1
ATOM 3438 C C . ILE B 1 188 ? 29.355 31.828 -17.564 1.00 21.68 166 ILE B C 1
ATOM 3439 O O . ILE B 1 188 ? 28.252 31.539 -17.072 1.00 21.14 166 ILE B O 1
ATOM 3444 N N . ILE B 1 189 ? 30.096 30.955 -18.231 1.00 21.94 167 ILE B N 1
ATOM 3445 C CA . ILE B 1 189 ? 29.689 29.553 -18.341 1.00 21.30 167 ILE B CA 1
ATOM 3446 C C . ILE B 1 189 ? 29.410 29.000 -16.945 1.00 21.15 167 ILE B C 1
ATOM 3447 O O . ILE B 1 189 ? 28.358 28.367 -16.704 1.00 21.81 167 ILE B O 1
ATOM 3452 N N . GLY B 1 190 ? 30.328 29.239 -16.012 1.00 20.14 168 GLY B N 1
ATOM 3453 C CA . GLY B 1 190 ? 30.200 28.740 -14.649 1.00 21.55 168 GLY B CA 1
ATOM 3454 C C . GLY B 1 190 ? 28.993 29.268 -13.911 1.00 23.09 168 GLY B C 1
ATOM 3455 O O . GLY B 1 190 ? 28.240 28.516 -13.279 1.00 21.33 168 GLY B O 1
ATOM 3456 N N . ALA B 1 191 ? 28.803 30.571 -13.997 1.00 21.61 169 ALA B N 1
ATOM 3457 C CA . ALA B 1 191 ? 27.639 31.213 -13.391 1.00 22.23 169 ALA B CA 1
ATOM 3458 C C . ALA B 1 191 ? 26.304 30.610 -13.907 1.00 21.11 169 ALA B C 1
ATOM 3459 O O . ALA B 1 191 ? 25.386 30.315 -13.128 1.00 23.70 169 ALA B O 1
ATOM 3461 N N . LEU B 1 192 ? 26.202 30.442 -15.211 1.00 21.29 170 LEU B N 1
ATOM 3462 C CA . LEU B 1 192 ? 24.949 29.979 -15.842 1.00 22.26 170 LEU B CA 1
ATOM 3463 C C . LEU B 1 192 ? 24.678 28.524 -15.507 1.00 22.58 170 LEU B C 1
ATOM 3464 O O . LEU B 1 192 ? 23.539 28.146 -15.240 1.00 22.40 170 LEU B O 1
ATOM 3469 N N . TYR B 1 193 ? 25.733 27.728 -15.495 1.00 21.12 171 TYR B N 1
ATOM 3470 C CA . TYR B 1 193 ? 25.600 26.327 -15.091 1.00 23.88 171 TYR B CA 1
ATOM 3471 C C . TYR B 1 193 ? 25.097 26.222 -13.647 1.00 22.51 171 TYR B C 1
ATOM 3472 O O . TYR B 1 193 ? 24.186 25.454 -13.334 1.00 25.19 171 TYR B O 1
ATOM 3481 N N . TRP B 1 194 ? 25.715 26.968 -12.758 1.00 23.72 172 TRP B N 1
ATOM 3482 C CA . TRP B 1 194 ? 25.347 26.905 -11.346 1.00 25.49 172 TRP B CA 1
ATOM 3483 C C . TRP B 1 194 ? 23.891 27.343 -11.158 1.00 24.51 172 TRP B C 1
ATOM 3484 O O . TRP B 1 194 ? 23.165 26.705 -10.403 1.00 25.11 172 TRP B O 1
ATOM 3495 N N . MET B 1 195 ? 23.474 28.397 -11.856 1.00 22.92 173 MET B N 1
ATOM 3496 C CA . MET B 1 195 ? 22.109 28.921 -11.689 1.00 23.63 173 MET B CA 1
ATOM 3497 C C . MET B 1 195 ? 21.036 28.054 -12.370 1.00 25.59 173 MET B C 1
ATOM 3498 O O . MET B 1 195 ? 19.901 27.997 -11.882 1.00 27.08 173 MET B O 1
ATOM 3503 N N . THR B 1 196 ? 21.376 27.397 -13.484 1.00 24.96 174 THR B N 1
ATOM 3504 C CA . THR B 1 196 ? 20.354 26.753 -14.323 1.00 25.02 174 THR B CA 1
ATOM 3505 C C . THR B 1 196 ? 20.551 25.251 -14.572 1.00 26.97 174 THR B C 1
ATOM 3506 O O . THR B 1 196 ? 19.630 24.591 -15.076 1.00 26.57 174 THR B O 1
ATOM 3510 N N . GLY B 1 197 ? 21.732 24.728 -14.259 1.00 26.02 175 GLY B N 1
ATOM 3511 C CA . GLY B 1 197 ? 22.076 23.348 -14.603 1.00 26.82 175 GLY B CA 1
ATOM 3512 C C . GLY B 1 197 ? 22.558 23.113 -16.030 1.00 27.74 175 GLY B C 1
ATOM 3513 O O . GLY B 1 197 ? 22.973 22.008 -16.356 1.00 31.78 175 GLY B O 1
ATOM 3514 N N . ARG B 1 198 ? 22.571 24.150 -16.869 1.00 26.11 176 ARG B N 1
ATOM 3515 C CA . ARG B 1 198 ? 22.916 24.021 -18.286 1.00 25.64 176 ARG B CA 1
ATOM 3516 C C . ARG B 1 198 ? 24.352 24.378 -18.526 1.00 26.05 176 ARG B C 1
ATOM 3517 O O . ARG B 1 198 ? 24.832 25.448 -18.083 1.00 24.96 176 ARG B O 1
ATOM 3525 N N . GLU B 1 199 ? 25.026 23.489 -19.248 1.00 25.52 177 GLU B N 1
ATOM 3526 C CA . GLU B 1 199 ? 26.313 23.803 -19.885 1.00 26.98 177 GLU B CA 1
ATOM 3527 C C . GLU B 1 199 ? 26.059 24.179 -21.327 1.00 25.41 177 GLU B C 1
ATOM 3528 O O . GLU B 1 199 ? 25.014 23.855 -21.882 1.00 24.18 177 GLU B O 1
ATOM 3534 N N . PRO B 1 200 ? 27.049 24.804 -21.985 1.00 24.14 178 PRO B N 1
ATOM 3535 C CA . PRO B 1 200 ? 26.865 25.066 -23.393 1.00 23.85 178 PRO B CA 1
ATOM 3536 C C . PRO B 1 200 ? 26.556 23.792 -24.179 1.00 23.20 178 PRO B C 1
ATOM 3537 O O . PRO B 1 200 ? 27.133 22.722 -23.888 1.00 23.83 178 PRO B O 1
ATOM 3541 N N . ASP B 1 201 ? 25.678 23.909 -25.162 1.00 23.10 179 ASP B N 1
ATOM 3542 C CA . ASP B 1 201 ? 25.472 22.849 -26.156 1.00 25.04 179 ASP B CA 1
ATOM 3543 C C . ASP B 1 201 ? 26.738 22.655 -27.001 1.00 26.99 179 ASP B C 1
ATOM 3544 O O . ASP B 1 201 ? 27.097 21.540 -27.350 1.00 23.57 179 ASP B O 1
ATOM 3549 N N . VAL B 1 202 ? 27.412 23.753 -27.334 1.00 23.05 180 VAL B N 1
ATOM 3550 C CA . VAL B 1 202 ? 28.616 23.695 -28.135 1.00 24.30 180 VAL B CA 1
ATOM 3551 C C . VAL B 1 202 ? 29.624 24.675 -27.547 1.00 24.21 180 VAL B C 1
ATOM 3552 O O . VAL B 1 202 ? 29.268 25.815 -27.251 1.00 23.59 180 VAL B O 1
ATOM 3556 N N . VAL B 1 203 ? 30.850 24.214 -27.375 1.00 23.24 181 VAL B N 1
ATOM 3557 C CA . VAL B 1 203 ? 31.981 25.086 -27.080 1.00 23.49 181 VAL B CA 1
ATOM 3558 C C . VAL B 1 203 ? 32.827 25.163 -28.353 1.00 24.27 181 VAL B C 1
ATOM 3559 O O . VAL B 1 203 ? 33.236 24.148 -28.909 1.00 22.29 181 VAL B O 1
ATOM 3563 N N . VAL B 1 204 ? 33.133 26.369 -28.818 1.00 21.83 182 VAL B N 1
ATOM 3564 C CA . VAL B 1 204 ? 33.824 26.502 -30.087 1.00 21.87 182 VAL B CA 1
ATOM 3565 C C . VAL B 1 204 ? 35.343 26.429 -29.923 1.00 23.67 182 VAL B C 1
ATOM 3566 O O . VAL B 1 204 ? 36.013 25.671 -30.618 1.00 22.11 182 VAL B O 1
ATOM 3570 N N . GLY B 1 205 ? 35.876 27.242 -29.011 1.00 23.12 183 GLY B N 1
ATOM 3571 C CA . GLY B 1 205 ? 37.304 27.429 -28.846 1.00 23.40 183 GLY B CA 1
ATOM 3572 C C . GLY B 1 205 ? 38.064 26.249 -28.276 1.00 23.02 183 GLY B C 1
ATOM 3573 O O . GLY B 1 205 ? 37.486 25.282 -27.774 1.00 23.15 183 GLY B O 1
ATOM 3574 N N . LYS B 1 206 ? 39.377 26.357 -28.342 1.00 23.41 184 LYS B N 1
ATOM 3575 C CA . LYS B 1 206 ? 40.287 25.304 -27.881 1.00 21.53 184 LYS B CA 1
ATOM 3576 C C . LYS B 1 206 ? 40.029 25.047 -26.401 1.00 23.32 184 LYS B C 1
ATOM 3577 O O . LYS B 1 206 ? 39.859 25.983 -25.644 1.00 22.70 184 LYS B O 1
ATOM 3583 N N . PRO B 1 207 ? 40.108 23.777 -25.950 1.00 22.06 185 PRO B N 1
ATOM 3584 C CA . PRO B 1 207 ? 40.571 22.604 -26.732 1.00 23.10 185 PRO B CA 1
ATOM 3585 C C . PRO B 1 207 ? 39.454 21.847 -27.474 1.00 24.63 185 PRO B C 1
ATOM 3586 O O . PRO B 1 207 ? 39.653 20.700 -27.925 1.00 25.10 185 PRO B O 1
ATOM 3590 N N . SER B 1 208 ? 38.289 22.472 -27.614 1.00 23.62 186 SER B N 1
ATOM 3591 C CA . SER B 1 208 ? 37.220 21.892 -28.415 1.00 24.01 186 SER B CA 1
ATOM 3592 C C . SER B 1 208 ? 37.626 21.496 -29.826 1.00 24.55 186 SER B C 1
ATOM 3593 O O . SER B 1 208 ? 38.374 22.180 -30.528 1.00 24.08 186 SER B O 1
ATOM 3596 N N . GLU B 1 209 ? 37.092 20.370 -30.265 1.00 24.82 187 GLU B N 1
ATOM 3597 C CA . GLU B 1 209 ? 37.301 19.933 -31.627 1.00 25.42 187 GLU B CA 1
ATOM 3598 C C . GLU B 1 209 ? 36.644 20.834 -32.644 1.00 25.25 187 GLU B C 1
ATOM 3599 O O . GLU B 1 209 ? 36.979 20.782 -33.811 1.00 24.84 187 GLU B O 1
ATOM 3605 N N . VAL B 1 210 ? 35.714 21.686 -32.212 1.00 25.43 188 VAL B N 1
ATOM 3606 C CA . VAL B 1 210 ? 34.985 22.490 -33.161 1.00 26.20 188 VAL B CA 1
ATOM 3607 C C . VAL B 1 210 ? 35.925 23.430 -33.916 1.00 22.52 188 VAL B C 1
ATOM 3608 O O . VAL B 1 210 ? 36.006 23.374 -35.153 1.00 22.20 188 VAL B O 1
ATOM 3612 N N . ILE B 1 211 ? 36.636 24.302 -33.199 1.00 24.69 189 ILE B N 1
ATOM 3613 C CA . ILE B 1 211 ? 37.534 25.228 -33.891 1.00 22.79 189 ILE B CA 1
ATOM 3614 C C . ILE B 1 211 ? 38.682 24.475 -34.574 1.00 23.24 189 ILE B C 1
ATOM 3615 O O . ILE B 1 211 ? 39.131 24.868 -35.636 1.00 24.88 189 ILE B O 1
ATOM 3620 N N . MET B 1 212 ? 39.115 23.368 -33.981 1.00 22.85 190 MET B N 1
ATOM 3621 C CA . MET B 1 212 ? 40.274 22.635 -34.495 1.00 24.55 190 MET B CA 1
ATOM 3622 C C . MET B 1 212 ? 39.975 21.900 -35.801 1.00 26.79 190 MET B C 1
ATOM 3623 O O . MET B 1 212 ? 40.795 21.892 -36.715 1.00 26.21 190 MET B O 1
ATOM 3628 N N . ARG B 1 213 ? 38.787 21.314 -35.901 1.00 28.46 191 ARG B N 1
ATOM 3629 C CA . ARG B 1 213 ? 38.383 20.662 -37.145 1.00 28.06 191 ARG B CA 1
ATOM 3630 C C . ARG B 1 213 ? 38.114 21.679 -38.253 1.00 28.76 191 ARG B C 1
ATOM 3631 O O . ARG B 1 213 ? 38.413 21.416 -39.419 1.00 26.60 191 ARG B O 1
ATOM 3639 N N . GLU B 1 214 ? 37.596 22.864 -37.904 1.00 26.97 192 GLU B N 1
ATOM 3640 C CA . GLU B 1 214 ? 37.482 23.938 -38.878 1.00 28.24 192 GLU B CA 1
ATOM 3641 C C . GLU B 1 214 ? 38.876 24.353 -39.388 1.00 26.17 192 GLU B C 1
ATOM 3642 O O . GLU B 1 214 ? 39.069 24.560 -40.593 1.00 28.58 192 GLU B O 1
ATOM 3648 N N . ALA B 1 215 ? 39.846 24.456 -38.487 1.00 25.37 193 ALA B N 1
ATOM 3649 C CA . ALA B 1 215 ? 41.221 24.763 -38.891 1.00 25.72 193 ALA B CA 1
ATOM 3650 C C . ALA B 1 215 ? 41.779 23.714 -39.871 1.00 26.12 193 ALA B C 1
ATOM 3651 O O . ALA B 1 215 ? 42.361 24.056 -40.912 1.00 25.36 193 ALA B O 1
ATOM 3653 N N . LEU B 1 216 ? 41.559 22.439 -39.572 1.00 28.25 194 LEU B N 1
ATOM 3654 C CA . LEU B 1 216 ? 41.983 21.369 -40.491 1.00 30.50 194 LEU B CA 1
ATOM 3655 C C . LEU B 1 216 ? 41.333 21.510 -41.861 1.00 30.31 194 LEU B C 1
ATOM 3656 O O . LEU B 1 216 ? 41.984 21.320 -42.898 1.00 31.32 194 LEU B O 1
ATOM 3661 N N . ASP B 1 217 ? 40.060 21.880 -41.845 1.00 32.57 195 ASP B N 1
ATOM 3662 C CA A ASP B 1 217 ? 39.313 22.169 -43.067 0.50 32.02 195 ASP B CA 1
ATOM 3663 C CA B ASP B 1 217 ? 39.322 22.020 -43.133 0.50 31.71 195 ASP B CA 1
ATOM 3664 C C . ASP B 1 217 ? 39.501 23.446 -44.002 1.00 32.60 195 ASP B C 1
ATOM 3665 O O . ASP B 1 217 ? 39.071 23.852 -45.136 1.00 32.16 195 ASP B O 1
ATOM 3674 N N . ILE B 1 218 ? 40.158 24.308 -43.254 1.00 30.23 196 ILE B N 1
ATOM 3675 C CA . ILE B 1 218 ? 40.759 25.471 -43.917 1.00 30.39 196 ILE B CA 1
ATOM 3676 C C . ILE B 1 218 ? 42.136 25.119 -44.508 1.00 31.37 196 ILE B C 1
ATOM 3677 O O . ILE B 1 218 ? 42.456 25.531 -45.636 1.00 31.52 196 ILE B O 1
ATOM 3682 N N . LEU B 1 219 ? 42.935 24.374 -43.750 1.00 31.79 197 LEU B N 1
ATOM 3683 C CA . LEU B 1 219 ? 44.261 23.923 -44.205 1.00 33.17 197 LEU B CA 1
ATOM 3684 C C . LEU B 1 219 ? 44.194 22.883 -45.321 1.00 35.99 197 LEU B C 1
ATOM 3685 O O . LEU B 1 219 ? 45.155 22.721 -46.077 1.00 39.53 197 LEU B O 1
ATOM 3690 N N . GLY B 1 220 ? 43.087 22.156 -45.389 1.00 35.04 198 GLY B N 1
ATOM 3691 C CA . GLY B 1 220 ? 42.897 21.109 -46.386 1.00 38.40 198 GLY B CA 1
ATOM 3692 C C . GLY B 1 220 ? 43.818 19.950 -46.089 1.00 36.95 198 GLY B C 1
ATOM 3693 O O . GLY B 1 220 ? 44.338 19.316 -47.001 1.00 42.04 198 GLY B O 1
ATOM 3694 N N . LEU B 1 221 ? 44.029 19.691 -44.804 1.00 37.50 199 LEU B N 1
ATOM 3695 C CA . LEU B 1 221 ? 44.960 18.669 -44.348 1.00 38.28 199 LEU B CA 1
ATOM 3696 C C . LEU B 1 221 ? 44.330 17.784 -43.296 1.00 39.26 199 LEU B C 1
ATOM 3697 O O . LEU B 1 221 ? 43.482 18.222 -42.501 1.00 35.66 199 LEU B O 1
ATOM 3702 N N . ASP B 1 222 ? 44.758 16.528 -43.297 1.00 39.62 200 ASP B N 1
ATOM 3703 C CA . ASP B 1 222 ? 44.411 15.592 -42.249 1.00 40.95 200 ASP B CA 1
ATOM 3704 C C . ASP B 1 222 ? 45.324 15.862 -41.047 1.00 36.25 200 ASP B C 1
ATOM 3705 O O . ASP B 1 222 ? 46.444 16.359 -41.197 1.00 32.57 200 ASP B O 1
ATOM 3710 N N . ALA B 1 223 ? 44.845 15.527 -39.856 1.00 35.95 201 ALA B N 1
ATOM 3711 C CA . ALA B 1 223 ? 45.605 15.771 -38.641 1.00 35.12 201 ALA B CA 1
ATOM 3712 C C . ALA B 1 223 ? 47.001 15.159 -38.656 1.00 36.42 201 ALA B C 1
ATOM 3713 O O . ALA B 1 223 ? 47.919 15.729 -38.084 1.00 32.05 201 ALA B O 1
ATOM 3715 N N . LYS B 1 224 ? 47.171 14.003 -39.308 1.00 37.64 202 LYS B N 1
ATOM 3716 C CA A LYS B 1 224 ? 48.479 13.343 -39.325 0.50 38.10 202 LYS B CA 1
ATOM 3717 C CA B LYS B 1 224 ? 48.476 13.335 -39.346 0.50 37.93 202 LYS B CA 1
ATOM 3718 C C . LYS B 1 224 ? 49.570 14.222 -39.936 1.00 37.01 202 LYS B C 1
ATOM 3719 O O . LYS B 1 224 ? 50.754 14.023 -39.653 1.00 37.39 202 LYS B O 1
ATOM 3730 N N . ASP B 1 225 ? 49.164 15.191 -40.764 1.00 35.23 203 ASP B N 1
ATOM 3731 C CA . ASP B 1 225 ? 50.082 16.095 -41.451 1.00 35.76 203 ASP B CA 1
ATOM 3732 C C . ASP B 1 225 ? 50.177 17.483 -40.822 1.00 34.28 203 ASP B C 1
ATOM 3733 O O . ASP B 1 225 ? 50.740 18.398 -41.428 1.00 32.37 203 ASP B O 1
ATOM 3738 N N . VAL B 1 226 ? 49.666 17.617 -39.599 1.00 31.88 204 VAL B N 1
ATOM 3739 C CA . VAL B 1 226 ? 49.590 18.922 -38.922 1.00 30.36 204 VAL B CA 1
ATOM 3740 C C . VAL B 1 226 ? 50.174 18.848 -37.524 1.00 29.61 204 VAL B C 1
ATOM 3741 O O . VAL B 1 226 ? 49.936 17.876 -36.791 1.00 29.38 204 VAL B O 1
ATOM 3745 N N . ALA B 1 227 ? 50.936 19.885 -37.146 1.00 27.68 205 ALA B N 1
ATOM 3746 C CA . ALA B 1 227 ? 51.350 20.070 -35.760 1.00 29.11 205 ALA B CA 1
ATOM 3747 C C . ALA B 1 227 ? 50.589 21.254 -35.163 1.00 28.75 205 ALA B C 1
ATOM 3748 O O . ALA B 1 227 ? 50.392 22.270 -35.839 1.00 26.92 205 ALA B O 1
ATOM 3750 N N . VAL B 1 228 ? 50.182 21.093 -33.908 1.00 29.07 206 VAL B N 1
ATOM 3751 C CA . VAL B 1 228 ? 49.510 22.138 -33.130 1.00 26.02 206 VAL B CA 1
ATOM 3752 C C . VAL B 1 228 ? 50.496 22.718 -32.137 1.00 26.92 206 VAL B C 1
ATOM 3753 O O . VAL B 1 228 ? 51.071 22.002 -31.315 1.00 26.50 206 VAL B O 1
ATOM 3757 N N . VAL B 1 229 ? 50.688 24.036 -32.213 1.00 25.61 207 VAL B N 1
ATOM 3758 C CA . VAL B 1 229 ? 51.714 24.715 -31.463 1.00 25.10 207 VAL B CA 1
ATOM 3759 C C . VAL B 1 229 ? 51.086 25.727 -30.510 1.00 24.45 207 VAL B C 1
ATOM 3760 O O . VAL B 1 229 ? 50.226 26.507 -30.919 1.00 25.38 207 VAL B O 1
ATOM 3764 N N . GLY B 1 230 ? 51.484 25.691 -29.248 1.00 25.49 208 GLY B N 1
ATOM 3765 C CA . GLY B 1 230 ? 51.015 26.694 -28.277 1.00 25.71 208 GLY B CA 1
ATOM 3766 C C . GLY B 1 230 ? 51.821 26.765 -27.007 1.00 26.45 208 GLY B C 1
ATOM 3767 O O . GLY B 1 230 ? 52.839 26.072 -26.874 1.00 25.71 208 GLY B O 1
ATOM 3768 N N . ASP B 1 231 ? 51.360 27.596 -26.061 1.00 22.20 209 ASP B N 1
ATOM 3769 C CA . ASP B 1 231 ? 52.076 27.815 -24.815 1.00 22.76 209 ASP B CA 1
ATOM 3770 C C . ASP B 1 231 ? 51.370 27.284 -23.581 1.00 23.15 209 ASP B C 1
ATOM 3771 O O . ASP B 1 231 ? 51.901 27.414 -22.491 1.00 25.29 209 ASP B O 1
ATOM 3776 N N . GLN B 1 232 ? 50.174 26.708 -23.734 1.00 24.46 210 GLN B N 1
ATOM 3777 C CA . GLN B 1 232 ? 49.434 26.170 -22.617 1.00 23.02 210 GLN B CA 1
ATOM 3778 C C . GLN B 1 232 ? 49.152 24.683 -22.855 1.00 23.25 210 GLN B C 1
ATOM 3779 O O . GLN B 1 232 ? 48.606 24.301 -23.896 1.00 22.63 210 GLN B O 1
ATOM 3785 N N . ILE B 1 233 ? 49.510 23.861 -21.890 1.00 24.91 211 ILE B N 1
ATOM 3786 C CA . ILE B 1 233 ? 49.283 22.419 -22.026 1.00 22.71 211 ILE B CA 1
ATOM 3787 C C . ILE B 1 233 ? 47.778 22.105 -22.014 1.00 24.33 211 ILE B C 1
ATOM 3788 O O . ILE B 1 233 ? 47.292 21.317 -22.827 1.00 22.99 211 ILE B O 1
ATOM 3793 N N . ASP B 1 234 ? 47.049 22.779 -21.127 1.00 25.76 212 ASP B N 1
ATOM 3794 C CA . ASP B 1 234 ? 45.612 22.526 -20.935 1.00 28.06 212 ASP B CA 1
ATOM 3795 C C . ASP B 1 234 ? 44.736 23.031 -22.092 1.00 27.63 212 ASP B C 1
ATOM 3796 O O . ASP B 1 234 ? 43.563 22.663 -22.194 1.00 26.74 212 ASP B O 1
ATOM 3801 N N . VAL B 1 235 ? 45.300 23.871 -22.957 1.00 24.37 213 VAL B N 1
ATOM 3802 C CA . VAL B 1 235 ? 44.570 24.399 -24.096 1.00 22.33 213 VAL B CA 1
ATOM 3803 C C . VAL B 1 235 ? 45.135 23.917 -25.416 1.00 23.74 213 VAL B C 1
ATOM 3804 O O . VAL B 1 235 ? 44.448 23.264 -26.180 1.00 24.32 213 VAL B O 1
ATOM 3808 N N . ASP B 1 236 ? 46.407 24.213 -25.683 1.00 23.89 214 ASP B N 1
ATOM 3809 C CA . ASP B 1 236 ? 46.971 23.936 -26.993 1.00 22.63 214 ASP B CA 1
ATOM 3810 C C . ASP B 1 236 ? 47.346 22.471 -27.168 1.00 23.34 214 ASP B C 1
ATOM 3811 O O . ASP B 1 236 ? 47.010 21.872 -28.193 1.00 24.98 214 ASP B O 1
ATOM 3816 N N . VAL B 1 237 ? 47.995 21.900 -26.168 1.00 23.91 215 VAL B N 1
ATOM 3817 C CA . VAL B 1 237 ? 48.346 20.459 -26.232 1.00 25.10 215 VAL B CA 1
ATOM 3818 C C . VAL B 1 237 ? 47.058 19.621 -26.217 1.00 24.44 215 VAL B C 1
ATOM 3819 O O . VAL B 1 237 ? 46.863 18.756 -27.059 1.00 25.75 215 VAL B O 1
ATOM 3823 N N . ALA B 1 238 ? 46.162 19.921 -25.279 1.00 25.87 216 ALA B N 1
ATOM 3824 C CA . ALA B 1 238 ? 44.841 19.311 -25.245 1.00 26.13 216 ALA B CA 1
ATOM 3825 C C . ALA B 1 238 ? 44.114 19.394 -26.583 1.00 26.52 216 ALA B C 1
ATOM 3826 O O . ALA B 1 238 ? 43.515 18.406 -27.038 1.00 26.59 216 ALA B O 1
ATOM 3828 N N . ALA B 1 239 ? 44.159 20.566 -27.225 1.00 25.20 217 ALA B N 1
ATOM 3829 C CA . ALA B 1 239 ? 43.533 20.747 -28.537 1.00 25.18 217 ALA B CA 1
ATOM 3830 C C . ALA B 1 239 ? 44.082 19.807 -29.618 1.00 25.76 217 ALA B C 1
ATOM 3831 O O . ALA B 1 239 ? 43.310 19.227 -30.374 1.00 26.73 217 ALA B O 1
ATOM 3833 N N . GLY B 1 240 ? 45.406 19.660 -29.667 1.00 25.66 218 GLY B N 1
ATOM 3834 C CA . GLY B 1 240 ? 46.064 18.825 -30.661 1.00 26.19 218 GLY B CA 1
ATOM 3835 C C . GLY B 1 240 ? 45.718 17.364 -30.385 1.00 26.61 218 GLY B C 1
ATOM 3836 O O . GLY B 1 240 ? 45.397 16.613 -31.306 1.00 28.71 218 GLY B O 1
ATOM 3837 N N . LYS B 1 241 ? 45.741 16.988 -29.112 1.00 28.59 219 LYS B N 1
ATOM 3838 C CA . LYS B 1 241 ? 45.419 15.606 -28.729 1.00 30.59 219 LYS B CA 1
ATOM 3839 C C . LYS B 1 241 ? 43.991 15.242 -29.099 1.00 33.76 219 LYS B C 1
ATOM 3840 O O . LYS B 1 241 ? 43.717 14.115 -29.505 1.00 34.01 219 LYS B O 1
ATOM 3846 N N . ALA B 1 242 ? 43.086 16.210 -29.005 1.00 33.28 220 ALA B N 1
ATOM 3847 C CA . ALA B 1 242 ? 41.679 15.983 -29.312 1.00 32.20 220 ALA B CA 1
ATOM 3848 C C . ALA B 1 242 ? 41.420 15.696 -30.794 1.00 34.16 220 ALA B C 1
ATOM 3849 O O . ALA B 1 242 ? 40.425 15.063 -31.126 1.00 33.57 220 ALA B O 1
ATOM 3851 N N . ILE B 1 243 ? 42.295 16.163 -31.683 1.00 29.35 221 ILE B N 1
ATOM 3852 C CA . ILE B 1 243 ? 42.158 15.868 -33.117 1.00 29.42 221 ILE B CA 1
ATOM 3853 C C . ILE B 1 243 ? 43.214 14.876 -33.615 1.00 29.53 221 ILE B C 1
ATOM 3854 O O . ILE B 1 243 ? 43.291 14.594 -34.810 1.00 29.74 221 ILE B O 1
ATOM 3859 N N . GLY B 1 244 ? 44.030 14.371 -32.702 1.00 31.35 222 GLY B N 1
ATOM 3860 C CA . GLY B 1 244 ? 45.076 13.400 -33.054 1.00 35.49 222 GLY B CA 1
ATOM 3861 C C . GLY B 1 244 ? 46.237 13.991 -33.846 1.00 35.90 222 GLY B C 1
ATOM 3862 O O . GLY B 1 244 ? 46.855 13.297 -34.658 1.00 36.12 222 GLY B O 1
ATOM 3863 N N . ALA B 1 245 ? 46.530 15.273 -33.618 1.00 32.80 223 ALA B N 1
ATOM 3864 C CA . ALA B 1 245 ? 47.663 15.944 -34.262 1.00 32.02 223 ALA B CA 1
ATOM 3865 C C . ALA B 1 245 ? 48.814 16.003 -33.275 1.00 30.95 223 ALA B C 1
ATOM 3866 O O . ALA B 1 245 ? 48.598 16.129 -32.061 1.00 30.82 223 ALA B O 1
ATOM 3868 N N . GLU B 1 246 ? 50.046 15.940 -33.775 1.00 29.95 224 GLU B N 1
ATOM 3869 C CA . GLU B 1 246 ? 51.196 16.057 -32.901 1.00 30.97 224 GLU B CA 1
ATOM 3870 C C . GLU B 1 246 ? 51.240 17.435 -32.255 1.00 31.19 224 GLU B C 1
ATOM 3871 O O . GLU B 1 246 ? 50.820 18.416 -32.863 1.00 31.78 224 GLU B O 1
ATOM 3877 N N . THR B 1 247 ? 51.753 17.495 -31.034 1.00 29.69 225 THR B N 1
ATOM 3878 C CA . THR B 1 247 ? 51.691 18.728 -30.233 1.00 28.58 225 THR B CA 1
ATOM 3879 C C . THR B 1 247 ? 53.063 19.291 -29.934 1.00 30.44 225 THR B C 1
ATOM 3880 O O . THR B 1 247 ? 53.988 18.557 -29.557 1.00 30.37 225 THR B O 1
ATOM 3884 N N . VAL B 1 248 ? 53.194 20.601 -30.127 1.00 27.72 226 VAL B N 1
ATOM 3885 C CA . VAL B 1 248 ? 54.421 21.309 -29.815 1.00 27.76 226 VAL B CA 1
ATOM 3886 C C . VAL B 1 248 ? 54.127 22.382 -28.788 1.00 26.97 226 VAL B C 1
ATOM 3887 O O . VAL B 1 248 ? 53.238 23.212 -29.011 1.00 26.62 226 VAL B O 1
ATOM 3891 N N . LEU B 1 249 ? 54.870 22.361 -27.688 1.00 26.69 227 LEU B N 1
ATOM 3892 C CA . LEU B 1 249 ? 54.759 23.367 -26.635 1.00 28.94 227 LEU B CA 1
ATOM 3893 C C . LEU B 1 249 ? 55.958 24.292 -26.717 1.00 29.31 227 LEU B C 1
ATOM 3894 O O . LEU B 1 249 ? 57.086 23.816 -26.674 1.00 30.36 227 LEU B O 1
ATOM 3899 N N . VAL B 1 250 ? 55.729 25.602 -26.854 1.00 28.37 228 VAL B N 1
ATOM 3900 C CA . VAL B 1 250 ? 56.828 26.571 -26.765 1.00 28.77 228 VAL B CA 1
ATOM 3901 C C . VAL B 1 250 ? 56.858 27.194 -25.374 1.00 31.18 228 VAL B C 1
ATOM 3902 O O . VAL B 1 250 ? 55.862 27.132 -24.627 1.00 29.87 228 VAL B O 1
ATOM 3906 N N . LEU B 1 251 ? 57.996 27.801 -25.016 1.00 28.94 229 LEU B N 1
ATOM 3907 C CA . LEU B 1 251 ? 58.226 28.303 -23.663 1.00 27.14 229 LEU B CA 1
ATOM 3908 C C . LEU B 1 251 ? 58.327 29.833 -23.590 1.00 28.93 229 LEU B C 1
ATOM 3909 O O . LEU B 1 251 ? 58.912 30.391 -22.660 1.00 27.95 229 LEU B O 1
ATOM 3914 N N . THR B 1 252 ? 57.698 30.490 -24.557 1.00 30.05 230 THR B N 1
ATOM 3915 C CA . THR B 1 252 ? 57.663 31.946 -24.657 1.00 28.17 230 THR B CA 1
ATOM 3916 C C . THR B 1 252 ? 56.453 32.565 -23.967 1.00 29.43 230 THR B C 1
ATOM 3917 O O . THR B 1 252 ? 56.294 33.789 -23.956 1.00 29.30 230 THR B O 1
ATOM 3921 N N . GLY B 1 253 ? 55.587 31.724 -23.411 1.00 28.96 231 GLY B N 1
ATOM 3922 C CA . GLY B 1 253 ? 54.329 32.191 -22.827 1.00 29.53 231 GLY B CA 1
ATOM 3923 C C . GLY B 1 253 ? 54.107 31.673 -21.432 1.00 28.64 231 GLY B C 1
ATOM 3924 O O . GLY B 1 253 ? 54.958 31.820 -20.562 1.00 28.87 231 GLY B O 1
ATOM 3925 N N . VAL B 1 254 ? 52.953 31.048 -21.223 1.00 28.50 232 VAL B N 1
ATOM 3926 C CA . VAL B 1 254 ? 52.558 30.589 -19.907 1.00 27.91 232 VAL B CA 1
ATOM 3927 C C . VAL B 1 254 ? 53.540 29.573 -19.336 1.00 28.23 232 VAL B C 1
ATOM 3928 O O . VAL B 1 254 ? 53.854 29.619 -18.149 1.00 30.58 232 VAL B O 1
ATOM 3932 N N . THR B 1 255 ? 53.962 28.625 -20.156 1.00 27.97 233 THR B N 1
ATOM 3933 C CA . THR B 1 255 ? 54.849 27.559 -19.690 1.00 29.31 233 THR B CA 1
ATOM 3934 C C . THR B 1 255 ? 56.299 27.998 -19.860 1.00 30.19 233 THR B C 1
ATOM 3935 O O . THR B 1 255 ? 56.674 28.578 -20.871 1.00 28.51 233 THR B O 1
ATOM 3939 N N . THR B 1 256 ? 57.096 27.727 -18.842 1.00 35.99 234 THR B N 1
ATOM 3940 C CA . THR B 1 256 ? 58.490 28.122 -18.836 1.00 36.40 234 THR B CA 1
ATOM 3941 C C . THR B 1 256 ? 59.324 26.895 -18.553 1.00 37.12 234 THR B C 1
ATOM 3942 O O . THR B 1 256 ? 58.802 25.850 -18.158 1.00 34.21 234 THR B O 1
ATOM 3946 N N . ARG B 1 257 ? 60.631 27.032 -18.756 1.00 39.46 235 ARG B N 1
ATOM 3947 C CA . ARG B 1 257 ? 61.562 25.960 -18.428 1.00 41.87 235 ARG B CA 1
ATOM 3948 C C . ARG B 1 257 ? 61.412 25.604 -16.947 1.00 38.76 235 ARG B C 1
ATOM 3949 O O . ARG B 1 257 ? 61.437 24.435 -16.566 1.00 41.00 235 ARG B O 1
ATOM 3957 N N . GLU B 1 258 ? 61.210 26.624 -16.121 1.00 39.50 236 GLU B N 1
ATOM 3958 C CA . GLU B 1 258 ? 61.123 26.434 -14.681 1.00 44.02 236 GLU B CA 1
ATOM 3959 C C . GLU B 1 258 ? 59.837 25.731 -14.252 1.00 42.53 236 GLU B C 1
ATOM 3960 O O . GLU B 1 258 ? 59.869 24.881 -13.371 1.00 43.03 236 GLU B O 1
ATOM 3966 N N . ASN B 1 259 ? 58.703 26.099 -14.846 1.00 39.13 237 ASN B N 1
ATOM 3967 C CA . ASN B 1 259 ? 57.424 25.511 -14.424 1.00 37.38 237 ASN B CA 1
ATOM 3968 C C . ASN B 1 259 ? 56.939 24.336 -15.281 1.00 37.31 237 ASN B C 1
ATOM 3969 O O . ASN B 1 259 ? 55.885 23.749 -14.991 1.00 34.97 237 ASN B O 1
ATOM 3974 N N . LEU B 1 260 ? 57.727 23.948 -16.290 1.00 37.44 238 LEU B N 1
ATOM 3975 C CA . LEU B 1 260 ? 57.315 22.898 -17.233 1.00 37.25 238 LEU B CA 1
ATOM 3976 C C . LEU B 1 260 ? 56.850 21.604 -16.558 1.00 37.97 238 LEU B C 1
ATOM 3977 O O . LEU B 1 260 ? 55.791 21.079 -16.895 1.00 33.59 238 LEU B O 1
ATOM 3982 N N . ASP B 1 261 ? 57.639 21.070 -15.633 1.00 36.67 239 ASP B N 1
ATOM 3983 C CA . ASP B 1 261 ? 57.265 19.806 -14.978 1.00 41.55 239 ASP B CA 1
ATOM 3984 C C . ASP B 1 261 ? 55.982 19.958 -14.145 1.00 37.70 239 ASP B C 1
ATOM 3985 O O . ASP B 1 261 ? 55.148 19.050 -14.119 1.00 37.15 239 ASP B O 1
ATOM 3990 N N . GLN B 1 262 ? 55.849 21.103 -13.472 1.00 36.63 240 GLN B N 1
ATOM 3991 C CA . GLN B 1 262 ? 54.660 21.449 -12.678 1.00 39.63 240 GLN B CA 1
ATOM 3992 C C . GLN B 1 262 ? 53.422 21.484 -13.586 1.00 36.37 240 GLN B C 1
ATOM 3993 O O . GLN B 1 262 ? 52.360 20.973 -13.231 1.00 33.23 240 GLN B O 1
ATOM 3999 N N . MET B 1 263 ? 53.573 22.084 -14.767 1.00 35.38 241 MET B N 1
ATOM 4000 C CA . MET B 1 263 ? 52.454 22.188 -15.727 1.00 33.84 241 MET B CA 1
ATOM 4001 C C . MET B 1 263 ? 52.042 20.832 -16.308 1.00 33.14 241 MET B C 1
ATOM 4002 O O . MET B 1 263 ? 50.855 20.552 -16.469 1.00 32.44 241 MET B O 1
ATOM 4007 N N . ILE B 1 264 ? 53.008 19.981 -16.632 1.00 31.69 242 ILE B N 1
ATOM 4008 C CA . ILE B 1 264 ? 52.666 18.636 -17.107 1.00 32.40 242 ILE B CA 1
ATOM 4009 C C . ILE B 1 264 ? 51.852 17.904 -16.043 1.00 33.00 242 ILE B C 1
ATOM 4010 O O . ILE B 1 264 ? 50.856 17.220 -16.339 1.00 32.87 242 ILE B O 1
ATOM 4015 N N . GLU B 1 265 ? 52.293 18.045 -14.801 1.00 35.44 243 GLU B N 1
ATOM 4016 C CA . GLU B 1 265 ? 51.651 17.386 -13.680 1.00 35.36 243 GLU B CA 1
ATOM 4017 C C . GLU B 1 265 ? 50.274 17.978 -13.419 1.00 35.63 243 GLU B C 1
ATOM 4018 O O . GLU B 1 265 ? 49.303 17.241 -13.244 1.00 35.21 243 GLU B O 1
ATOM 4024 N N . ARG B 1 266 ? 50.179 19.303 -13.407 1.00 31.63 244 ARG B N 1
ATOM 4025 C CA . ARG B 1 266 ? 48.887 19.948 -13.129 1.00 36.70 244 ARG B CA 1
ATOM 4026 C C . ARG B 1 266 ? 47.847 19.676 -14.215 1.00 36.97 244 ARG B C 1
ATOM 4027 O O . ARG B 1 266 ? 46.670 19.404 -13.921 1.00 35.16 244 ARG B O 1
ATOM 4035 N N . HIS B 1 267 ? 48.266 19.760 -15.474 1.00 32.22 245 HIS B N 1
ATOM 4036 C CA . HIS B 1 267 ? 47.322 19.627 -16.576 1.00 30.12 245 HIS B CA 1
ATOM 4037 C C . HIS B 1 267 ? 47.181 18.190 -17.105 1.00 30.45 245 HIS B C 1
ATOM 4038 O O . HIS B 1 267 ? 46.311 17.918 -17.916 1.00 32.55 245 HIS B O 1
ATOM 4045 N N . GLY B 1 268 ? 48.031 17.282 -16.643 1.00 31.28 246 GLY B N 1
ATOM 4046 C CA . GLY 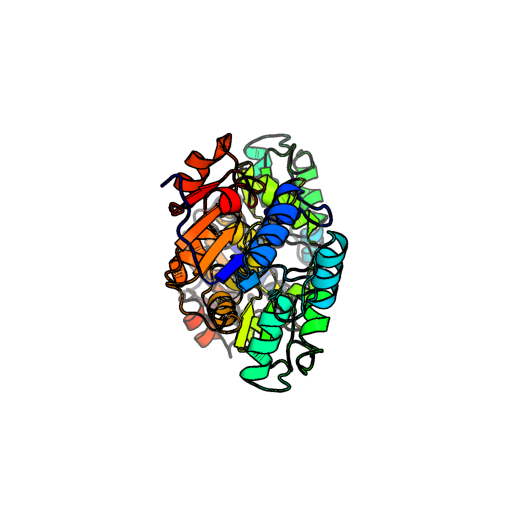B 1 268 ? 47.853 15.842 -16.905 1.00 31.85 246 GLY B CA 1
ATOM 4047 C C . GLY B 1 268 ? 48.105 15.372 -18.322 1.00 33.36 246 GLY B C 1
ATOM 4048 O O . GLY B 1 268 ? 47.552 14.354 -18.751 1.00 29.78 246 GLY B O 1
ATOM 4049 N N . LEU B 1 269 ? 48.957 16.096 -19.048 1.00 31.29 247 LEU B N 1
ATOM 4050 C CA . LEU B 1 269 ? 49.217 15.829 -20.447 1.00 30.57 247 LEU B CA 1
ATOM 4051 C C . LEU B 1 269 ? 50.653 16.197 -20.738 1.00 32.19 247 LEU B C 1
ATOM 4052 O O . LEU B 1 269 ? 51.194 17.111 -20.126 1.00 32.91 247 LEU B O 1
ATOM 4057 N N . LYS B 1 270 ? 51.247 15.457 -21.665 1.00 33.43 248 LYS B N 1
ATOM 4058 C CA . LYS B 1 270 ? 52.608 15.675 -22.123 1.00 37.48 248 LYS B CA 1
ATOM 4059 C C . LYS B 1 270 ? 52.576 16.069 -23.589 1.00 32.13 248 LYS B C 1
ATOM 4060 O O . LYS B 1 270 ? 51.965 15.374 -24.392 1.00 32.77 248 LYS B O 1
ATOM 4066 N N . PRO B 1 271 ? 53.255 17.172 -23.954 1.00 30.22 249 PRO B N 1
ATOM 4067 C CA . PRO B 1 271 ? 53.353 17.486 -25.361 1.00 30.81 249 PRO B CA 1
ATOM 4068 C C . PRO B 1 271 ? 54.327 16.528 -26.032 1.00 31.90 249 PRO B C 1
ATOM 4069 O O . PRO B 1 271 ? 55.174 15.939 -25.351 1.00 32.15 249 PRO B O 1
ATOM 4073 N N . ASP B 1 272 ? 54.217 16.386 -27.340 1.00 32.52 250 ASP B N 1
ATOM 4074 C CA . ASP B 1 272 ? 55.161 15.542 -28.085 1.00 32.89 250 ASP B CA 1
ATOM 4075 C C . ASP B 1 272 ? 56.548 16.170 -28.152 1.00 35.05 250 ASP B C 1
ATOM 4076 O O . ASP B 1 272 ? 57.564 15.464 -28.024 1.00 31.20 250 ASP B O 1
ATOM 4081 N N . TYR B 1 273 ? 56.575 17.489 -28.354 1.00 29.96 251 TYR B N 1
ATOM 4082 C CA . TYR B 1 273 ? 57.805 18.269 -28.466 1.00 32.38 251 TYR B CA 1
ATOM 4083 C C . TYR B 1 273 ? 57.726 19.531 -27.621 1.00 34.14 251 TYR B C 1
ATOM 4084 O O . TYR B 1 273 ? 56.629 20.109 -27.448 1.00 30.80 251 TYR B O 1
ATOM 4093 N N . VAL B 1 274 ? 58.882 19.940 -27.096 1.00 30.69 252 VAL B N 1
ATOM 4094 C CA . VAL B 1 274 ? 59.048 21.201 -26.374 1.00 31.69 252 VAL B CA 1
ATOM 4095 C C . VAL B 1 274 ? 60.228 21.941 -26.989 1.00 35.78 252 VAL B C 1
ATOM 4096 O O . VAL B 1 274 ? 61.305 21.367 -27.174 1.00 34.02 252 VAL B O 1
ATOM 4100 N N . PHE B 1 275 ? 60.013 23.205 -27.324 1.00 33.05 253 PHE B N 1
ATOM 4101 C CA . PHE B 1 275 ? 61.078 24.083 -27.819 1.00 34.15 253 PHE B CA 1
ATOM 4102 C C . PHE B 1 275 ? 60.966 25.402 -27.081 1.00 35.43 253 PHE B C 1
ATOM 4103 O O . PHE B 1 275 ? 59.882 25.783 -26.625 1.00 34.36 253 PHE B O 1
ATOM 4111 N N . ASN B 1 276 ? 62.079 26.113 -26.963 1.00 33.31 254 ASN B N 1
ATOM 4112 C CA . ASN B 1 276 ? 62.073 27.373 -26.250 1.00 33.74 254 ASN B CA 1
ATOM 4113 C C . ASN B 1 276 ? 61.146 28.381 -26.909 1.00 33.54 254 ASN B C 1
ATOM 4114 O O . ASN B 1 276 ? 60.458 29.117 -26.217 1.00 32.78 254 ASN B O 1
ATOM 4119 N N . SER B 1 277 ? 61.111 28.374 -28.236 1.00 32.60 255 SER B N 1
ATOM 4120 C CA . SER B 1 277 ? 60.305 29.308 -29.020 1.00 32.78 255 SER B CA 1
ATOM 4121 C C . SER B 1 277 ? 59.953 28.695 -30.359 1.00 31.70 255 SER B C 1
ATOM 4122 O O . SER B 1 277 ? 60.525 27.662 -30.761 1.00 32.50 255 SER B O 1
ATOM 4125 N N . LEU B 1 278 ? 59.047 29.349 -31.085 1.00 31.17 256 LEU B N 1
ATOM 4126 C CA . LEU B 1 278 ? 58.680 28.890 -32.420 1.00 31.49 256 LEU B CA 1
ATOM 4127 C C . LEU B 1 278 ? 59.903 28.796 -33.354 1.00 32.37 256 LEU B C 1
ATOM 4128 O O . LEU B 1 278 ? 60.034 27.844 -34.123 1.00 33.58 256 LEU B O 1
ATOM 4133 N N . LYS B 1 279 ? 60.815 29.754 -33.226 1.00 34.43 257 LYS B N 1
ATOM 4134 C CA A LYS B 1 279 ? 62.041 29.786 -34.033 0.50 35.41 257 LYS B CA 1
ATOM 4135 C CA B LYS B 1 279 ? 62.037 29.785 -34.035 0.50 35.02 257 LYS B CA 1
ATOM 4136 C C . LYS B 1 279 ? 62.853 28.507 -33.853 1.00 35.81 257 LYS B C 1
ATOM 4137 O O . LYS B 1 279 ? 63.383 27.960 -34.819 1.00 37.29 257 LYS B O 1
ATOM 4148 N N . ASP B 1 280 ? 62.948 28.046 -32.612 1.00 35.69 258 ASP B N 1
ATOM 4149 C CA . ASP B 1 280 ? 63.709 26.845 -32.275 1.00 37.25 258 ASP B CA 1
ATOM 4150 C C . ASP B 1 280 ? 63.079 25.593 -32.853 1.00 38.41 258 ASP B C 1
ATOM 4151 O O . ASP B 1 280 ? 63.795 24.686 -33.278 1.00 33.89 258 ASP B O 1
ATOM 4156 N N . MET B 1 281 ? 61.746 25.529 -32.841 1.00 33.80 259 MET B N 1
ATOM 4157 C CA . MET B 1 281 ? 61.022 24.458 -33.524 1.00 35.31 259 MET B CA 1
ATOM 4158 C C . MET B 1 281 ? 61.379 24.447 -35.005 1.00 35.55 259 MET B C 1
ATOM 4159 O O . MET B 1 281 ? 61.641 23.399 -35.562 1.00 33.93 259 MET B O 1
ATOM 4164 N N . VAL B 1 282 ? 61.391 25.619 -35.628 1.00 34.77 260 VAL B N 1
ATOM 4165 C CA . VAL B 1 282 ? 61.621 25.719 -37.063 1.00 36.82 260 VAL B CA 1
ATOM 4166 C C . VAL B 1 282 ? 63.053 25.326 -37.419 1.00 40.31 260 VAL B C 1
ATOM 4167 O O . VAL B 1 282 ? 63.282 24.638 -38.417 1.00 41.14 260 VAL B O 1
ATOM 4171 N N . GLU B 1 283 ? 64.004 25.738 -36.590 1.00 42.76 261 GLU B N 1
ATOM 4172 C CA . GLU B 1 283 ? 65.405 25.333 -36.754 1.00 44.96 261 GLU B CA 1
ATOM 4173 C C . GLU B 1 283 ? 65.636 23.834 -36.536 1.00 47.14 261 GLU B C 1
ATOM 4174 O O . GLU B 1 283 ? 66.602 23.275 -37.054 1.00 48.36 261 GLU B O 1
ATOM 4180 N N . ALA B 1 284 ? 64.757 23.178 -35.779 1.00 45.88 262 ALA B N 1
ATOM 4181 C CA . ALA B 1 284 ? 64.910 21.746 -35.498 1.00 44.88 262 ALA B CA 1
ATOM 4182 C C . ALA B 1 284 ? 64.341 20.846 -36.606 1.00 44.62 262 ALA B C 1
ATOM 4183 O O . ALA B 1 284 ? 64.393 19.616 -36.492 1.00 45.76 262 ALA B O 1
ATOM 4185 N N . LEU B 1 285 ? 63.795 21.445 -37.664 1.00 46.63 263 LEU B N 1
ATOM 4186 C CA . LEU B 1 285 ? 63.278 20.678 -38.804 1.00 50.04 263 LEU B CA 1
ATOM 4187 C C . LEU B 1 285 ? 64.431 20.114 -39.646 1.00 54.16 263 LEU B C 1
ATOM 4188 O O . LEU B 1 285 ? 65.464 20.769 -39.822 1.00 56.23 263 LEU B O 1
#

Solvent-accessible surface area: 21875 Å² total; per-residue (Å²): 232,48,1,85,25,131,0,0,2,0,13,12,64,4,0,0,0,114,71,101,82,56,17,95,68,0,17,64,0,5,116,72,0,92,139,94,66,43,100,12,0,6,0,11,21,45,7,24,86,1,50,123,52,4,7,87,37,0,116,85,12,52,14,136,9,25,100,98,41,4,2,0,0,0,49,8,0,0,73,46,0,12,158,77,93,96,102,0,66,0,8,13,0,7,29,121,5,0,39,37,7,0,145,128,12,35,10,82,51,20,58,41,91,102,2,61,10,0,0,0,0,19,14,125,164,10,61,18,98,42,9,2,52,0,0,41,0,1,87,116,52,21,88,0,0,0,0,9,24,26,106,50,94,64,34,186,106,18,44,39,2,6,2,0,14,3,3,0,2,0,74,38,8,33,54,52,96,20,74,16,38,0,0,4,44,24,79,50,0,0,111,41,0,17,113,56,5,63,39,98,15,147,28,0,0,2,0,0,4,32,1,62,11,2,0,20,0,0,95,38,11,58,7,60,0,1,0,0,21,31,16,47,1,44,138,157,34,19,110,89,18,42,146,152,49,60,55,141,6,75,36,47,35,81,1,0,57,43,0,7,69,42,38,180,106,110,124,1,38,99,16,118,0,0,1,0,14,14,58,4,0,0,0,65,68,102,82,57,18,103,71,0,12,68,0,4,90,64,0,86,142,95,63,49,102,8,0,3,0,10,20,43,6,16,84,0,47,128,50,4,8,101,45,1,128,84,16,48,7,163,8,25,103,101,30,4,1,0,0,0,44,9,0,0,74,47,0,13,162,79,84,98,103,0,61,0,11,11,0,6,24,148,10,0,55,40,3,0,151,108,13,37,10,86,53,18,65,46,92,89,2,61,11,0,0,0,0,17,14,114,172,11,67,25,114,32,7,15,55,0,0,26,0,0,81,114,49,22,88,0,0,0,0,8,25,21,108,53,83,55,29,140,139,22,47,42,2,5,1,0,11,3,4,0,3,0,73,42,10,33,55,51,98,21,78,20,40,0,0,4,44,25,75,48,0,0,120,41,0,16,122,66,7,60,28,91,17,148,26,0,0,2,1,0,4,31,1,59,10,2,1,18,0,0,89,39,11,60,7,53,1,0,0,0,23,31,17,44,1,51,151,174,31,23,114,108,15,45,150,160,52,58,55,140,12,69,22,43,19,78,1,0,41,41,0,10,98,23,59

Foldseek 3Di:
DAQAFQEEEEEPDLFQAPVLGGDVLSLVLVVVCVVVVHHAAYEYLAQAAALVVVCVSSVVSVDDDDSLRYHYLLLLQLQVVCVVPNQFEEEEQYYDRSVVNVVVSRYHYDFLVRGLEYEQADDPPGDDVSLVRSLVSVVVVHAYEYSAQDQWDQDDVGTDGGSVVSQVVSCVVRVDHHPYYQAFLDVNVVVVNCVSSVHQQQRYEFEEAACLGGVSSSVVRVHAYEHEASGDHHPVCPVVRCVVNVDDGPYYYPHSNRSSVSVD/DLFFDAFQEEAEEPDLAQAPVLGGDVLNLVLVVLCVVVVHHAAYEYLAQAAALVVVVVSNVVSVDDDDSLRYHYLLLLVLLVVCVVPNQFEEEELYYPRSVVNVVVSNYHYDFLVPGQEYEQFDYPPDDDVSLVRSLSSVQVVHQYEYSAQDQWDQHPVGIDGGSVVSQVVNCVSHVDHHPYYQAFLDVNSVVVNCVSSVHQQQRYEFEEAACLGGVSNSVVRVHAYEHEASGDHHPVCPVVRCVVNVDDHPYYYPHSNSNSVSD

Nearest PDB structures (foldseek):
  3qgm-assembly1_B  TM=9.908E-01  e=2.310E-53  Archaeoglobus fulgidus
  1vjr-assembly1_A  TM=9.393E-01  e=4.678E-26  Thermotoga maritima
  1yv9-assembly1_B  TM=9.471E-01  e=9.989E-25  Enterococcus faecalis V583
  1wvi-assembly1_D  TM=9.415E-01  e=6.665E-24  Streptococcus mutans UA159
  1pw5-assembly1_A  TM=8.983E-01  e=1.570E-23  Thermotoga maritima

InterPro domains:
  IPR006357 HAD-superfamily hydrolase, subfamily IIA [PF13344] (9-108)
  IPR006357 HAD-superfamily hydrolase, subfamily IIA [PIRSF000915] (9-264)
  IPR006357 HAD-superfamily hydrolase, subfamily IIA [TIGR01460] (9-231)
  IPR023214 HAD superfamily [G3DSA:3.40.50.1000] (8-255)
  IPR023214 HAD superfamily [G3DSA:3.40.50.1000] (85-182)
  IPR036412 HAD-like superfamily [SSF56784] (5-260)

Radius of gyration: 27.57 Å; Cα contacts (8 Å, |Δi|>4): 1292; chains: 2; bounding box: 73×36×72 Å

Sequence (529 aa):
MMPDKKGYIIDIDGVIGKSVTPIPEGVEGVKKKLKELGKKIIFVSNNSTRRSRRILLERLRSFGLEVGEDEILVATYATARRFIAREKPNAKVVFTTGEEGLIEELRLAGLEIVDYDEAEYLVVGSSNRRKINFELMTKALRACLRGIRYIATNPDRIFPAEDGPIPGTGMIIGALYWMTGREPDVVVGKPSEVIMREALDDILGLDAKDVAVVGDQIDVDVAAGKAIGAETVLVLTGVTTREENLDQMIERHGLKPDYVFNSLKKDMVEALEQSMMPDKKGYIIDIDGVIGKSVTPIPEGVEGVKKLKELGKKIIFVSNNSTRRSRRILLERLRSFGLEVGEDEIILVATYATARFIAREKPNAKVVFTTGEEGLIEELRRLAGLEIVDYDDEAEYLVVGSNRRKINFELMTKKALRACLRGIRYIATNPDRIFPAEEDGPIPGTGMIIGALYWMTGREPDVVVGKPSEVIMREALDDILGLDAKKDVAVVGDQIDVDVAAGKAIGAETVLVLTGVTTRENLDQMIERHGLKPDYVFNSLKKDMVEAL

B-factor: mean 33.4, std 10.73, range [18.51, 105.26]

CATH classification: 3.40.50.1000 (+1 more: 3.40.50.1000)

Secondary structure (DSSP, 8-state):
-----SEEEE--BTTTEETTEE-HHHHHHHHHHHHTT-EEEEEE--SSS-HHHHHHHHHHTT----GGGEEEHHHHHHHHHHHHSTT-EEEES--HHHHHHHHHTT-EE--TTT-SEEEE---TT--HHHHHHHHHHHHHT-EEEES---SEEEETTEEEE-THHHHHHHHHHHSPPPSEE-STTSHHHHHHHHHHHT--GGGEEEEES-IIIIIHHHHHHT-EEEEESSSS--TTTHHHHHHHH----SEEESSHHHHH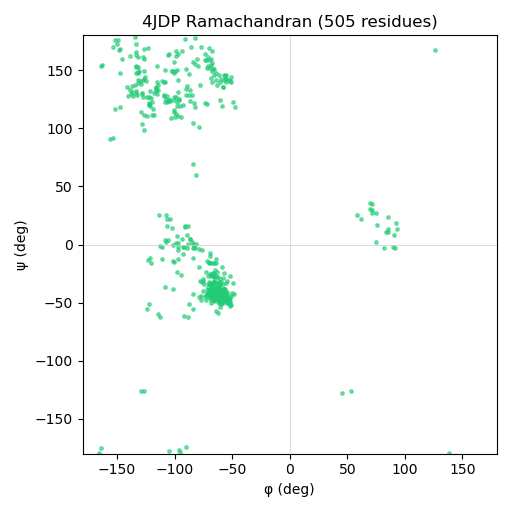HTT-/--SPP--SEEEE--BTTTEETTEE-HHHHHHHHHHHHTT-EEEEEE--SSS-HHHHHHHHHHTT----GGGEEEHHHHHHHHHHHHSTT-EEEE---HHHHHHHHHTT-EE--TTT-SEEEE---TT--HHHHHHHHHHHHTT-EEEES---SEE--TTS-EE-THHHHHHHHHHHSPPPSEE-STTSHHHHHHHHHHHT--GGGEEEEES-IIIIIHHHHHHT-EEEEESSSS--TTTHHHHHHHHT---SEEESSHHHHHHT-

Organism: Archaeoglobus fulgidus (strain ATCC 49558 / DSM 4304 / JCM 9628 / NBRC 100126 / VC-16) (NCBI:txid224325)